Protein AF-A0A2G8LLG8-F1 (afdb_monomer_lite)

Sequence (460 aa):
MCYFQVEIRGGATLGLTGNATLRTKAVSGDHTGQLNILSGQQFDIISEHTLMPFSIFSRSDSSVTLPMSLDCKNVEMSLFGELNSLDHLKLSSHCIVGLQHSGDLAININHLDVKTFGSLLINDWVPGSTSLTGTTLNVRSGGMIRAGDLQLHYTNISLEPSSFLSVQYDPEAQLQVGSDVGYGVSSTSGSSGAGHGGNGGQGSSQNTVGTSYGYFAMPTDPGSSGGHAVFPHMGGEGAGKLFLETTDTLTIDGTLEAKGGDSRSPHSGGGSGGSIWIQTEIFDGDGTLNVGGGSGDDGGGGGAGGFAAIYYAYNHYSGDLITAGGESFYEPGGSGMVYLHHLQPINGTKLLDATSPEARIHHQSNVTSPLTNRTLYLNNLGRLPRVALRNMTTYYEAVRNIGAVTWLEPSEVAPIVRERNTPSHIYTKINIIIDELHVYGGAEIGFVRPSHRGMSSISD

pLDDT: mean 84.14, std 18.32, range [25.17, 98.75]

Organism: Stichopus japonicus (NCBI:txid307972)

Secondary structure (DSSP, 8-state):
-EES-EEE-TT-EEE--SS-EEEES-EEE-S--EEEE-TT-EEEE--SEEEE-SEEEE-TT-EEE--SEEEESS-EEEEES-B--EEEEEE-TT-EEEEE-SSEEEEEEEEEEE-TT-EEEESSSS--EEEEE-SEEEE-TT-EEEESEEEEEESEEEE-TT-EEE-B--GGG-SS-S--SSPPPP-TT-PPPP-BSBPPPPBTTB---PPP-S-TTS--PPP-PPP--STT--PPPPB-EEEEEESSEEEESSEEE-PPPPP-STTPPPPPP-EEEEE-SEEE-SSEEE-PPPPP-TTPPPPPP-EEEEEESEE---SEEE-PPPP-SS-PPPP-EEEEEE-EEETTTEEE-TTSGGG----SS--SS----EEEEEE-TT---S-GGGG-SSS-S-GGG--SEEE----------SS----S----TT----SEEEEETT-EEE---GGGSSS-----

Structure (mmCIF, N/CA/C/O backbone):
data_AF-A0A2G8LLG8-F1
#
_entry.id   AF-A0A2G8LLG8-F1
#
loop_
_atom_site.group_PDB
_atom_site.id
_atom_site.type_symbol
_atom_site.label_atom_id
_atom_site.label_alt_id
_atom_site.label_comp_id
_atom_site.label_asym_id
_atom_site.label_entity_id
_atom_site.label_seq_id
_atom_site.pdbx_PDB_ins_code
_atom_site.Cartn_x
_atom_site.Cartn_y
_atom_site.Cartn_z
_atom_site.occupancy
_atom_site.B_iso_or_equiv
_atom_site.auth_seq_id
_atom_site.auth_comp_id
_atom_site.auth_asym_id
_atom_site.auth_atom_id
_atom_site.pdbx_PDB_model_num
ATOM 1 N N . MET A 1 1 ? -15.594 17.783 32.262 1.00 60.66 1 MET A N 1
ATOM 2 C CA . MET A 1 1 ? -16.750 17.332 33.087 1.00 60.66 1 MET A CA 1
ATOM 3 C C . MET A 1 1 ? -17.070 15.887 32.723 1.00 60.66 1 MET A C 1
ATOM 5 O O . MET A 1 1 ? -16.809 15.515 31.585 1.00 60.66 1 MET A O 1
ATOM 9 N N . CYS A 1 2 ? -17.573 15.075 33.661 1.00 71.69 2 CYS A N 1
ATOM 10 C CA . CYS A 1 2 ? -17.991 13.696 33.383 1.00 71.69 2 CYS A CA 1
ATOM 11 C C . CYS A 1 2 ? -19.518 13.645 33.275 1.00 71.69 2 CYS A C 1
ATOM 13 O O . CYS A 1 2 ? -20.210 13.899 34.260 1.00 71.69 2 CYS A O 1
ATOM 15 N N . TYR A 1 3 ? -20.026 13.373 32.079 1.00 78.62 3 TYR A N 1
ATOM 16 C CA . TYR A 1 3 ? -21.447 13.213 31.799 1.00 78.62 3 TYR A CA 1
ATOM 17 C C . TYR A 1 3 ? -21.830 11.739 31.896 1.00 78.62 3 TYR A C 1
ATOM 19 O O . TYR A 1 3 ? -21.016 10.842 31.676 1.00 78.62 3 TYR A O 1
ATOM 27 N N . PHE A 1 4 ? -23.088 11.476 32.236 1.00 85.06 4 PHE A N 1
ATOM 28 C CA . PHE A 1 4 ? -23.591 10.107 32.208 1.00 85.06 4 PHE A CA 1
ATOM 29 C C . PHE A 1 4 ? -23.725 9.609 30.764 1.00 85.06 4 PHE A C 1
ATOM 31 O O . PHE A 1 4 ? -23.287 8.505 30.452 1.00 85.06 4 PHE A O 1
ATOM 38 N N . GLN A 1 5 ? -24.276 10.450 29.887 1.00 91.31 5 GLN A N 1
ATOM 39 C CA . GLN A 1 5 ? -24.530 10.129 28.490 1.00 91.31 5 GLN A CA 1
ATOM 40 C C . GLN A 1 5 ? -24.395 11.380 27.616 1.00 91.31 5 GLN A C 1
ATOM 42 O O . GLN A 1 5 ? -24.782 12.473 28.033 1.00 91.31 5 GLN A O 1
ATOM 47 N N . VAL A 1 6 ? -23.887 11.202 26.397 1.00 92.81 6 VAL A N 1
ATOM 48 C CA . VAL A 1 6 ? -23.894 12.208 25.325 1.00 92.81 6 VAL A CA 1
ATOM 49 C C . VAL A 1 6 ? -24.758 11.676 24.185 1.00 92.81 6 VAL A C 1
ATOM 51 O O . VAL A 1 6 ? -24.570 10.544 23.744 1.00 92.81 6 VAL A O 1
ATOM 54 N N . GLU A 1 7 ? -25.717 12.474 23.720 1.00 94.88 7 GLU A N 1
ATOM 55 C CA . GLU A 1 7 ? -26.612 12.116 22.617 1.00 94.88 7 GLU A CA 1
ATOM 56 C C . GLU A 1 7 ? -26.494 13.139 21.484 1.00 94.88 7 GLU A C 1
ATOM 58 O O . GLU A 1 7 ? -26.694 14.331 21.712 1.00 94.88 7 GLU A O 1
ATOM 63 N N . ILE A 1 8 ? -26.164 12.677 20.273 1.00 95.00 8 ILE A N 1
ATOM 64 C CA . ILE A 1 8 ? -26.040 13.520 19.074 1.00 95.00 8 ILE A CA 1
ATOM 65 C C . ILE A 1 8 ? -26.847 12.875 17.944 1.00 95.00 8 ILE A C 1
ATOM 67 O O . ILE A 1 8 ? -26.558 11.751 17.536 1.00 95.00 8 ILE A O 1
ATOM 71 N N . ARG A 1 9 ? -27.892 13.559 17.468 1.00 95.31 9 ARG A N 1
ATOM 72 C CA . ARG A 1 9 ? -28.877 13.038 16.500 1.00 95.31 9 ARG A CA 1
ATOM 73 C C . ARG A 1 9 ? -29.328 14.118 15.519 1.00 95.31 9 ARG A C 1
ATOM 75 O O . ARG A 1 9 ? -29.123 15.302 15.779 1.00 95.31 9 ARG A O 1
ATOM 82 N N . GLY A 1 10 ? -29.976 13.718 14.427 1.00 94.31 10 GLY A N 1
ATOM 83 C CA . GLY A 1 10 ? -30.644 14.613 13.480 1.00 94.31 10 GLY A CA 1
ATOM 84 C C . GLY A 1 10 ? -29.715 15.595 12.762 1.00 94.31 10 GLY A C 1
ATOM 85 O O . GLY A 1 10 ? -30.109 16.733 12.525 1.00 94.31 10 GLY A O 1
ATOM 86 N N . GLY A 1 11 ? -28.479 15.189 12.465 1.00 93.44 11 GLY A N 1
ATOM 87 C CA . GLY A 1 11 ? -27.474 16.035 11.817 1.00 93.44 11 GLY A CA 1
ATOM 88 C C . GLY A 1 11 ? -26.817 17.061 12.742 1.00 93.44 11 GLY A C 1
ATOM 89 O O . GLY A 1 11 ? -26.149 17.972 12.261 1.00 93.44 11 GLY A O 1
ATOM 90 N N . ALA A 1 12 ? -27.022 16.965 14.060 1.00 96.38 12 ALA A N 1
ATOM 91 C CA . ALA A 1 12 ? -26.419 17.893 15.009 1.00 96.38 12 ALA A CA 1
ATOM 92 C C . ALA A 1 12 ? -24.889 17.753 15.055 1.00 96.38 12 ALA A C 1
ATOM 94 O O . ALA A 1 12 ? -24.353 16.644 15.061 1.00 96.38 12 ALA A O 1
ATOM 95 N N . THR A 1 13 ? -24.197 18.885 15.184 1.00 95.56 13 THR A N 1
ATOM 96 C CA . THR A 1 13 ? -22.744 18.939 15.379 1.00 95.56 13 THR A CA 1
ATOM 97 C C . THR A 1 13 ? -22.430 19.473 16.772 1.00 95.56 13 THR A C 1
ATOM 99 O O . THR A 1 13 ? -22.846 20.576 17.131 1.00 95.56 13 THR A O 1
ATOM 102 N N . LEU A 1 14 ? -21.668 18.712 17.554 1.00 93.88 14 LEU A N 1
ATOM 103 C CA . LEU A 1 14 ? -21.126 19.135 18.840 1.00 93.88 14 LEU A CA 1
ATOM 104 C C . LEU A 1 14 ? -19.658 19.534 18.667 1.00 93.88 14 LEU A C 1
ATOM 106 O O . LEU A 1 14 ? -18.858 18.765 18.143 1.00 93.88 14 LEU A O 1
ATOM 110 N N . GLY A 1 15 ? -19.300 20.729 19.127 1.00 90.38 15 GLY A N 1
ATOM 111 C CA . GLY A 1 15 ? -17.917 21.190 19.218 1.00 90.38 15 GLY A CA 1
ATOM 112 C C . GLY A 1 15 ? -17.612 21.685 20.626 1.00 90.38 15 GLY A C 1
ATOM 113 O O . GLY A 1 15 ? -18.500 22.178 21.325 1.00 90.38 15 GLY A O 1
ATOM 114 N N . LEU A 1 16 ? -16.357 21.555 21.044 1.00 85.50 16 LEU A N 1
ATOM 115 C CA . LEU A 1 16 ? -15.869 22.094 22.312 1.00 85.50 16 LEU A CA 1
ATOM 116 C C . LEU A 1 16 ? -15.093 23.396 22.049 1.00 85.50 16 LEU A C 1
ATOM 118 O O . LEU A 1 16 ? -14.519 23.587 20.976 1.00 85.50 16 LEU A O 1
ATOM 122 N N . THR A 1 17 ? -15.040 24.299 23.028 1.00 85.25 17 THR A N 1
ATOM 123 C CA . THR A 1 17 ? -14.265 25.552 22.942 1.00 85.25 17 THR A CA 1
ATOM 124 C C . THR A 1 17 ? -13.202 25.615 24.032 1.00 85.25 17 THR A C 1
ATOM 126 O O . THR A 1 17 ? -13.474 25.241 25.172 1.00 85.25 17 THR A O 1
ATOM 129 N N . GLY A 1 18 ? -12.023 26.154 23.705 1.00 86.31 18 GLY A N 1
ATOM 130 C CA . GLY A 1 18 ? -10.870 26.196 24.613 1.00 86.31 18 GLY A CA 1
ATOM 131 C C . GLY A 1 18 ? -10.255 24.812 24.855 1.00 86.31 18 GLY A C 1
ATOM 132 O O . GLY A 1 18 ? -10.628 23.843 24.193 1.00 86.31 18 GLY A O 1
ATOM 133 N N . ASN A 1 19 ? -9.336 24.720 25.819 1.00 88.00 19 ASN A N 1
ATOM 134 C CA . ASN A 1 19 ? -8.747 23.450 26.254 1.00 88.00 19 ASN A CA 1
ATOM 135 C C . ASN A 1 19 ? -9.737 22.744 27.185 1.00 88.00 19 ASN A C 1
ATOM 137 O O . ASN A 1 19 ? -9.787 23.019 28.386 1.00 88.00 19 ASN A O 1
ATOM 141 N N . ALA A 1 20 ? -10.580 21.892 26.609 1.00 89.06 20 ALA A N 1
ATOM 142 C CA . ALA A 1 20 ? -11.684 21.252 27.306 1.00 89.06 20 ALA A CA 1
ATOM 143 C C . ALA A 1 20 ? -11.610 19.727 27.198 1.00 89.06 20 ALA A C 1
ATOM 145 O O . ALA A 1 20 ? -11.267 19.173 26.155 1.00 89.06 20 ALA A O 1
ATOM 146 N N . THR A 1 21 ? -12.013 19.060 28.280 1.00 91.88 21 THR A N 1
ATOM 147 C CA . THR A 1 21 ? -12.143 17.602 28.344 1.00 91.88 21 THR A CA 1
ATOM 148 C C . THR A 1 21 ? -13.605 17.216 28.560 1.00 91.88 21 THR A C 1
ATOM 150 O O . THR A 1 21 ? -14.217 17.564 29.587 1.00 91.88 21 THR A O 1
ATOM 153 N N . LEU A 1 22 ? -14.152 16.457 27.612 1.00 92.25 22 LEU A N 1
ATOM 154 C CA . LEU A 1 22 ? -15.474 15.847 27.680 1.00 92.25 22 LEU A CA 1
ATOM 155 C C . LEU A 1 22 ? -15.322 14.354 27.992 1.00 92.25 22 LEU A C 1
ATOM 157 O O . LEU A 1 22 ? -14.782 13.607 27.188 1.00 92.25 22 LEU A O 1
ATOM 161 N N . ARG A 1 23 ? -15.816 13.907 29.149 1.00 94.50 23 ARG A N 1
ATOM 162 C CA . ARG A 1 23 ? -15.847 12.480 29.506 1.00 94.50 23 ARG A CA 1
ATOM 163 C C . ARG A 1 23 ? -17.284 12.008 29.586 1.00 94.50 23 ARG A C 1
ATOM 165 O O . ARG A 1 23 ? -18.111 12.726 30.147 1.00 94.50 23 ARG A O 1
ATOM 172 N N . THR A 1 24 ? -17.582 10.822 29.076 1.00 93.81 24 THR A N 1
ATOM 173 C CA . THR A 1 24 ? -18.926 10.241 29.144 1.00 93.81 24 THR A CA 1
ATOM 174 C C . THR A 1 24 ? -18.875 8.740 29.389 1.00 93.81 24 THR A C 1
ATOM 176 O O . THR A 1 24 ? -17.927 8.082 28.974 1.00 93.81 24 THR A O 1
ATOM 179 N N . LYS A 1 25 ? -19.884 8.187 30.069 1.00 92.56 25 LYS A N 1
ATOM 180 C CA . LYS A 1 25 ? -20.015 6.730 30.265 1.00 92.56 25 LYS A CA 1
ATOM 181 C C . LYS A 1 25 ? -20.818 6.044 29.163 1.00 92.56 25 LYS A C 1
ATOM 183 O O . LYS A 1 25 ? -20.751 4.831 29.022 1.00 92.56 25 LYS A O 1
ATOM 188 N N . ALA A 1 26 ? -21.591 6.814 28.404 1.00 92.75 26 ALA A N 1
ATOM 189 C CA . ALA A 1 26 ? -22.431 6.307 27.333 1.00 92.75 26 ALA A CA 1
ATOM 190 C C . ALA A 1 26 ? -22.538 7.327 26.194 1.00 92.75 26 ALA A C 1
ATOM 192 O O . ALA A 1 26 ? -22.515 8.544 26.411 1.00 92.75 26 ALA A O 1
ATOM 193 N N . VAL A 1 27 ? -22.692 6.821 24.976 1.00 95.00 27 VAL A N 1
ATOM 194 C CA . VAL A 1 27 ? -22.980 7.615 23.780 1.00 95.00 27 VAL A CA 1
ATOM 195 C C . VAL A 1 27 ? -24.233 7.078 23.100 1.00 95.00 27 VAL A C 1
ATOM 197 O O . VAL A 1 27 ? -24.506 5.880 23.127 1.00 95.00 27 VAL A O 1
ATOM 200 N N . SER A 1 28 ? -25.028 7.966 22.512 1.00 95.44 28 SER A N 1
ATOM 201 C CA . SER A 1 28 ? -26.199 7.596 21.721 1.00 95.44 28 SER A CA 1
ATOM 202 C C . SER A 1 28 ? -26.390 8.550 20.547 1.00 95.44 28 SER A C 1
ATOM 204 O O . SER A 1 28 ? -25.895 9.673 20.551 1.00 95.44 28 SER A O 1
ATOM 206 N N . GLY A 1 29 ? -27.108 8.099 19.527 1.00 94.94 29 GLY A N 1
ATOM 207 C CA . GLY A 1 29 ? -27.187 8.796 18.254 1.00 94.94 29 GLY A CA 1
ATOM 208 C C . GLY A 1 29 ? -27.988 8.006 17.228 1.00 94.94 29 GLY A C 1
ATOM 209 O O . GLY A 1 29 ? -28.497 6.927 17.533 1.00 94.94 29 GLY A O 1
ATOM 210 N N . ASP A 1 30 ? -28.124 8.563 16.033 1.00 95.12 30 ASP A N 1
ATOM 211 C CA . ASP A 1 30 ? -28.834 7.978 14.891 1.00 95.12 30 ASP A CA 1
ATOM 212 C C . ASP A 1 30 ? -27.922 7.815 13.659 1.00 95.12 30 ASP A C 1
ATOM 214 O O . ASP A 1 30 ? -28.413 7.589 12.554 1.00 95.12 30 ASP A O 1
ATOM 218 N N . HIS A 1 31 ? -26.600 7.879 13.864 1.00 95.56 31 HIS A N 1
ATOM 219 C CA . HIS A 1 31 ? -25.522 7.871 12.864 1.00 95.56 31 HIS A CA 1
ATOM 220 C C . HIS A 1 31 ? -25.397 9.154 12.029 1.00 95.56 31 HIS A C 1
ATOM 222 O O . HIS A 1 31 ? -24.497 9.248 11.204 1.00 95.56 31 HIS A O 1
ATOM 228 N N . THR A 1 32 ? -26.246 10.164 12.249 1.00 95.75 32 THR A N 1
ATOM 229 C CA . THR A 1 32 ? -26.185 11.432 11.494 1.00 95.75 32 THR A CA 1
ATOM 230 C C . THR A 1 32 ? -25.461 12.552 12.241 1.00 95.75 32 THR A C 1
ATOM 232 O O . THR A 1 32 ? -25.129 13.576 11.650 1.00 95.75 32 THR A O 1
ATOM 235 N N . GLY A 1 33 ? -25.242 12.379 13.546 1.00 96.31 33 GLY A N 1
ATOM 236 C CA . GLY A 1 33 ? -24.552 13.350 14.384 1.00 96.31 33 GLY A CA 1
ATOM 237 C C . GLY A 1 33 ? -23.052 13.442 14.102 1.00 96.31 33 GLY A C 1
ATOM 238 O O . GLY A 1 33 ? -22.444 12.514 13.565 1.00 96.31 33 GLY A O 1
ATOM 239 N N . GLN A 1 34 ? -22.443 14.540 14.542 1.00 96.44 34 GLN A N 1
ATOM 240 C CA . GLN A 1 34 ? -21.007 14.783 14.432 1.00 96.44 34 GLN A CA 1
ATOM 241 C C . GLN A 1 34 ? -20.432 15.350 15.734 1.00 96.44 34 GLN A C 1
ATOM 243 O O . GLN A 1 34 ? -21.012 16.254 16.336 1.00 96.44 34 GLN A O 1
ATOM 248 N N . LEU A 1 35 ? -19.254 14.875 16.132 1.00 95.75 35 LEU A N 1
ATOM 249 C CA . LEU A 1 35 ? -18.440 15.439 17.205 1.00 95.75 35 LEU A CA 1
ATOM 250 C C . LEU A 1 35 ? -17.108 15.949 16.643 1.00 95.75 35 LEU A C 1
ATOM 252 O O . LEU A 1 35 ? -16.337 15.177 16.080 1.00 95.75 35 LEU A O 1
ATOM 256 N N . ASN A 1 36 ? -16.825 17.236 16.842 1.00 94.69 36 ASN A N 1
ATOM 257 C CA . ASN A 1 36 ? -15.577 17.875 16.433 1.00 94.69 36 ASN A CA 1
ATOM 258 C C . ASN A 1 36 ? -14.685 18.147 17.646 1.00 94.69 36 ASN A C 1
ATOM 260 O O . ASN A 1 36 ? -15.104 18.812 18.597 1.00 94.69 36 ASN A O 1
ATOM 264 N N . ILE A 1 37 ? -13.444 17.670 17.577 1.00 92.94 37 ILE A N 1
ATOM 265 C CA . ILE A 1 37 ? -12.442 17.776 18.637 1.00 92.94 37 ILE A CA 1
ATOM 266 C C . ILE A 1 37 ? -11.243 18.540 18.074 1.00 92.94 37 ILE A C 1
ATOM 268 O O . ILE A 1 37 ? -10.575 18.101 17.141 1.00 92.94 37 ILE A O 1
ATOM 272 N N . LEU A 1 38 ? -10.999 19.731 18.607 1.00 92.19 38 LEU A N 1
ATOM 273 C CA . LEU A 1 38 ? -9.913 20.610 18.180 1.00 92.19 38 LEU A CA 1
ATOM 274 C C . LEU A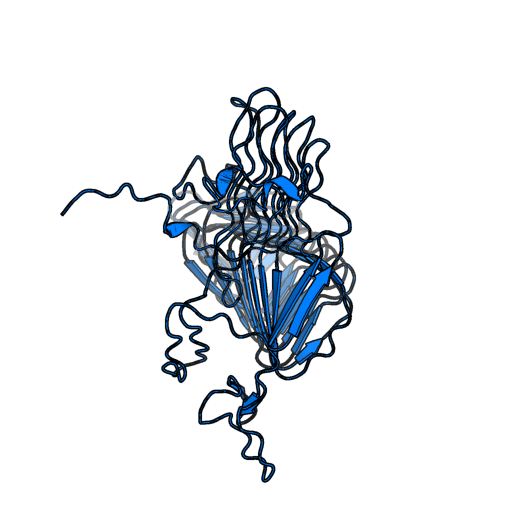 1 38 ? -8.617 20.308 18.950 1.00 92.19 38 LEU A C 1
ATOM 276 O O . LEU A 1 38 ? -8.617 19.577 19.940 1.00 92.19 38 LEU A O 1
ATOM 280 N N . SER A 1 39 ? -7.511 20.895 18.495 1.00 90.19 39 SER A N 1
ATOM 281 C CA . SER A 1 39 ? -6.202 20.796 19.156 1.00 90.19 39 SER A CA 1
ATOM 282 C C . SER A 1 39 ? -6.295 21.185 20.641 1.00 90.19 39 SER A C 1
ATOM 284 O O . SER A 1 39 ? -6.973 22.155 20.995 1.00 90.19 39 SER A O 1
ATOM 286 N N . GLY A 1 40 ? -5.665 20.397 21.519 1.00 88.62 40 GLY A N 1
ATOM 287 C CA . GLY A 1 40 ? -5.692 20.585 22.973 1.00 88.62 40 GLY A CA 1
ATOM 288 C C . GLY A 1 40 ? -6.984 20.137 23.670 1.00 88.62 40 GLY A C 1
ATOM 289 O O . GLY A 1 40 ? -7.129 20.347 24.878 1.00 88.62 40 GLY A O 1
ATOM 290 N N . GLN A 1 41 ? -7.933 19.540 22.940 1.00 91.88 41 GLN A N 1
ATOM 291 C CA . GLN A 1 41 ? -9.176 19.001 23.496 1.00 91.88 41 GLN A CA 1
ATOM 292 C C . GLN A 1 41 ? -9.115 17.485 23.644 1.00 91.88 41 GLN A C 1
ATOM 294 O O . GLN A 1 41 ? -8.417 16.791 22.903 1.00 91.88 41 GLN A O 1
ATOM 299 N N . GLN A 1 42 ? -9.887 16.979 24.603 1.00 92.12 42 GLN A N 1
ATOM 300 C CA . GLN A 1 42 ? -9.950 15.555 24.902 1.00 92.12 42 GLN A CA 1
ATOM 301 C C . GLN A 1 42 ? -11.394 15.059 24.967 1.00 92.12 42 GLN A C 1
ATOM 303 O O . GLN A 1 42 ? -12.253 15.695 25.591 1.00 92.12 42 GLN A O 1
ATOM 308 N N . PHE A 1 43 ? -11.643 13.896 24.372 1.00 92.69 43 PHE A N 1
ATOM 309 C CA . PHE A 1 43 ? -12.905 13.177 24.476 1.00 92.69 43 PHE A CA 1
ATOM 310 C C . PHE A 1 43 ? -12.669 11.742 24.942 1.00 92.69 43 PHE A C 1
ATOM 312 O O . PHE A 1 43 ? -11.963 10.991 24.278 1.00 92.69 43 PHE A O 1
ATOM 319 N N . ASP A 1 44 ? -13.289 11.358 26.059 1.00 93.62 44 ASP A N 1
ATOM 320 C CA . ASP A 1 44 ? -13.146 10.015 26.623 1.00 93.62 44 ASP A CA 1
ATOM 321 C C . ASP A 1 44 ? -14.502 9.306 26.725 1.00 93.62 44 ASP A C 1
ATOM 323 O O . ASP A 1 44 ? -15.406 9.772 27.435 1.00 93.62 44 ASP A O 1
ATOM 327 N N . ILE A 1 45 ? -14.623 8.148 26.070 1.00 93.81 45 ILE A N 1
ATOM 328 C CA . ILE A 1 45 ? -15.746 7.221 26.241 1.00 93.81 45 ILE A CA 1
ATOM 329 C C . ILE A 1 45 ? -15.331 6.138 27.240 1.00 93.81 45 ILE A C 1
ATOM 331 O O . ILE A 1 45 ? -14.547 5.245 26.937 1.00 93.81 45 ILE A O 1
ATOM 335 N N . ILE A 1 46 ? -15.887 6.200 28.446 1.00 90.81 46 ILE A N 1
ATOM 336 C CA . ILE A 1 46 ? -15.601 5.263 29.536 1.00 90.81 46 ILE A CA 1
ATOM 337 C C . ILE A 1 46 ? -16.656 4.149 29.511 1.00 90.81 46 ILE A C 1
ATOM 339 O O . ILE A 1 46 ? -17.565 4.126 30.344 1.00 90.81 46 ILE A O 1
ATOM 343 N N . SER A 1 47 ? -16.552 3.260 28.522 1.00 89.00 47 SER A N 1
ATOM 344 C CA . SER A 1 47 ? -17.400 2.071 28.356 1.00 89.00 47 SER A CA 1
ATOM 345 C C . SER A 1 47 ? -16.554 0.863 27.943 1.00 89.00 47 SER A C 1
ATOM 347 O O . SER A 1 47 ? -15.500 1.025 27.331 1.00 89.00 47 SER A O 1
ATOM 349 N N . GLU A 1 48 ? -17.012 -0.348 28.261 1.00 89.19 48 GLU A N 1
ATOM 350 C CA . GLU A 1 48 ? -16.362 -1.587 27.805 1.00 89.19 48 GLU A CA 1
ATOM 351 C C . GLU A 1 48 ? -16.669 -1.874 26.331 1.00 89.19 48 GLU A C 1
ATOM 353 O O . GLU A 1 48 ? -15.768 -2.209 25.566 1.00 89.19 48 GLU A O 1
ATOM 358 N N . HIS A 1 49 ? -17.930 -1.690 25.927 1.00 94.19 49 HIS A N 1
ATOM 359 C CA . HIS A 1 49 ? -18.408 -1.888 24.556 1.00 94.19 49 HIS A CA 1
ATOM 360 C C . HIS A 1 49 ? -19.206 -0.676 24.077 1.00 94.19 49 HIS A C 1
ATOM 362 O O . HIS A 1 49 ? -19.886 -0.011 24.868 1.00 94.19 49 HIS A O 1
ATOM 368 N N . THR A 1 50 ? -19.122 -0.352 22.788 1.00 94.50 50 THR A N 1
ATOM 369 C CA . THR A 1 50 ? -19.975 0.660 22.150 1.00 94.50 50 THR A CA 1
ATOM 370 C C . THR A 1 50 ? -20.150 0.372 20.663 1.00 94.50 50 THR A C 1
ATOM 372 O O . THR A 1 50 ? -19.185 0.090 19.960 1.00 94.50 50 THR A O 1
ATOM 375 N N . LEU A 1 51 ? -21.379 0.537 20.167 1.00 95.62 51 LEU A N 1
ATOM 376 C CA . LEU A 1 51 ? -21.638 0.785 18.749 1.00 95.62 51 LEU A CA 1
ATOM 377 C C . LEU A 1 51 ? -21.604 2.297 18.517 1.00 95.62 51 LEU A C 1
ATOM 379 O O . LEU A 1 51 ? -22.439 3.011 19.076 1.00 95.62 51 LEU A O 1
ATOM 383 N N . MET A 1 52 ? -20.646 2.783 17.728 1.00 96.56 52 MET A N 1
ATOM 384 C CA . MET A 1 52 ? -20.445 4.213 17.514 1.00 96.56 52 MET A CA 1
ATOM 385 C C . MET A 1 52 ? -21.674 4.839 16.839 1.00 96.56 52 MET A C 1
ATOM 387 O O . MET A 1 52 ? -21.993 4.463 15.708 1.00 96.56 52 MET A O 1
ATOM 391 N N . PRO A 1 53 ? -22.368 5.790 17.492 1.00 96.44 53 PRO A N 1
ATOM 392 C CA . PRO A 1 53 ? -23.664 6.248 17.011 1.00 96.44 53 PRO A CA 1
ATOM 393 C C . PRO A 1 53 ? -23.617 7.604 16.284 1.00 96.44 53 PRO A C 1
ATOM 395 O O . PRO A 1 53 ? -24.669 8.131 15.923 1.00 96.44 53 PRO A O 1
ATOM 398 N N . PHE A 1 54 ? -22.433 8.192 16.101 1.00 96.75 54 PHE A N 1
ATOM 399 C CA . PHE A 1 54 ? -22.188 9.447 15.382 1.00 96.75 54 PHE A CA 1
ATOM 400 C C . PHE A 1 54 ? -20.732 9.512 14.897 1.00 96.75 54 PHE A C 1
ATOM 402 O O . PHE A 1 54 ? -19.881 8.773 15.389 1.00 96.75 54 PHE A O 1
ATOM 409 N N . SER A 1 55 ? -20.440 10.407 13.957 1.00 97.38 55 SER A N 1
ATOM 410 C CA . SER A 1 55 ? -19.090 10.598 13.418 1.00 97.38 55 SER A CA 1
ATOM 411 C C . SER A 1 55 ? -18.202 11.427 14.354 1.00 97.38 55 SER A C 1
ATOM 413 O O . SER A 1 55 ? -18.688 12.326 15.044 1.00 97.38 55 SER A O 1
ATOM 415 N N . ILE A 1 56 ? -16.894 11.161 14.359 1.00 95.81 56 ILE A N 1
ATOM 416 C CA . ILE A 1 56 ? -15.898 11.880 15.168 1.00 95.81 56 ILE A CA 1
ATOM 417 C C . ILE A 1 56 ? -14.813 12.437 14.250 1.00 95.81 56 ILE A C 1
ATOM 419 O O . ILE A 1 56 ? -14.197 11.700 13.489 1.00 95.81 56 ILE A O 1
ATOM 423 N N . PHE A 1 57 ? -14.534 13.731 14.361 1.00 94.94 57 PHE A N 1
ATOM 424 C CA . PHE A 1 57 ? -13.440 14.374 13.640 1.00 94.94 57 PHE A CA 1
ATOM 425 C C . PHE A 1 57 ? -12.537 15.071 14.640 1.00 94.94 57 PHE A C 1
ATOM 427 O O . PHE A 1 57 ? -12.955 16.017 15.313 1.00 94.94 57 PHE A O 1
ATOM 434 N N . SER A 1 58 ? -11.304 14.595 14.747 1.00 93.38 58 SER A N 1
ATOM 435 C CA . SER A 1 58 ? -10.303 15.171 15.634 1.00 93.38 58 SER A CA 1
ATOM 436 C C . SER A 1 58 ? -9.227 15.918 14.834 1.00 93.38 58 SER A C 1
ATOM 438 O O . SER A 1 58 ? -9.138 15.791 13.614 1.00 93.38 58 SER A O 1
ATOM 440 N N . ARG A 1 59 ? -8.459 16.793 15.487 1.00 90.50 59 ARG A N 1
ATOM 441 C CA . ARG A 1 59 ? -7.345 17.553 14.884 1.00 90.50 59 ARG A CA 1
ATOM 442 C C . ARG A 1 59 ? -6.019 17.135 15.514 1.00 90.50 59 ARG A C 1
ATOM 444 O O . ARG A 1 59 ? -6.014 16.432 16.521 1.00 90.50 59 ARG A O 1
ATOM 451 N N . SER A 1 60 ? -4.898 17.571 14.941 1.00 86.88 60 SER A N 1
ATOM 452 C CA . SER A 1 60 ? -3.580 17.353 15.550 1.00 86.88 60 SER A CA 1
ATOM 453 C C . SER A 1 60 ? -3.561 17.850 17.003 1.00 86.88 60 SER A C 1
ATOM 455 O O . SER A 1 60 ? -4.214 18.842 17.337 1.00 86.88 60 SER A O 1
ATOM 457 N N . ASP A 1 61 ? -2.838 17.139 17.868 1.00 85.50 61 ASP A N 1
ATOM 458 C CA . ASP A 1 61 ? -2.735 17.403 19.313 1.00 85.50 61 ASP A CA 1
ATOM 459 C C . ASP A 1 61 ? -4.062 17.304 20.092 1.00 85.50 61 ASP A C 1
ATOM 461 O O . ASP A 1 61 ? -4.205 17.875 21.177 1.00 85.50 61 ASP A O 1
ATOM 465 N N . SER A 1 62 ? -5.060 16.607 19.545 1.00 88.81 62 SER A N 1
ATOM 466 C CA . SER A 1 62 ? -6.252 16.190 20.291 1.00 88.81 62 SER A CA 1
ATOM 467 C C . SER A 1 62 ? -6.098 14.762 20.818 1.00 88.81 62 SER A C 1
ATOM 469 O O . SER A 1 62 ? -5.274 13.995 20.326 1.00 88.81 62 SER A O 1
ATOM 471 N N . SER A 1 63 ? -6.887 14.401 21.831 1.00 88.88 63 SER A N 1
ATOM 472 C CA . SER A 1 63 ? -6.890 13.050 22.401 1.00 88.88 63 SER A CA 1
ATOM 473 C C . SER A 1 63 ? -8.300 12.465 22.388 1.00 88.88 63 SER A C 1
ATOM 475 O O . SER A 1 63 ? -9.244 13.073 22.900 1.00 88.88 63 SER A O 1
ATOM 477 N N . VAL A 1 64 ? -8.447 11.283 21.790 1.00 92.06 64 VAL A N 1
ATOM 478 C CA . VAL A 1 64 ? -9.711 10.543 21.738 1.00 92.06 64 VAL A CA 1
ATOM 479 C C . VAL A 1 64 ? -9.500 9.173 22.359 1.00 92.06 64 VAL A C 1
ATOM 481 O O . VAL A 1 64 ? -8.777 8.349 21.808 1.00 92.06 64 VAL A O 1
ATOM 484 N N . THR A 1 65 ? -10.160 8.918 23.487 1.00 93.38 65 THR A N 1
ATOM 485 C CA . THR A 1 65 ? -10.177 7.593 24.112 1.00 93.38 65 THR A CA 1
ATOM 486 C C . THR A 1 65 ? -11.447 6.859 23.697 1.00 93.38 65 THR A C 1
ATOM 488 O O . THR A 1 65 ? -12.555 7.223 24.109 1.00 93.38 65 THR A O 1
ATOM 491 N N . LEU A 1 66 ? -11.277 5.823 22.880 1.00 94.00 66 LEU A N 1
ATOM 492 C CA . LEU A 1 66 ? -12.326 4.910 22.443 1.00 94.00 66 LEU A CA 1
ATOM 493 C C . LEU A 1 66 ? -12.504 3.752 23.448 1.00 94.00 66 LEU A C 1
ATOM 495 O O . LEU A 1 66 ? -11.562 3.390 24.157 1.00 94.00 66 LEU A O 1
ATOM 499 N N . PRO A 1 67 ? -13.705 3.154 23.525 1.00 94.06 67 PRO A N 1
ATOM 500 C CA . PRO A 1 67 ? -13.966 1.997 24.381 1.00 94.06 67 PRO A CA 1
ATOM 501 C C . PRO A 1 67 ? -13.184 0.768 23.907 1.00 94.06 67 PRO A C 1
ATOM 503 O O . PRO A 1 67 ? -12.917 0.643 22.717 1.00 94.06 67 PRO A O 1
ATOM 506 N N . MET A 1 68 ? -12.856 -0.160 24.817 1.00 93.81 68 MET A N 1
ATOM 507 C CA . MET A 1 68 ? -12.010 -1.330 24.503 1.00 93.81 68 MET A CA 1
ATOM 508 C C . MET A 1 68 ? -12.578 -2.210 23.382 1.00 93.81 68 MET A C 1
ATOM 510 O O . MET A 1 68 ? -11.815 -2.784 22.610 1.00 93.81 68 MET A O 1
ATOM 514 N N . SER A 1 69 ? -13.903 -2.324 23.296 1.00 96.75 69 SER A N 1
ATOM 515 C CA . SER A 1 69 ? -14.597 -2.996 22.203 1.00 96.75 69 SER A CA 1
ATOM 516 C C . SER A 1 69 ? -15.465 -1.991 21.450 1.00 96.75 69 SER A C 1
ATOM 518 O O . SER A 1 69 ? -16.412 -1.422 22.005 1.00 96.75 69 SER A O 1
ATOM 520 N N . LEU A 1 70 ? -15.132 -1.753 20.184 1.00 96.50 70 LEU A N 1
ATOM 521 C CA . LEU A 1 70 ? -15.798 -0.768 19.348 1.00 96.50 70 LEU A CA 1
ATOM 522 C C . LEU A 1 70 ? -16.328 -1.389 18.059 1.00 96.50 70 LEU A C 1
ATOM 524 O O . LEU A 1 70 ? -15.569 -1.886 17.228 1.00 96.50 70 LEU A O 1
ATOM 528 N N . ASP A 1 71 ? -17.633 -1.243 17.855 1.00 97.00 71 ASP A N 1
ATOM 529 C CA . ASP A 1 71 ? -18.290 -1.494 16.579 1.00 97.00 71 ASP A CA 1
ATOM 530 C C . ASP A 1 71 ? -18.656 -0.156 15.931 1.00 97.00 71 ASP A C 1
ATOM 532 O O . ASP A 1 71 ? -19.086 0.777 16.609 1.00 97.00 71 ASP A O 1
ATOM 536 N N . CYS A 1 72 ? -18.565 -0.045 14.610 1.00 96.69 72 CYS A N 1
ATOM 537 C CA . CYS A 1 72 ? -19.060 1.131 13.895 1.00 96.69 72 CYS A CA 1
ATOM 538 C C . CYS A 1 72 ? -19.771 0.752 12.596 1.00 96.69 72 CYS A C 1
ATOM 540 O O . CYS A 1 72 ? -19.467 -0.266 11.968 1.00 96.69 72 CYS A O 1
ATOM 542 N N . LYS A 1 73 ? -20.752 1.569 12.201 1.00 97.00 73 LYS A N 1
ATOM 543 C CA . LYS A 1 73 ? -21.568 1.392 10.994 1.00 97.00 73 LYS A CA 1
ATOM 544 C C . LYS A 1 73 ? -22.127 2.741 10.550 1.00 97.00 73 LYS A C 1
ATOM 546 O O . LYS A 1 73 ? -22.654 3.458 11.391 1.00 97.00 73 LYS A O 1
ATOM 551 N N . ASN A 1 74 ? -22.083 3.044 9.250 1.00 97.06 74 ASN A N 1
ATOM 552 C CA . ASN A 1 74 ? -22.600 4.299 8.678 1.00 97.06 74 ASN A CA 1
ATOM 553 C C . ASN A 1 74 ? -22.077 5.576 9.376 1.00 97.06 74 ASN A C 1
ATOM 555 O O . ASN A 1 74 ? -22.810 6.555 9.485 1.00 97.06 74 ASN A O 1
ATOM 559 N N . VAL A 1 75 ? -20.848 5.551 9.893 1.00 97.25 75 VAL A N 1
ATOM 560 C CA . VAL A 1 75 ? -20.213 6.683 10.584 1.00 97.25 75 VAL A CA 1
ATOM 561 C C . VAL A 1 75 ? -18.763 6.806 10.142 1.00 97.25 75 VAL A C 1
ATOM 563 O O . VAL A 1 75 ? -18.151 5.831 9.707 1.00 97.25 75 VAL A O 1
ATOM 566 N N . GLU A 1 76 ? -18.210 8.000 10.293 1.00 96.88 76 GLU A N 1
ATOM 567 C CA . GLU A 1 76 ? -16.819 8.298 9.976 1.00 96.88 76 GLU A CA 1
ATOM 568 C C . GLU A 1 76 ? -16.079 8.742 11.236 1.00 96.88 76 GLU A C 1
ATOM 570 O O . GLU A 1 76 ? -16.558 9.588 11.992 1.00 96.88 76 GLU A O 1
ATOM 575 N N . MET A 1 77 ? -14.907 8.166 11.477 1.00 95.75 77 MET A N 1
ATOM 576 C CA . MET A 1 77 ? -14.005 8.591 12.539 1.00 95.75 77 MET A CA 1
ATOM 577 C C . MET A 1 77 ? -12.673 8.977 11.913 1.00 95.75 77 MET A C 1
ATOM 579 O O . MET A 1 77 ? -11.882 8.101 11.590 1.00 95.75 77 MET A O 1
ATOM 583 N N . SER A 1 78 ? -12.424 10.273 11.736 1.00 94.06 78 SER A N 1
ATOM 584 C CA . SER A 1 78 ? -11.125 10.788 11.297 1.00 94.06 78 SER A CA 1
ATOM 585 C C . SER A 1 78 ? -10.356 11.267 12.518 1.00 94.06 78 SER A C 1
ATOM 587 O O . SER A 1 78 ? -10.617 12.349 13.051 1.00 94.06 78 SER A O 1
ATOM 589 N N . LEU A 1 79 ? -9.420 10.444 12.969 1.00 92.69 79 LEU A N 1
ATOM 590 C CA . LEU A 1 79 ? -8.670 10.632 14.198 1.00 92.69 79 LEU A CA 1
ATOM 591 C C . LEU A 1 79 ? -7.248 11.071 13.863 1.00 92.69 79 LEU A C 1
ATOM 593 O O . LEU A 1 79 ? -6.470 10.336 13.261 1.00 92.69 79 LEU A O 1
ATOM 597 N N . PHE A 1 80 ? -6.931 12.295 14.260 1.00 87.69 80 PHE A N 1
ATOM 598 C CA . PHE A 1 80 ? -5.588 12.842 14.244 1.00 87.69 80 PHE A CA 1
ATOM 599 C C . PHE A 1 80 ? -4.974 12.692 15.636 1.00 87.69 80 PHE A C 1
ATOM 601 O O . PHE A 1 80 ? -5.532 13.212 16.607 1.00 87.69 80 PHE A O 1
ATOM 608 N N . GLY A 1 81 ? -3.827 12.019 15.719 1.00 71.38 81 GLY A N 1
ATOM 609 C CA . GLY A 1 81 ? -3.107 11.780 16.972 1.00 71.38 81 GLY A CA 1
ATOM 610 C C . GLY A 1 81 ? -3.128 10.321 17.431 1.00 71.38 81 GLY A C 1
ATOM 611 O O . GLY A 1 81 ? -3.323 9.402 16.639 1.00 71.38 81 GLY A O 1
ATOM 612 N N . GLU A 1 82 ? -2.875 10.112 18.721 1.00 71.25 82 GLU A N 1
ATOM 613 C CA . GLU A 1 82 ? -2.761 8.777 19.309 1.00 71.25 82 GLU A CA 1
ATOM 614 C C . GLU A 1 82 ? -4.137 8.153 19.574 1.00 71.25 82 GLU A C 1
ATOM 616 O O . GLU A 1 82 ? -5.057 8.809 20.068 1.00 71.25 82 GLU A O 1
ATOM 621 N N . LEU A 1 83 ? -4.249 6.855 19.286 1.00 81.81 83 LEU A N 1
ATOM 622 C CA . LEU A 1 83 ? -5.392 6.026 19.647 1.00 81.81 83 LEU A CA 1
ATOM 623 C C . LEU A 1 83 ? -4.992 5.074 20.778 1.00 81.81 83 LEU A C 1
ATOM 625 O O . LEU A 1 83 ? -3.899 4.506 20.765 1.00 81.81 83 LEU A O 1
ATOM 629 N N . ASN A 1 84 ? -5.882 4.862 21.747 1.00 90.94 84 ASN A N 1
ATOM 630 C CA . ASN A 1 84 ? -5.660 3.859 22.785 1.00 90.94 84 ASN A CA 1
ATOM 631 C C . ASN A 1 84 ? -5.710 2.429 22.227 1.00 90.94 84 ASN A C 1
ATOM 633 O O . ASN A 1 84 ? -6.330 2.164 21.199 1.00 90.94 84 ASN A O 1
ATOM 637 N N . SER A 1 85 ? -5.106 1.484 22.952 1.00 93.19 85 SER A N 1
ATOM 638 C CA . SER A 1 85 ? -5.239 0.061 22.634 1.00 93.19 85 SER A CA 1
ATOM 639 C C . SER A 1 85 ? -6.692 -0.402 22.746 1.00 93.19 85 SER A C 1
ATOM 641 O O . SER A 1 85 ? -7.435 0.045 23.629 1.00 93.19 85 SER A O 1
ATOM 643 N N . LEU A 1 86 ? -7.072 -1.312 21.855 1.00 95.50 86 LEU A N 1
ATOM 644 C CA . LEU A 1 86 ? -8.410 -1.870 21.731 1.00 95.50 86 LEU A CA 1
ATOM 645 C C . LEU A 1 86 ? -8.327 -3.392 21.809 1.00 95.50 86 LEU A C 1
ATOM 647 O O . LEU A 1 86 ? -7.413 -4.016 21.279 1.00 95.50 86 LEU A O 1
ATOM 651 N N . ASP A 1 87 ? -9.315 -4.004 22.440 1.00 97.25 87 ASP A N 1
ATOM 652 C CA . ASP A 1 87 ? -9.469 -5.451 22.392 1.00 97.25 87 ASP A CA 1
ATOM 653 C C . ASP A 1 87 ? -10.173 -5.871 21.092 1.00 97.25 87 ASP A C 1
ATOM 655 O O . ASP A 1 87 ? -9.725 -6.776 20.397 1.00 97.25 87 ASP A O 1
ATOM 659 N N . HIS A 1 88 ? -11.233 -5.160 20.703 1.00 97.69 88 HIS A N 1
ATOM 660 C CA . HIS A 1 88 ? -11.964 -5.424 19.464 1.00 97.69 88 HIS A CA 1
ATOM 661 C C . HIS A 1 88 ? -12.258 -4.121 18.720 1.00 97.69 88 HIS A C 1
ATOM 663 O O . HIS A 1 88 ? -12.842 -3.199 19.288 1.00 97.69 88 HIS A O 1
ATOM 669 N N . LEU A 1 89 ? -11.924 -4.069 17.431 1.00 97.75 89 LEU A N 1
ATOM 670 C CA . LEU A 1 89 ? -12.345 -3.008 16.518 1.00 97.75 89 LEU A CA 1
ATOM 671 C C . LEU A 1 89 ? -13.023 -3.627 15.299 1.00 97.75 89 LEU A C 1
ATOM 673 O O . LEU A 1 89 ? -12.384 -4.323 14.509 1.00 97.75 89 LEU A O 1
ATOM 677 N N . LYS A 1 90 ? -14.315 -3.349 15.122 1.00 98.25 90 LYS A N 1
ATOM 678 C CA . LYS A 1 90 ? -15.109 -3.874 14.012 1.00 98.25 90 LYS A CA 1
ATOM 679 C C . LYS A 1 90 ? -15.678 -2.760 13.147 1.00 98.25 90 LYS A C 1
ATOM 681 O O . LYS A 1 90 ? -16.618 -2.054 13.523 1.00 98.25 90 LYS A O 1
ATOM 686 N N . LEU A 1 91 ? -15.171 -2.688 11.924 1.00 98.12 91 LEU A N 1
ATOM 687 C CA . LEU A 1 91 ? -15.624 -1.757 10.901 1.00 98.12 91 LEU A CA 1
ATOM 688 C C . LEU A 1 91 ? -16.706 -2.438 10.065 1.00 98.12 91 LEU A C 1
ATOM 690 O O . LEU A 1 91 ? -16.413 -3.295 9.235 1.00 98.12 91 LEU A O 1
ATOM 694 N N . SER A 1 92 ? -17.974 -2.116 10.321 1.00 96.75 92 SER A N 1
ATOM 695 C CA . SER A 1 92 ? -19.098 -2.638 9.532 1.00 96.75 92 SER A CA 1
ATOM 696 C C . SER A 1 92 ? -19.415 -1.728 8.340 1.00 96.75 92 SER A C 1
ATOM 698 O O . SER A 1 92 ? -18.706 -0.764 8.068 1.00 96.75 92 SER A O 1
ATOM 700 N N . SER A 1 93 ? -20.486 -2.035 7.606 1.00 96.19 93 SER A N 1
ATOM 701 C CA . SER A 1 93 ? -20.818 -1.366 6.346 1.00 96.19 93 SER A CA 1
ATOM 702 C C . SER A 1 93 ? -20.874 0.161 6.450 1.00 96.19 93 SER A C 1
ATOM 704 O O . SER A 1 93 ? -21.543 0.703 7.336 1.00 96.19 93 SER A O 1
ATOM 706 N N . HIS A 1 94 ? -20.193 0.824 5.513 1.00 95.94 94 HIS A N 1
ATOM 707 C CA . HIS A 1 94 ? -20.025 2.277 5.420 1.00 95.94 94 HIS A CA 1
ATOM 708 C C . HI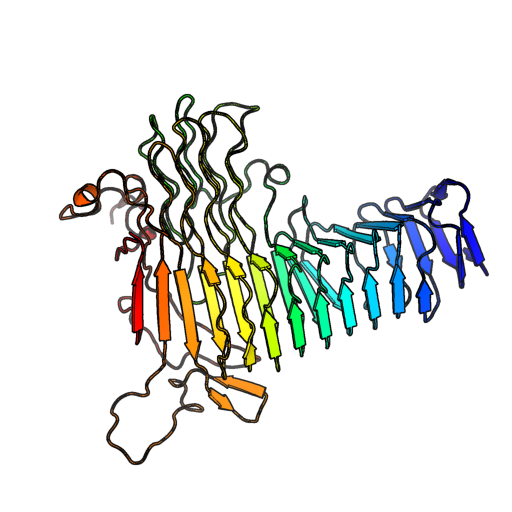S A 1 94 ? -19.455 2.914 6.695 1.00 95.94 94 HIS A C 1
ATOM 710 O O . HIS A 1 94 ? -19.723 4.081 6.971 1.00 95.94 94 HIS A O 1
ATOM 716 N N . CYS A 1 95 ? -18.719 2.150 7.508 1.00 97.75 95 CYS A N 1
ATOM 717 C CA . CYS A 1 95 ? -17.863 2.735 8.526 1.00 97.75 95 CYS A CA 1
ATOM 718 C C . CYS A 1 95 ? -16.497 3.056 7.924 1.00 97.75 95 CYS A C 1
ATOM 720 O O . CYS A 1 95 ? -15.864 2.177 7.336 1.00 97.75 95 CYS A O 1
ATOM 722 N N . ILE A 1 96 ? -16.043 4.291 8.113 1.00 97.25 96 ILE A N 1
ATOM 723 C CA . ILE A 1 96 ? -14.704 4.730 7.724 1.00 97.25 96 ILE A CA 1
ATOM 724 C C . ILE A 1 96 ? -13.961 5.138 8.988 1.00 97.25 96 ILE A C 1
ATOM 726 O O . ILE A 1 96 ? -14.439 5.980 9.747 1.00 97.25 96 ILE A O 1
ATOM 730 N N . VAL A 1 97 ? -12.792 4.552 9.215 1.00 96.19 97 VAL A N 1
ATOM 731 C CA . VAL A 1 97 ? -11.878 4.971 10.279 1.00 96.19 97 VAL A CA 1
ATOM 732 C C . VAL A 1 97 ? -10.593 5.444 9.634 1.00 96.19 97 VAL A C 1
ATOM 734 O O . VAL A 1 97 ? -9.893 4.658 9.009 1.00 96.19 97 VAL A O 1
ATOM 737 N N . GLY A 1 98 ? -10.321 6.736 9.757 1.00 94.19 98 GLY A N 1
ATOM 738 C CA . GLY A 1 98 ? -9.082 7.378 9.353 1.00 94.19 98 GLY A CA 1
ATOM 739 C C . GLY A 1 98 ? -8.171 7.571 10.559 1.00 94.19 98 GLY A C 1
ATOM 740 O O . GLY A 1 98 ? -8.580 8.208 11.527 1.00 94.19 98 GLY A O 1
ATOM 741 N N . LEU A 1 99 ? -6.945 7.060 10.498 1.00 92.31 99 LEU A N 1
ATOM 742 C CA . LEU A 1 99 ? -5.879 7.331 11.460 1.00 92.31 99 LEU A CA 1
ATOM 743 C C . LEU A 1 99 ? -4.824 8.195 10.769 1.00 92.31 99 LEU A C 1
ATOM 745 O O . LEU A 1 99 ? -4.251 7.772 9.770 1.00 92.31 99 LEU A O 1
ATOM 749 N N . GLN A 1 100 ? -4.598 9.407 11.270 1.00 89.25 100 GLN A N 1
ATOM 750 C CA . GLN A 1 100 ? -3.689 10.382 10.662 1.00 89.25 100 GLN A CA 1
ATOM 751 C C . GLN A 1 100 ? -2.670 10.870 11.689 1.00 89.25 100 GLN A C 1
ATOM 753 O O . GLN A 1 100 ? -3.026 11.461 12.713 1.00 89.25 100 GLN A O 1
ATOM 758 N N . HIS A 1 101 ? -1.390 10.658 11.417 1.00 87.31 101 HIS A N 1
ATOM 759 C CA . HIS A 1 101 ? -0.305 11.088 12.292 1.00 87.31 101 HIS A CA 1
ATOM 760 C C . HIS A 1 101 ? 0.990 11.287 11.498 1.00 87.31 101 HIS A C 1
ATOM 762 O O . HIS A 1 101 ? 1.199 10.672 10.458 1.00 87.31 101 HIS A O 1
ATOM 768 N N . SER A 1 102 ? 1.846 12.190 11.974 1.00 79.69 102 SER A N 1
ATOM 769 C CA . SER A 1 102 ? 3.073 12.602 11.278 1.00 79.69 102 SER A CA 1
ATOM 770 C C . SER A 1 102 ? 4.340 11.890 11.777 1.00 79.69 102 SER A C 1
ATOM 772 O O . SER A 1 102 ? 5.446 12.375 11.540 1.00 79.69 102 SER A O 1
ATOM 774 N N . GLY A 1 103 ? 4.192 10.825 12.569 1.00 82.75 103 GLY A N 1
ATOM 775 C CA . GLY A 1 103 ? 5.285 10.157 13.280 1.00 82.75 103 GLY A CA 1
ATOM 776 C C . GLY A 1 103 ? 5.161 8.639 13.234 1.00 82.75 103 GLY A C 1
ATOM 777 O O . GLY A 1 103 ? 4.517 8.094 12.344 1.00 82.75 103 GLY A O 1
ATOM 778 N N . ASP A 1 104 ? 5.790 7.963 14.190 1.00 86.38 104 ASP A N 1
ATOM 779 C CA . ASP A 1 104 ? 5.599 6.528 14.382 1.00 86.38 104 ASP A CA 1
ATOM 780 C C . ASP A 1 104 ? 4.447 6.313 15.368 1.00 86.38 104 ASP A C 1
ATOM 782 O O . ASP A 1 104 ? 4.456 6.863 16.472 1.00 86.38 104 ASP A O 1
ATOM 786 N N . LEU A 1 105 ? 3.466 5.500 14.986 1.00 90.31 105 LEU A N 1
ATOM 787 C CA . LEU A 1 105 ? 2.323 5.152 15.825 1.00 90.31 105 LEU A CA 1
ATOM 788 C C . LEU A 1 105 ? 2.255 3.641 15.990 1.00 90.31 105 LEU A C 1
ATOM 790 O O . LEU A 1 105 ? 2.104 2.910 15.016 1.00 90.31 105 LEU A O 1
ATOM 794 N N . ALA A 1 106 ? 2.322 3.174 17.232 1.00 92.75 106 ALA A N 1
ATOM 795 C CA . ALA A 1 106 ? 2.133 1.770 17.568 1.00 92.75 106 ALA A CA 1
ATOM 796 C C . ALA A 1 106 ? 0.833 1.599 18.357 1.00 92.75 106 ALA A C 1
ATOM 798 O O . ALA A 1 106 ? 0.672 2.187 19.427 1.00 92.75 106 ALA A O 1
ATOM 799 N N . ILE A 1 107 ? -0.091 0.788 17.840 1.00 93.81 107 ILE A N 1
ATOM 800 C CA . ILE A 1 107 ? -1.377 0.510 18.486 1.00 93.81 107 ILE A CA 1
ATOM 801 C C . ILE A 1 107 ? -1.562 -1.000 18.599 1.00 93.81 107 ILE A C 1
ATOM 803 O O . ILE A 1 107 ? -1.309 -1.765 17.670 1.00 93.81 107 ILE A O 1
ATOM 807 N N . ASN A 1 108 ? -2.041 -1.434 19.759 1.00 97.06 108 ASN A N 1
ATOM 808 C CA . ASN A 1 108 ? -2.500 -2.799 19.954 1.00 97.06 108 ASN A CA 1
ATOM 809 C C . ASN A 1 108 ? -4.014 -2.881 19.709 1.00 97.06 108 ASN A C 1
ATOM 811 O O . ASN A 1 108 ? -4.782 -2.167 20.354 1.00 97.06 108 ASN A O 1
ATOM 815 N N . ILE A 1 109 ? -4.415 -3.722 18.757 1.00 97.44 109 ILE A N 1
ATOM 816 C CA . ILE A 1 109 ? -5.802 -4.071 18.446 1.00 97.44 109 ILE A CA 1
ATOM 817 C C . ILE A 1 109 ? -5.875 -5.598 18.385 1.00 97.44 109 ILE A C 1
ATOM 819 O O . ILE A 1 109 ? -5.567 -6.180 17.341 1.00 97.44 109 ILE A O 1
ATOM 823 N N . ASN A 1 110 ? -6.263 -6.250 19.490 1.00 98.19 110 ASN A N 1
ATOM 824 C CA . ASN A 1 110 ? -6.234 -7.719 19.590 1.00 98.19 110 ASN A CA 1
ATOM 825 C C . ASN A 1 110 ? -7.050 -8.390 18.474 1.00 98.19 110 ASN A C 1
ATOM 827 O O . ASN A 1 110 ? -6.572 -9.338 17.846 1.00 98.19 110 ASN A O 1
ATOM 831 N N . HIS A 1 111 ? -8.243 -7.870 18.190 1.00 98.44 111 HIS A N 1
ATOM 832 C CA . HIS A 1 111 ? -9.124 -8.360 17.137 1.00 98.44 111 HIS A CA 1
ATOM 833 C C . HIS A 1 111 ? -9.579 -7.210 16.229 1.00 98.44 111 HIS A C 1
ATOM 835 O O . HIS A 1 111 ? -10.450 -6.418 16.596 1.00 98.44 111 HIS A O 1
ATOM 841 N N . LEU A 1 112 ? -9.001 -7.125 15.027 1.00 98.56 112 LEU A N 1
ATOM 842 C CA . LEU A 1 112 ? -9.384 -6.157 13.998 1.00 98.56 112 LEU A CA 1
ATOM 843 C C . LEU A 1 112 ? -10.214 -6.846 12.911 1.00 98.56 112 LEU A C 1
ATOM 845 O O . LEU A 1 112 ? -9.748 -7.747 12.220 1.00 98.56 112 LEU A O 1
ATOM 849 N N . ASP A 1 113 ? -11.458 -6.405 12.761 1.00 98.56 113 ASP A N 1
ATOM 850 C CA . ASP A 1 113 ? -12.432 -6.957 11.829 1.00 98.56 113 ASP A CA 1
ATOM 851 C C . ASP A 1 113 ? -12.922 -5.869 10.863 1.00 98.56 113 ASP A C 1
ATOM 853 O O . ASP A 1 113 ? -13.802 -5.070 11.193 1.00 98.56 113 ASP A O 1
ATOM 857 N N . VAL A 1 114 ? -12.419 -5.871 9.633 1.00 98.56 114 VAL A N 1
ATOM 858 C CA . VAL A 1 114 ? -12.904 -4.986 8.567 1.00 98.56 114 VAL A CA 1
ATOM 859 C C . VAL A 1 114 ? -13.927 -5.752 7.738 1.00 98.56 114 VAL A C 1
ATOM 861 O O . VAL A 1 114 ? -13.585 -6.631 6.951 1.00 98.56 114 VAL A O 1
ATOM 864 N N . LYS A 1 115 ? -15.217 -5.495 7.966 1.00 98.12 115 LYS A N 1
ATOM 865 C CA . LYS A 1 115 ? -16.313 -6.187 7.272 1.00 98.12 115 LYS A CA 1
ATOM 866 C C . LYS A 1 115 ? -16.595 -5.543 5.909 1.00 98.12 115 LYS A C 1
ATOM 868 O O . LYS A 1 115 ? -16.042 -4.507 5.559 1.00 98.12 115 LYS A O 1
ATOM 873 N N . THR A 1 116 ? -17.515 -6.140 5.156 1.00 97.12 116 THR A N 1
ATOM 874 C CA . THR A 1 116 ? -17.975 -5.643 3.853 1.00 97.12 116 THR A CA 1
ATOM 875 C C . THR A 1 116 ? -18.383 -4.168 3.899 1.00 97.12 116 THR A C 1
ATOM 877 O O . THR A 1 116 ? -19.260 -3.786 4.687 1.00 97.12 116 THR A O 1
ATOM 880 N N . PHE A 1 117 ? -17.770 -3.366 3.021 1.00 96.50 117 PHE A N 1
ATOM 881 C CA . PHE A 1 117 ? -17.896 -1.907 2.919 1.00 96.50 117 PHE A CA 1
ATOM 882 C C . PHE A 1 117 ? -17.393 -1.120 4.140 1.00 96.50 117 PHE A C 1
ATOM 884 O O . PHE A 1 117 ? -17.741 0.050 4.288 1.00 96.50 117 PHE A O 1
ATOM 891 N N . GLY A 1 118 ? -16.636 -1.754 5.035 1.00 98.06 118 GLY A N 1
ATOM 892 C CA . GLY A 1 118 ? -15.862 -1.075 6.069 1.00 98.06 118 GLY A CA 1
ATOM 893 C C . GLY A 1 118 ? -14.480 -0.699 5.538 1.00 98.06 118 GLY A C 1
ATOM 894 O O . GLY A 1 118 ? -13.881 -1.470 4.784 1.00 98.06 118 GLY A O 1
ATOM 895 N N . SER A 1 119 ? -13.977 0.462 5.951 1.00 97.62 119 SER A N 1
ATOM 896 C CA . SER A 1 119 ? -12.698 0.998 5.479 1.00 97.62 119 SER A CA 1
ATOM 897 C C . SER A 1 119 ? -11.835 1.486 6.636 1.00 97.62 119 SER A C 1
ATOM 899 O O . SER A 1 119 ? -12.278 2.312 7.436 1.00 97.62 119 SER A O 1
ATOM 901 N N . LEU A 1 120 ? -10.589 1.020 6.683 1.00 96.94 120 LEU A N 1
ATOM 902 C CA . LEU A 1 120 ? -9.531 1.570 7.525 1.00 96.94 120 LEU A CA 1
ATOM 903 C C . LEU A 1 120 ? -8.539 2.323 6.637 1.00 96.94 120 LEU A C 1
ATOM 905 O O . LEU A 1 120 ? -7.928 1.733 5.748 1.00 96.94 120 LEU A O 1
ATOM 909 N N . LEU A 1 121 ? -8.392 3.621 6.866 1.00 94.69 121 LEU A N 1
ATOM 910 C CA . LEU A 1 121 ? -7.467 4.494 6.151 1.00 94.69 121 LEU A CA 1
ATOM 911 C C . LEU A 1 121 ? -6.395 4.948 7.139 1.00 94.69 121 LEU A C 1
ATOM 913 O O . LEU A 1 121 ? -6.724 5.460 8.206 1.00 94.69 121 LEU A O 1
ATOM 917 N N . ILE A 1 122 ? -5.124 4.743 6.821 1.00 92.50 122 ILE A N 1
ATOM 918 C CA . ILE A 1 122 ? -4.011 5.062 7.718 1.00 92.50 122 ILE A CA 1
ATOM 919 C C . ILE A 1 122 ? -3.015 5.920 6.957 1.00 92.50 122 ILE A C 1
ATOM 921 O O . ILE A 1 122 ? -2.426 5.439 5.995 1.00 92.50 122 ILE A O 1
ATOM 925 N N . ASN A 1 123 ? -2.787 7.156 7.398 1.00 86.06 123 ASN A N 1
ATOM 926 C CA . ASN A 1 123 ? -1.768 8.031 6.813 1.00 86.06 123 ASN A CA 1
ATOM 927 C C . ASN A 1 123 ? -1.849 8.103 5.279 1.00 86.06 123 ASN A C 1
ATOM 929 O O . ASN A 1 123 ? -0.839 8.055 4.582 1.00 86.06 123 ASN A O 1
ATOM 933 N N . ASP A 1 124 ? -3.062 8.180 4.733 1.00 70.62 124 ASP A N 1
ATOM 934 C CA . ASP A 1 124 ? -3.262 8.212 3.282 1.00 70.62 124 ASP A CA 1
ATOM 935 C C . ASP A 1 124 ? -2.904 9.570 2.654 1.00 70.62 124 ASP A C 1
ATOM 937 O O . ASP A 1 124 ? -2.782 9.637 1.437 1.00 70.62 124 ASP A O 1
ATOM 941 N N . TRP A 1 125 ? -2.670 10.618 3.461 1.00 69.00 125 TRP A N 1
ATOM 942 C CA . TRP A 1 125 ? -2.209 11.939 2.990 1.00 69.00 125 TRP A CA 1
ATOM 943 C C . TRP A 1 125 ? -1.173 12.608 3.912 1.00 69.00 125 TRP A C 1
ATOM 945 O O . TRP A 1 125 ? -0.905 13.803 3.782 1.00 69.00 125 TRP A O 1
ATOM 955 N N . VAL A 1 126 ? -0.626 11.891 4.896 1.00 74.06 126 VAL A N 1
ATOM 956 C CA . VAL A 1 126 ? 0.381 12.414 5.836 1.00 74.06 126 VAL A CA 1
ATOM 957 C C . VAL A 1 126 ? 1.478 11.365 5.989 1.00 74.06 126 VAL A C 1
ATOM 959 O O . VAL A 1 126 ? 1.154 10.195 6.158 1.00 74.06 126 VAL A O 1
ATOM 962 N N . PRO A 1 127 ? 2.769 11.730 5.947 1.00 76.19 127 PRO A N 1
ATOM 963 C CA . PRO A 1 127 ? 3.829 10.755 6.161 1.00 76.19 127 PRO A CA 1
ATOM 964 C C . PRO A 1 127 ? 3.860 10.288 7.620 1.00 76.19 127 PRO A C 1
ATOM 966 O O . PRO A 1 127 ? 3.916 11.111 8.529 1.00 76.19 127 PRO A O 1
ATOM 969 N N . GLY A 1 128 ? 3.911 8.977 7.838 1.00 82.31 128 GLY A N 1
ATOM 970 C CA . GLY A 1 128 ? 4.119 8.380 9.157 1.00 82.31 128 GLY A CA 1
ATOM 971 C C . GLY A 1 128 ? 4.030 6.859 9.095 1.00 82.31 128 GLY A C 1
ATOM 972 O O . GLY A 1 128 ? 3.316 6.323 8.245 1.00 82.31 128 GLY A O 1
ATOM 973 N N . SER A 1 129 ? 4.734 6.175 9.994 1.00 88.31 129 SER A N 1
ATOM 974 C CA . SER A 1 129 ? 4.783 4.710 10.061 1.00 88.31 129 SER A CA 1
ATOM 975 C C . SER A 1 129 ? 3.808 4.192 11.108 1.00 88.31 129 SER A C 1
ATOM 977 O O . SER A 1 129 ? 3.808 4.653 12.249 1.00 88.31 129 SER A O 1
ATOM 979 N N . THR A 1 130 ? 2.965 3.228 10.744 1.00 92.38 130 THR A N 1
ATOM 980 C CA . THR A 1 130 ? 1.993 2.650 11.683 1.00 92.38 130 THR A CA 1
ATOM 981 C C . THR A 1 130 ? 2.289 1.186 11.941 1.00 92.38 130 THR A C 1
ATOM 983 O O . THR A 1 130 ? 2.340 0.401 11.003 1.00 92.38 130 THR A O 1
ATOM 986 N N . SER A 1 131 ? 2.413 0.800 13.209 1.00 95.25 131 SER A N 1
ATOM 987 C CA . SER A 1 131 ? 2.508 -0.593 13.639 1.00 95.25 131 SER A CA 1
ATOM 988 C C . SER A 1 131 ? 1.232 -1.010 14.366 1.00 95.25 131 SER A C 1
ATOM 990 O O . SER A 1 131 ? 0.873 -0.443 15.401 1.00 95.25 131 SER A O 1
ATOM 992 N N . LEU A 1 132 ? 0.532 -2.000 13.815 1.00 96.81 132 LEU A N 1
ATOM 993 C CA . LEU A 1 132 ? -0.625 -2.629 14.442 1.00 96.81 132 LEU A CA 1
ATOM 994 C C . LEU A 1 132 ? -0.231 -4.007 14.958 1.00 96.81 132 LEU A C 1
ATOM 996 O O . LEU A 1 132 ? 0.325 -4.823 14.223 1.00 96.81 132 LEU A O 1
ATOM 1000 N N . THR A 1 133 ? -0.548 -4.268 16.223 1.00 97.81 133 THR A N 1
ATOM 1001 C CA . THR A 1 133 ? -0.264 -5.552 16.872 1.00 97.81 133 THR A CA 1
ATOM 1002 C C . THR A 1 133 ? -1.537 -6.187 17.411 1.00 97.81 133 THR A C 1
ATOM 1004 O O . THR A 1 133 ? -2.405 -5.482 17.924 1.00 97.81 133 THR A O 1
ATOM 1007 N N . GLY A 1 134 ? -1.660 -7.510 17.336 1.00 97.50 134 GLY A N 1
ATOM 1008 C CA . GLY A 1 134 ? -2.827 -8.202 17.876 1.00 97.50 134 GLY A CA 1
ATOM 1009 C C . GLY A 1 134 ? -2.804 -9.711 17.682 1.00 97.50 134 GLY A C 1
ATOM 1010 O O . GLY A 1 134 ? -1.778 -10.313 17.381 1.00 97.50 134 GLY A O 1
ATOM 1011 N N . THR A 1 135 ? -3.959 -10.344 17.865 1.00 98.44 135 THR A N 1
ATOM 1012 C CA . THR A 1 135 ? -4.138 -11.788 17.682 1.00 98.44 135 THR A CA 1
ATOM 1013 C C . THR A 1 135 ? -4.729 -12.096 16.311 1.00 98.44 135 THR A C 1
ATOM 1015 O O . THR A 1 135 ? -4.179 -12.925 15.591 1.00 98.44 135 THR A O 1
ATOM 1018 N N . THR A 1 136 ? -5.806 -11.416 15.905 1.00 98.62 136 THR A N 1
ATOM 1019 C CA . THR A 1 136 ? -6.450 -11.662 14.604 1.00 98.62 136 THR A CA 1
ATOM 1020 C C . THR A 1 136 ? -6.737 -10.380 13.834 1.00 98.62 136 THR A C 1
ATOM 1022 O O . THR A 1 136 ? -7.363 -9.465 14.375 1.00 98.62 136 THR A O 1
ATOM 1025 N N . LEU A 1 137 ? -6.388 -10.371 12.551 1.00 98.75 137 LEU A N 1
ATOM 1026 C CA . LEU A 1 137 ? -6.824 -9.374 11.577 1.00 98.75 137 LEU A CA 1
ATOM 1027 C C . LEU A 1 137 ? -7.613 -10.069 10.466 1.00 98.75 137 LEU A C 1
ATOM 1029 O O . LEU A 1 137 ? -7.053 -10.867 9.719 1.00 98.75 137 LEU A O 1
ATOM 1033 N N . ASN A 1 138 ? -8.895 -9.738 10.329 1.00 98.69 138 ASN A N 1
ATOM 1034 C CA . ASN A 1 138 ? -9.728 -10.246 9.242 1.00 98.69 138 ASN A CA 1
ATOM 1035 C C . ASN A 1 138 ? -10.239 -9.088 8.389 1.00 98.69 138 ASN A C 1
ATOM 1037 O O . ASN A 1 138 ? -10.971 -8.220 8.876 1.00 98.69 138 ASN A O 1
ATOM 1041 N N . VAL A 1 139 ? -9.920 -9.117 7.099 1.00 98.69 139 VAL A N 1
ATOM 1042 C CA . VAL A 1 139 ? -10.530 -8.242 6.098 1.00 98.69 139 VAL A CA 1
ATOM 1043 C C . VAL A 1 139 ? -11.480 -9.096 5.276 1.00 98.69 139 VAL A C 1
ATOM 1045 O O . VAL A 1 139 ? -11.067 -9.969 4.517 1.00 98.69 139 VAL A O 1
ATOM 1048 N N . ARG A 1 140 ? -12.779 -8.880 5.475 1.00 98.25 140 ARG A N 1
ATOM 1049 C CA . ARG A 1 140 ? -13.820 -9.639 4.783 1.00 98.25 140 ARG A CA 1
ATOM 1050 C C . ARG A 1 140 ? -14.012 -9.172 3.354 1.00 98.25 140 ARG A C 1
ATOM 1052 O O . ARG A 1 140 ? -13.560 -8.089 2.989 1.00 98.25 140 ARG A O 1
ATOM 1059 N N . SER A 1 141 ? -14.767 -9.939 2.572 1.00 97.94 141 SER A N 1
ATOM 1060 C CA . SER A 1 141 ? -15.150 -9.547 1.214 1.00 97.94 141 SER A CA 1
ATOM 1061 C C . SER A 1 141 ? -15.704 -8.121 1.161 1.00 97.94 141 SER A C 1
ATOM 1063 O O . SER A 1 141 ? -16.663 -7.796 1.868 1.00 97.94 141 SER A O 1
ATOM 1065 N N . GLY A 1 142 ? -15.099 -7.265 0.332 1.00 96.69 142 GLY A N 1
ATOM 1066 C CA . GLY A 1 142 ? -15.443 -5.848 0.183 1.00 96.69 142 GLY A CA 1
ATOM 1067 C C . GLY A 1 142 ? -14.999 -4.938 1.335 1.00 96.69 142 GLY A C 1
ATOM 1068 O O . GLY A 1 142 ? -15.395 -3.774 1.359 1.00 96.69 142 GLY A O 1
ATOM 1069 N N . GLY A 1 143 ? -14.260 -5.455 2.317 1.00 98.25 143 GLY A N 1
ATOM 1070 C CA . GLY A 1 143 ? -13.553 -4.663 3.320 1.00 98.25 143 GLY A CA 1
ATOM 1071 C C . GLY A 1 143 ? -12.240 -4.123 2.757 1.00 98.25 143 GLY A C 1
ATOM 1072 O O . GLY A 1 143 ? -11.614 -4.763 1.908 1.00 98.25 143 GLY A O 1
ATOM 1073 N N . MET A 1 144 ? -11.833 -2.945 3.227 1.00 97.75 144 MET A N 1
ATOM 1074 C CA . MET A 1 144 ? -10.669 -2.239 2.699 1.00 97.75 144 MET A CA 1
ATOM 1075 C C . MET A 1 144 ? -9.748 -1.724 3.805 1.00 97.75 144 MET A C 1
ATOM 1077 O O . MET A 1 144 ? -10.200 -1.097 4.763 1.00 97.75 144 MET A O 1
ATOM 1081 N N . ILE A 1 145 ? -8.446 -1.932 3.628 1.00 97.69 145 ILE A N 1
ATOM 1082 C CA . ILE A 1 145 ? -7.389 -1.264 4.386 1.00 97.69 145 ILE A CA 1
ATOM 1083 C C . ILE A 1 145 ? -6.482 -0.546 3.389 1.00 97.69 145 ILE A C 1
ATOM 1085 O O . ILE A 1 145 ? -5.985 -1.164 2.447 1.00 97.69 145 ILE A O 1
ATOM 1089 N N . ARG A 1 146 ? -6.258 0.752 3.594 1.00 95.44 146 ARG A N 1
ATOM 1090 C CA . ARG A 1 146 ? -5.332 1.548 2.783 1.00 95.44 146 ARG A CA 1
ATOM 1091 C C . ARG A 1 146 ? -4.337 2.280 3.669 1.00 95.44 146 ARG A C 1
ATOM 1093 O O . ARG A 1 146 ? -4.755 2.915 4.638 1.00 95.44 146 ARG A O 1
ATOM 1100 N N . ALA A 1 147 ? -3.052 2.205 3.332 1.00 93.00 147 ALA A N 1
ATOM 1101 C CA . ALA A 1 147 ? -1.996 2.874 4.088 1.00 93.00 147 ALA A CA 1
ATOM 1102 C C . ALA A 1 147 ? -0.798 3.304 3.227 1.00 93.00 147 ALA A C 1
ATOM 1104 O O . ALA A 1 147 ? -0.630 2.808 2.125 1.00 93.00 147 ALA A O 1
ATOM 1105 N N . GLY A 1 148 ? 0.060 4.195 3.726 1.00 88.69 148 GLY A N 1
ATOM 1106 C CA . GLY A 1 148 ? 1.355 4.496 3.090 1.00 88.69 148 GLY A CA 1
ATOM 1107 C C . GLY A 1 148 ? 2.518 3.650 3.634 1.00 88.69 148 GLY A C 1
ATOM 1108 O O . GLY A 1 148 ? 3.293 3.075 2.876 1.00 88.69 148 GLY A O 1
ATOM 1109 N N . ASP A 1 149 ? 2.636 3.555 4.958 1.00 91.06 149 ASP A N 1
ATOM 1110 C CA . ASP A 1 149 ? 3.667 2.778 5.661 1.00 91.06 149 ASP A CA 1
ATOM 1111 C C . ASP A 1 149 ? 3.009 2.019 6.816 1.00 91.06 149 ASP A C 1
ATOM 1113 O O . ASP A 1 149 ? 2.516 2.620 7.779 1.00 91.06 149 ASP A O 1
ATOM 1117 N N . LEU A 1 150 ? 2.929 0.696 6.672 1.00 94.75 150 LEU A N 1
ATOM 1118 C CA . LEU A 1 150 ? 2.173 -0.165 7.572 1.00 94.75 150 LEU A CA 1
ATOM 1119 C C . LEU A 1 150 ? 2.994 -1.383 7.993 1.00 94.75 150 LEU A C 1
ATOM 1121 O O . LEU A 1 150 ? 3.582 -2.083 7.172 1.00 94.75 150 LEU A O 1
ATOM 1125 N N . GLN A 1 151 ? 2.978 -1.666 9.288 1.00 96.44 151 GLN A N 1
ATOM 1126 C CA . GLN A 1 151 ? 3.536 -2.863 9.895 1.00 96.44 151 GLN A CA 1
ATOM 1127 C C . GLN A 1 151 ? 2.412 -3.599 10.622 1.00 96.44 151 GLN A C 1
ATOM 1129 O O . GLN A 1 151 ? 1.693 -3.012 11.430 1.00 96.44 151 GLN A O 1
ATOM 1134 N N . LEU A 1 152 ? 2.233 -4.879 10.320 1.00 97.94 152 LEU A N 1
ATOM 1135 C CA . LEU A 1 152 ? 1.198 -5.727 10.899 1.00 97.94 152 LEU A CA 1
ATOM 1136 C C . LEU A 1 152 ? 1.866 -6.890 11.623 1.00 97.94 152 LEU A C 1
ATOM 1138 O O . LEU A 1 152 ? 2.493 -7.717 10.973 1.00 97.94 152 LEU A O 1
ATOM 1142 N N . HIS A 1 153 ? 1.694 -6.983 12.941 1.00 97.38 153 HIS A N 1
ATOM 1143 C CA . HIS A 1 153 ? 2.176 -8.110 13.741 1.00 97.38 153 HIS A CA 1
ATOM 1144 C C . HIS A 1 153 ? 0.987 -8.819 14.390 1.00 97.38 153 HIS A C 1
ATOM 1146 O O . HIS A 1 153 ? 0.454 -8.373 15.409 1.00 97.38 153 HIS A O 1
ATOM 1152 N N . TYR A 1 154 ? 0.550 -9.921 13.792 1.00 97.81 154 TYR A N 1
ATOM 1153 C CA . TYR A 1 154 ? -0.632 -10.659 14.236 1.00 97.81 154 TYR A CA 1
ATOM 1154 C C . TYR A 1 154 ? -0.326 -12.142 14.422 1.00 97.81 154 TYR A C 1
ATOM 1156 O O . TYR A 1 154 ? 0.645 -12.661 13.888 1.00 97.81 154 TYR A O 1
ATOM 1164 N N . THR A 1 155 ? -1.152 -12.872 15.168 1.00 97.19 155 THR A N 1
ATOM 1165 C CA . THR A 1 155 ? -1.063 -14.339 15.134 1.00 97.19 155 THR A CA 1
ATOM 1166 C C . THR A 1 155 ? -1.568 -14.849 13.791 1.00 97.19 155 THR A C 1
ATOM 1168 O O . THR A 1 155 ? -0.853 -15.588 13.120 1.00 97.19 155 THR A O 1
ATOM 1171 N N . ASN A 1 156 ? -2.756 -14.387 13.385 1.00 98.38 156 ASN A N 1
ATOM 1172 C CA . ASN A 1 156 ? -3.407 -14.768 12.138 1.00 98.38 156 ASN A CA 1
ATOM 1173 C C . ASN A 1 156 ? -3.902 -13.544 11.360 1.00 98.38 156 ASN A C 1
ATOM 1175 O O . ASN A 1 156 ? -4.518 -12.640 11.938 1.00 98.38 156 ASN A O 1
ATOM 1179 N N . ILE A 1 157 ? -3.676 -13.547 10.046 1.00 98.75 157 ILE A N 1
ATOM 1180 C CA . ILE A 1 157 ? -4.212 -12.551 9.113 1.00 98.75 157 ILE A CA 1
ATOM 1181 C C . ILE A 1 157 ? -4.977 -13.276 8.008 1.00 98.75 157 ILE A C 1
ATOM 1183 O O . ILE A 1 157 ? -4.437 -14.179 7.375 1.00 98.75 157 ILE A O 1
ATOM 1187 N N . SER A 1 158 ? -6.216 -12.853 7.758 1.00 98.69 158 SER A N 1
ATOM 1188 C CA . SER A 1 158 ? -7.074 -13.393 6.702 1.00 98.69 158 SER A CA 1
ATOM 1189 C C . SER A 1 158 ? -7.610 -12.263 5.827 1.00 98.69 158 SER A C 1
ATOM 1191 O O . SER A 1 158 ? -8.330 -11.383 6.306 1.00 98.69 158 SER A O 1
ATOM 1193 N N . LEU A 1 159 ? -7.289 -12.314 4.536 1.00 98.69 159 LEU A N 1
ATOM 1194 C CA . LEU A 1 159 ? -7.868 -11.463 3.498 1.00 98.69 159 LEU A CA 1
ATOM 1195 C C . LEU A 1 159 ? -8.834 -12.313 2.663 1.00 98.69 159 LEU A C 1
ATOM 1197 O O . LEU A 1 159 ? -8.393 -13.085 1.821 1.00 98.69 159 LEU A O 1
ATOM 1201 N N . GLU A 1 160 ? -10.143 -12.200 2.909 1.00 98.62 160 GLU A N 1
ATOM 1202 C CA . GLU A 1 160 ? -11.182 -12.966 2.194 1.00 98.62 160 GLU A CA 1
ATOM 1203 C C . GLU A 1 160 ? -11.293 -12.529 0.711 1.00 98.62 160 GLU A C 1
ATOM 1205 O O . GLU A 1 160 ? -10.857 -11.426 0.358 1.00 98.62 160 GLU A O 1
ATOM 1210 N N . PRO A 1 161 ? -11.941 -13.312 -0.176 1.00 98.44 161 PRO A N 1
ATOM 1211 C CA . PRO A 1 161 ? -12.110 -12.938 -1.581 1.00 98.44 161 PRO A CA 1
ATOM 1212 C C . PRO A 1 161 ? -12.737 -11.550 -1.754 1.00 98.44 161 PRO A C 1
ATOM 1214 O O . PRO A 1 161 ? -13.710 -11.214 -1.079 1.00 98.44 161 PRO A O 1
ATOM 1217 N N . SER A 1 162 ? -12.227 -10.746 -2.690 1.00 97.38 162 SER A N 1
ATOM 1218 C CA . SER A 1 162 ? -12.633 -9.337 -2.901 1.00 97.38 162 SER A CA 1
ATOM 1219 C C . SER A 1 162 ? -12.372 -8.384 -1.720 1.00 97.38 162 SER A C 1
ATOM 1221 O O . SER A 1 162 ? -12.911 -7.276 -1.705 1.00 97.38 162 SER A O 1
ATOM 1223 N N . SER A 1 163 ? -11.605 -8.790 -0.706 1.00 98.38 163 SER A N 1
ATOM 1224 C CA . SER A 1 163 ? -11.000 -7.844 0.239 1.00 98.38 163 SER A CA 1
ATOM 1225 C C . SER A 1 163 ? -9.812 -7.127 -0.405 1.00 98.38 163 SER A C 1
ATOM 1227 O O . SER A 1 163 ? -9.217 -7.630 -1.363 1.00 98.38 163 SER A O 1
ATOM 1229 N N . PHE A 1 164 ? -9.481 -5.944 0.108 1.00 97.81 164 PHE A N 1
ATOM 1230 C CA . PHE A 1 164 ? -8.435 -5.105 -0.466 1.00 97.81 164 PHE A CA 1
ATOM 1231 C C . PHE A 1 164 ? -7.540 -4.518 0.626 1.00 97.81 164 PHE A C 1
ATOM 1233 O O . PHE A 1 164 ? -7.997 -3.720 1.445 1.00 97.81 164 PHE A O 1
ATOM 1240 N N . LEU A 1 165 ? -6.265 -4.906 0.634 1.00 98.25 165 LEU A N 1
ATOM 1241 C CA . LEU A 1 165 ? -5.218 -4.282 1.438 1.00 98.25 165 LEU A CA 1
ATOM 1242 C C . LEU A 1 165 ? -4.207 -3.659 0.478 1.00 98.25 165 LEU A C 1
ATOM 1244 O O . LEU A 1 165 ? -3.480 -4.376 -0.205 1.00 98.25 165 LEU A O 1
ATOM 1248 N N . SER A 1 166 ? -4.169 -2.330 0.424 1.00 96.00 166 SER A N 1
ATOM 1249 C CA . SER A 1 166 ? -3.280 -1.603 -0.481 1.00 96.00 166 SER A CA 1
ATOM 1250 C C . SER A 1 166 ? -2.387 -0.642 0.282 1.00 96.00 166 SER A C 1
ATOM 1252 O O . SER A 1 166 ? -2.863 0.179 1.071 1.00 96.00 166 SER A O 1
ATOM 1254 N N . VAL A 1 167 ? -1.085 -0.743 0.026 1.00 93.56 167 VAL A N 1
ATOM 1255 C CA . VAL A 1 167 ? -0.114 0.267 0.423 1.00 93.56 167 VAL A CA 1
ATOM 1256 C C . VAL A 1 167 ? 0.238 1.165 -0.756 1.00 93.56 167 VAL A C 1
ATOM 1258 O O . VAL A 1 167 ? 1.347 1.131 -1.278 1.00 93.56 167 VAL A O 1
ATOM 1261 N N . GLN A 1 168 ? -0.727 1.947 -1.232 1.00 84.44 168 GLN A N 1
ATOM 1262 C CA . GLN A 1 168 ? -0.478 3.018 -2.195 1.00 84.44 168 GLN A CA 1
ATOM 1263 C C . GLN A 1 168 ? -0.180 4.314 -1.440 1.00 84.44 168 GLN A C 1
ATOM 1265 O O . GLN A 1 168 ? -0.866 4.649 -0.476 1.00 84.44 168 GLN A O 1
ATOM 1270 N N . TYR A 1 169 ? 0.843 5.039 -1.875 1.00 69.50 169 TYR A N 1
ATOM 1271 C CA . TYR A 1 169 ? 1.289 6.265 -1.231 1.00 69.50 169 TYR A CA 1
ATOM 1272 C C . TYR A 1 169 ? 0.926 7.463 -2.114 1.00 69.50 169 TYR A C 1
ATOM 1274 O O . TYR A 1 169 ? 1.321 7.470 -3.275 1.00 69.50 169 TYR A O 1
ATOM 1282 N N . ASP A 1 170 ? 0.178 8.448 -1.592 1.00 65.31 170 ASP A N 1
ATOM 1283 C CA . ASP A 1 170 ? -0.161 9.676 -2.332 1.00 65.31 170 ASP A CA 1
ATOM 1284 C C . ASP A 1 170 ? 0.886 10.787 -2.069 1.00 65.31 170 ASP A C 1
ATOM 1286 O O . ASP A 1 170 ? 0.953 11.331 -0.961 1.00 65.31 170 ASP A O 1
ATOM 1290 N N . PRO A 1 171 ? 1.744 11.147 -3.045 1.00 50.59 171 PRO A N 1
ATOM 1291 C CA . PRO A 1 171 ? 2.791 12.141 -2.906 1.00 50.59 171 PRO A CA 1
ATOM 1292 C C . PRO A 1 171 ? 2.300 13.591 -2.978 1.00 50.59 171 PRO A C 1
ATOM 1294 O O . PRO A 1 171 ? 3.142 14.471 -2.802 1.00 50.59 171 PRO A O 1
ATOM 1297 N N . GLU A 1 172 ? 1.009 13.910 -3.187 1.00 52.50 172 GLU A N 1
ATOM 1298 C CA . GLU A 1 172 ? 0.540 15.298 -2.970 1.00 52.50 172 GLU A CA 1
ATOM 1299 C C . GLU A 1 172 ? 0.822 15.754 -1.518 1.00 52.50 172 GLU A C 1
ATOM 1301 O O . GLU A 1 172 ? 1.023 16.943 -1.258 1.00 52.50 172 GLU A O 1
ATOM 1306 N N . ALA A 1 173 ? 0.964 14.798 -0.587 1.00 45.16 173 ALA A N 1
ATOM 1307 C CA . ALA A 1 173 ? 1.426 14.988 0.788 1.00 45.16 173 ALA A CA 1
ATOM 1308 C C . ALA A 1 173 ? 2.921 15.349 0.937 1.00 45.16 173 ALA A C 1
ATOM 1310 O O . ALA A 1 173 ? 3.351 15.780 2.010 1.00 45.16 173 ALA A O 1
ATOM 1311 N N . GLN A 1 174 ? 3.737 15.189 -0.109 1.00 45.91 174 GLN A N 1
ATOM 1312 C CA . GLN A 1 174 ? 5.162 15.509 -0.096 1.00 45.91 174 GLN A CA 1
ATOM 1313 C C . GLN A 1 174 ? 5.578 16.254 -1.364 1.00 45.91 174 GLN A C 1
ATOM 1315 O O . GLN A 1 174 ? 6.112 15.698 -2.323 1.00 45.91 174 GLN A O 1
ATOM 1320 N N . LEU A 1 175 ? 5.452 17.579 -1.301 1.00 40.06 175 LEU A N 1
ATOM 1321 C CA . LEU A 1 175 ? 6.340 18.474 -2.035 1.00 40.06 175 LEU A CA 1
ATOM 1322 C C . LEU A 1 175 ? 7.799 18.093 -1.724 1.00 40.06 175 LEU A C 1
ATOM 1324 O O . LEU A 1 175 ? 8.324 18.465 -0.681 1.00 40.06 175 LEU A O 1
ATOM 1328 N N . GLN A 1 176 ? 8.422 17.337 -2.632 1.00 43.66 176 GLN A N 1
ATOM 1329 C CA . GLN A 1 176 ? 9.868 17.119 -2.761 1.00 43.66 176 GLN A CA 1
ATOM 1330 C C . GLN A 1 176 ? 10.639 16.981 -1.437 1.00 43.66 176 GLN A C 1
ATOM 1332 O O . GLN A 1 176 ? 11.466 17.832 -1.102 1.00 43.66 176 GLN A O 1
ATOM 1337 N N . VAL A 1 177 ? 10.438 15.885 -0.701 1.00 31.56 177 VAL A N 1
ATOM 1338 C CA . VAL A 1 177 ? 11.308 15.571 0.442 1.00 31.56 177 VAL A CA 1
ATOM 1339 C C . VAL A 1 177 ? 12.138 14.322 0.156 1.00 31.56 177 VAL A C 1
ATOM 1341 O O . VAL A 1 177 ? 11.770 13.206 0.485 1.00 31.56 177 VAL A O 1
ATOM 1344 N N . GLY A 1 178 ? 13.309 14.560 -0.441 1.00 36.91 178 GLY A N 1
ATOM 1345 C CA . GLY A 1 178 ? 14.551 13.920 -0.007 1.00 36.91 178 GLY A CA 1
ATOM 1346 C C . GLY A 1 178 ? 14.736 12.429 -0.282 1.00 36.91 178 GLY A C 1
ATOM 1347 O O . GLY A 1 178 ? 14.830 11.650 0.657 1.00 36.91 178 GLY A O 1
ATOM 1348 N N . SER A 1 179 ? 14.925 12.081 -1.556 1.00 44.19 179 SER A N 1
ATOM 1349 C CA . SER A 1 179 ? 15.933 11.128 -2.061 1.00 44.19 179 SER A CA 1
ATOM 1350 C C . SER A 1 179 ? 15.739 11.038 -3.579 1.00 44.19 179 SER A C 1
ATOM 1352 O O . SER A 1 179 ? 14.783 10.417 -4.003 1.00 44.19 179 SER A O 1
ATOM 1354 N N . ASP A 1 180 ? 16.591 11.628 -4.429 1.00 57.78 180 ASP A N 1
ATOM 1355 C CA . ASP A 1 180 ? 16.481 11.589 -5.917 1.00 57.78 180 ASP A CA 1
ATOM 1356 C C . ASP A 1 180 ? 16.555 10.168 -6.544 1.00 57.78 180 ASP A C 1
ATOM 1358 O O . ASP A 1 180 ? 16.773 9.989 -7.752 1.00 57.78 180 ASP A O 1
ATOM 1362 N N . VAL A 1 181 ? 16.452 9.130 -5.722 1.00 75.81 181 VAL A N 1
ATOM 1363 C CA . VAL A 1 181 ? 16.603 7.736 -6.099 1.00 75.81 181 VAL A CA 1
ATOM 1364 C C . VAL A 1 181 ? 15.308 7.266 -6.747 1.00 75.81 181 VAL A C 1
ATOM 1366 O O . VAL A 1 181 ? 14.235 7.380 -6.177 1.00 75.81 181 VAL A O 1
ATOM 1369 N N . GLY A 1 182 ? 15.414 6.774 -7.979 1.00 85.50 182 GLY A N 1
ATOM 1370 C CA . GLY A 1 182 ? 14.303 6.144 -8.689 1.00 85.50 182 GLY A CA 1
ATOM 1371 C C . GLY A 1 182 ? 13.162 7.044 -9.166 1.00 85.50 182 GLY A C 1
ATOM 1372 O O . GLY A 1 182 ? 12.303 6.545 -9.882 1.00 85.50 182 GLY A O 1
ATOM 1373 N N . TYR A 1 183 ? 13.153 8.349 -8.896 1.00 90.69 183 TYR A N 1
ATOM 1374 C CA . TYR A 1 183 ? 12.163 9.254 -9.495 1.00 90.69 183 TYR A CA 1
ATOM 1375 C C . TYR A 1 183 ? 12.218 9.249 -11.027 1.00 90.69 183 TYR A C 1
ATOM 1377 O O . TYR A 1 183 ? 13.297 9.237 -11.632 1.00 90.69 183 TYR A O 1
ATOM 1385 N N . GLY A 1 184 ? 11.041 9.289 -11.653 1.00 91.44 184 GLY A N 1
ATOM 1386 C CA . GLY A 1 184 ? 10.936 9.512 -13.089 1.00 91.44 184 GLY A CA 1
ATOM 1387 C C . GLY A 1 184 ? 11.380 10.929 -13.459 1.00 91.44 184 GLY A C 1
ATOM 1388 O O . GLY A 1 184 ? 11.278 11.869 -12.672 1.00 91.44 184 GLY A O 1
ATOM 1389 N N . VAL A 1 185 ? 11.895 11.098 -14.673 1.00 92.25 185 VAL A N 1
ATOM 1390 C CA . VAL A 1 185 ? 12.467 12.365 -15.134 1.00 92.25 185 VAL A CA 1
ATOM 1391 C C . VAL A 1 185 ? 11.443 13.123 -15.971 1.00 92.25 185 VAL A C 1
ATOM 1393 O O . VAL A 1 185 ? 10.884 12.609 -16.942 1.00 92.25 185 VAL A O 1
ATOM 1396 N N . SER A 1 186 ? 11.219 14.376 -15.591 1.00 92.19 186 SER A N 1
ATOM 1397 C CA . SER A 1 186 ? 10.280 15.293 -16.229 1.00 92.19 186 SER A CA 1
ATOM 1398 C C . SER A 1 186 ? 10.634 15.626 -17.680 1.00 92.19 186 SER A C 1
ATOM 1400 O O . SER A 1 186 ? 11.795 15.848 -18.034 1.00 92.19 186 SER A O 1
ATOM 1402 N N . SER A 1 187 ? 9.605 15.723 -18.520 1.00 91.69 187 SER A N 1
ATOM 1403 C CA . SER A 1 187 ? 9.663 16.284 -19.871 1.00 91.69 187 SER A CA 1
ATOM 1404 C C . SER A 1 187 ? 8.278 16.764 -20.301 1.00 91.69 187 SER A C 1
ATOM 1406 O O . SER A 1 187 ? 7.261 16.169 -19.954 1.00 91.69 187 SER A O 1
ATOM 1408 N N . THR A 1 188 ? 8.221 17.835 -21.090 1.00 88.31 188 THR A N 1
ATOM 1409 C CA . THR A 1 188 ? 6.957 18.428 -21.561 1.00 88.31 188 THR A CA 1
ATOM 1410 C C . THR A 1 188 ? 6.248 17.608 -22.640 1.00 88.31 188 THR A C 1
ATOM 1412 O O . THR A 1 188 ? 5.115 17.922 -22.982 1.00 88.31 188 THR A O 1
ATOM 1415 N N . SER A 1 189 ? 6.912 16.597 -23.205 1.00 89.81 189 SER A N 1
ATOM 1416 C CA . SER A 1 189 ? 6.432 15.826 -24.366 1.00 89.81 189 SER A CA 1
ATOM 1417 C C . SER A 1 189 ? 6.723 14.324 -24.249 1.00 89.81 189 SER A C 1
ATOM 1419 O O . SER A 1 189 ? 6.877 13.637 -25.256 1.00 89.81 189 SER A O 1
ATOM 1421 N N . GLY A 1 190 ? 6.854 13.830 -23.017 1.00 93.75 190 GLY A N 1
ATOM 1422 C CA . GLY A 1 190 ? 7.052 12.415 -22.702 1.00 93.75 190 GLY A CA 1
ATOM 1423 C C . GLY A 1 190 ? 8.062 12.253 -21.580 1.00 93.75 190 GLY A C 1
ATOM 1424 O O . GLY A 1 190 ? 9.266 12.182 -21.838 1.00 93.75 190 GLY A O 1
ATOM 1425 N N . SER A 1 191 ? 7.571 12.249 -20.344 1.00 95.56 191 SER A N 1
ATOM 1426 C CA . SER A 1 191 ? 8.358 12.011 -19.131 1.00 95.56 191 SER A CA 1
ATOM 1427 C C . SER A 1 191 ? 8.646 10.522 -18.947 1.00 95.56 191 SER A C 1
ATOM 1429 O O . SER A 1 191 ? 7.914 9.677 -19.454 1.00 95.56 191 SER A O 1
ATOM 1431 N N . SER A 1 192 ? 9.700 10.171 -18.218 1.00 95.69 192 SER A N 1
ATOM 1432 C CA . SER A 1 192 ? 9.989 8.766 -17.915 1.00 95.69 192 SER A CA 1
ATOM 1433 C C . SER A 1 192 ? 9.266 8.274 -16.662 1.00 95.69 192 SER A C 1
ATOM 1435 O O . SER A 1 192 ? 8.876 9.057 -15.790 1.00 95.69 192 SER A O 1
ATOM 1437 N N . GLY A 1 193 ? 9.093 6.956 -16.582 1.00 96.25 193 GLY A N 1
ATOM 1438 C CA . GLY A 1 193 ? 8.556 6.288 -15.403 1.00 96.25 193 GLY A CA 1
ATOM 1439 C C . GLY A 1 193 ? 9.568 6.214 -14.261 1.00 96.25 193 GLY A C 1
ATOM 1440 O O . GLY A 1 193 ? 10.784 6.338 -14.462 1.00 96.25 193 GLY A O 1
ATOM 1441 N N . ALA A 1 194 ? 9.053 6.002 -13.055 1.00 94.88 194 ALA A N 1
ATOM 1442 C CA . ALA A 1 194 ? 9.870 5.773 -11.871 1.00 94.88 194 ALA A CA 1
ATOM 1443 C C . ALA A 1 194 ? 10.470 4.359 -11.837 1.00 94.88 194 ALA A C 1
ATOM 1445 O O . ALA A 1 194 ? 9.939 3.433 -12.445 1.00 94.88 194 ALA A O 1
ATOM 1446 N N . GLY A 1 195 ? 11.564 4.189 -11.102 1.00 93.06 195 GLY A N 1
ATOM 1447 C CA . GLY A 1 195 ? 12.196 2.909 -10.793 1.00 93.06 195 GLY A CA 1
ATOM 1448 C C . GLY A 1 195 ? 11.985 2.521 -9.331 1.00 93.06 195 GLY A C 1
ATOM 1449 O O . GLY A 1 195 ? 11.658 3.373 -8.515 1.00 93.06 195 GLY A O 1
ATOM 1450 N N . HIS A 1 196 ? 12.105 1.232 -9.035 1.00 91.81 196 HIS A N 1
ATOM 1451 C CA . HIS A 1 196 ? 12.206 0.575 -7.720 1.00 91.81 196 HIS A CA 1
ATOM 1452 C C . HIS A 1 196 ? 12.247 -0.918 -8.049 1.00 91.81 196 HIS A C 1
ATOM 1454 O O . HIS A 1 196 ? 11.365 -1.349 -8.770 1.00 91.81 196 HIS A O 1
ATOM 1460 N N . GLY A 1 197 ? 13.269 -1.687 -7.661 1.00 88.44 197 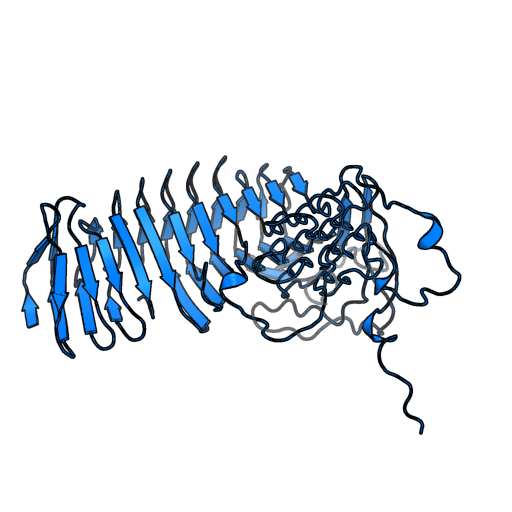GLY A N 1
ATOM 1461 C CA . GLY A 1 197 ? 13.488 -3.063 -8.154 1.00 88.44 197 GLY A CA 1
ATOM 1462 C C . GLY A 1 197 ? 13.832 -3.189 -9.648 1.00 88.44 197 GLY A C 1
ATOM 1463 O O . GLY A 1 197 ? 14.904 -3.699 -9.999 1.00 88.44 197 GLY A O 1
ATOM 1464 N N . GLY A 1 198 ? 13.003 -2.644 -10.534 1.00 91.12 198 GLY A N 1
ATOM 1465 C CA . GLY A 1 198 ? 13.328 -2.367 -11.931 1.00 91.12 198 GLY A CA 1
ATOM 1466 C C . GLY A 1 198 ? 13.605 -0.893 -12.223 1.00 91.12 198 GLY A C 1
ATOM 1467 O O . GLY A 1 198 ? 13.338 -0.003 -11.415 1.00 91.12 198 GLY A O 1
ATOM 1468 N N . ASN A 1 199 ? 14.151 -0.633 -13.407 1.00 93.12 199 ASN A N 1
ATOM 1469 C CA . ASN A 1 199 ? 14.185 0.700 -13.996 1.00 93.12 199 ASN A CA 1
ATOM 1470 C C . ASN A 1 199 ? 12.820 1.049 -14.602 1.00 93.12 199 ASN A C 1
ATOM 1472 O O . ASN A 1 199 ? 12.158 0.192 -15.192 1.00 93.12 199 ASN A O 1
ATOM 1476 N N . GLY A 1 200 ? 12.427 2.317 -14.512 1.00 95.25 200 GLY A N 1
ATOM 1477 C CA . GLY A 1 200 ? 11.272 2.832 -15.240 1.00 95.25 200 GLY A CA 1
ATOM 1478 C C . GLY A 1 200 ? 11.469 2.774 -16.757 1.00 95.25 200 GLY A C 1
ATOM 1479 O O . GLY A 1 200 ? 12.577 2.578 -17.260 1.00 95.25 200 GLY A O 1
ATOM 1480 N N . GLY A 1 201 ? 10.385 2.945 -17.499 1.00 95.69 201 GLY A N 1
ATOM 1481 C CA . GLY A 1 201 ? 10.396 3.083 -18.948 1.00 95.69 201 GLY A CA 1
ATOM 1482 C C . GLY A 1 201 ? 10.763 4.500 -19.383 1.00 95.69 201 GLY A C 1
ATOM 1483 O O . GLY A 1 201 ? 10.506 5.476 -18.669 1.00 95.69 201 GLY A O 1
ATOM 1484 N N . GLN A 1 202 ? 11.371 4.635 -20.561 1.00 95.12 202 GLN A N 1
ATOM 1485 C CA . GLN A 1 202 ? 11.640 5.940 -21.165 1.00 95.12 202 GLN A CA 1
ATOM 1486 C C . GLN A 1 202 ? 10.352 6.633 -21.597 1.00 95.12 202 GLN A C 1
ATOM 1488 O O . GLN A 1 202 ? 9.363 5.994 -21.949 1.00 95.12 202 GLN A O 1
ATOM 1493 N N . GLY A 1 203 ? 10.398 7.962 -21.608 1.00 94.69 203 GLY A N 1
ATOM 1494 C CA . GLY A 1 203 ? 9.408 8.764 -22.312 1.00 94.69 203 GLY A CA 1
ATOM 1495 C C . GLY A 1 203 ? 9.874 9.077 -23.734 1.00 94.69 203 GLY A C 1
ATOM 1496 O O . GLY A 1 203 ? 11.072 9.054 -24.029 1.00 94.69 203 GLY A O 1
ATOM 1497 N N . SER A 1 204 ? 8.949 9.447 -24.618 1.00 94.56 204 SER A N 1
ATOM 1498 C CA . SER A 1 204 ? 9.227 9.822 -26.013 1.00 94.56 204 SER A CA 1
ATOM 1499 C C . SER A 1 204 ? 10.270 10.925 -26.169 1.00 94.56 204 SER A C 1
ATOM 1501 O O . SER A 1 204 ? 11.002 10.944 -27.159 1.00 94.56 204 SER A O 1
ATOM 1503 N N . SER A 1 205 ? 10.375 11.794 -25.165 1.00 92.69 205 SER A N 1
ATOM 1504 C CA . SER A 1 205 ? 11.310 12.918 -25.116 1.00 92.69 205 SER A CA 1
ATOM 1505 C C . SER A 1 205 ? 12.247 12.852 -23.908 1.00 92.69 205 SER A C 1
ATOM 1507 O O . SER A 1 205 ? 12.854 13.862 -23.548 1.00 92.69 205 SER A O 1
ATOM 1509 N N . GLN A 1 206 ? 12.353 11.692 -23.253 1.00 91.69 206 GLN A N 1
ATOM 1510 C CA . GLN A 1 206 ? 13.181 11.514 -22.067 1.00 91.69 206 GLN A CA 1
ATOM 1511 C C . GLN A 1 206 ? 13.802 10.115 -22.012 1.00 91.69 206 GLN A C 1
ATOM 1513 O O . GLN A 1 206 ? 13.153 9.131 -21.666 1.00 91.69 206 GLN A O 1
ATOM 1518 N N . ASN A 1 207 ? 15.103 10.055 -22.302 1.00 89.62 207 ASN A N 1
ATOM 1519 C CA . ASN A 1 207 ? 15.873 8.809 -22.305 1.00 89.62 207 ASN A CA 1
ATOM 1520 C C . ASN A 1 207 ? 16.384 8.405 -20.913 1.00 89.62 207 ASN A C 1
ATOM 1522 O O . ASN A 1 207 ? 16.805 7.264 -20.739 1.00 89.62 207 ASN A O 1
ATOM 1526 N N . THR A 1 208 ? 16.389 9.331 -19.950 1.00 91.19 208 THR A N 1
ATOM 1527 C CA . THR A 1 208 ? 16.802 9.069 -18.567 1.00 91.19 208 THR A CA 1
ATOM 1528 C C . THR A 1 208 ? 15.598 8.594 -17.768 1.00 91.19 208 THR A C 1
ATOM 1530 O O . THR A 1 208 ? 14.572 9.267 -17.764 1.00 91.19 208 THR A O 1
ATOM 1533 N N . VAL A 1 209 ? 15.712 7.476 -17.065 1.00 91.81 209 VAL A N 1
ATOM 1534 C CA . VAL A 1 209 ? 14.614 6.864 -16.304 1.00 91.81 209 VAL A CA 1
ATOM 1535 C C . VAL A 1 209 ? 14.885 6.867 -14.806 1.00 91.81 209 VAL A C 1
ATOM 1537 O O . VAL A 1 209 ? 16.030 7.029 -14.362 1.00 91.81 209 VAL A O 1
ATOM 1540 N N . GLY A 1 210 ? 13.828 6.647 -14.025 1.00 91.19 210 GLY A N 1
ATOM 1541 C CA . GLY A 1 210 ? 13.978 6.267 -12.630 1.00 91.19 210 GLY A CA 1
ATOM 1542 C C . GLY A 1 210 ? 14.725 4.939 -12.529 1.00 91.19 210 GLY A C 1
ATOM 1543 O O . GLY A 1 210 ? 14.345 3.955 -13.162 1.00 91.19 210 GLY A O 1
ATOM 1544 N N . THR A 1 211 ? 15.827 4.910 -11.783 1.00 88.31 211 THR A N 1
ATOM 1545 C CA . THR A 1 211 ? 16.628 3.694 -11.608 1.00 88.31 211 THR A CA 1
ATOM 1546 C C . THR A 1 211 ? 16.048 2.768 -10.559 1.00 88.31 211 THR A C 1
ATOM 1548 O O . THR A 1 211 ? 15.425 3.228 -9.608 1.00 88.31 211 THR A O 1
ATOM 1551 N N . SER A 1 212 ? 16.347 1.482 -10.688 1.00 87.75 212 SER A N 1
ATOM 1552 C CA . SER A 1 212 ? 16.198 0.520 -9.606 1.00 87.75 212 SER A CA 1
ATOM 1553 C C . SER A 1 212 ? 17.004 0.941 -8.372 1.00 87.75 212 SER A C 1
ATOM 1555 O O . SER A 1 212 ? 18.042 1.602 -8.475 1.00 87.75 212 SER A O 1
ATOM 1557 N N . TYR A 1 213 ? 16.470 0.570 -7.219 1.00 86.50 213 TYR A N 1
ATOM 1558 C CA . TYR A 1 213 ? 17.041 0.676 -5.884 1.00 86.50 213 TYR A CA 1
ATOM 1559 C C . TYR A 1 213 ? 16.289 -0.296 -4.973 1.00 86.50 213 TYR A C 1
ATOM 1561 O O . TYR A 1 213 ? 15.254 -0.834 -5.379 1.00 86.50 213 TYR A O 1
ATOM 1569 N N . GLY A 1 214 ? 16.783 -0.458 -3.745 1.00 80.38 214 GLY A N 1
ATOM 1570 C CA . GLY A 1 214 ? 16.181 -1.285 -2.703 1.00 80.38 214 GLY A CA 1
ATOM 1571 C C . GLY A 1 214 ? 16.739 -2.709 -2.670 1.00 80.38 214 GLY A C 1
ATOM 1572 O O . GLY A 1 214 ? 17.490 -3.137 -3.550 1.00 80.38 214 GLY A O 1
ATOM 1573 N N . TYR A 1 215 ? 16.382 -3.453 -1.624 1.00 81.62 215 TYR A N 1
ATOM 1574 C CA . TYR A 1 215 ? 16.903 -4.796 -1.374 1.00 81.62 215 TYR A CA 1
ATOM 1575 C C . TYR A 1 215 ? 15.816 -5.856 -1.547 1.00 81.62 215 TYR A C 1
ATOM 1577 O O . TYR A 1 215 ? 14.884 -5.929 -0.752 1.00 81.62 215 TYR A O 1
ATOM 1585 N N . PHE A 1 216 ? 15.983 -6.754 -2.522 1.00 84.62 216 PHE A N 1
ATOM 1586 C CA . PHE A 1 216 ? 14.988 -7.795 -2.822 1.00 84.62 216 PHE A CA 1
ATOM 1587 C C . PHE A 1 216 ? 14.720 -8.761 -1.654 1.00 84.62 216 PHE A C 1
ATOM 1589 O O . PHE A 1 216 ? 13.628 -9.307 -1.553 1.00 84.62 216 PHE A O 1
ATOM 1596 N N . ALA A 1 217 ? 15.706 -8.992 -0.779 1.00 83.44 217 ALA A N 1
ATOM 1597 C CA . ALA A 1 217 ? 15.569 -9.896 0.364 1.00 83.44 217 ALA A CA 1
ATOM 1598 C C . ALA A 1 217 ? 14.983 -9.208 1.611 1.00 83.44 217 ALA A C 1
ATOM 1600 O O . ALA A 1 217 ? 14.456 -9.885 2.489 1.00 83.44 217 ALA A O 1
ATOM 1601 N N . MET A 1 218 ? 15.074 -7.882 1.711 1.00 83.38 218 MET A N 1
ATOM 1602 C CA . MET A 1 218 ? 14.558 -7.107 2.842 1.00 83.38 218 MET A CA 1
ATOM 1603 C C . MET A 1 218 ? 14.029 -5.762 2.328 1.00 83.38 218 MET A C 1
ATOM 1605 O O . MET A 1 218 ? 14.688 -4.733 2.491 1.00 83.38 218 MET A O 1
ATOM 1609 N N . PRO A 1 219 ? 12.884 -5.769 1.632 1.00 87.69 219 PRO A N 1
ATOM 1610 C CA . PRO A 1 219 ? 12.385 -4.580 0.967 1.00 87.69 219 PRO A CA 1
ATOM 1611 C C . PRO A 1 219 ? 11.733 -3.651 1.997 1.00 87.69 219 PRO A C 1
ATOM 1613 O O . PRO A 1 219 ? 10.692 -3.963 2.573 1.00 87.69 219 PRO A O 1
ATOM 1616 N N . THR A 1 220 ? 12.384 -2.520 2.269 1.00 86.44 220 THR A N 1
ATOM 1617 C CA . THR A 1 220 ? 11.953 -1.524 3.272 1.00 86.44 220 THR A CA 1
ATOM 1618 C C . THR A 1 220 ? 11.781 -0.123 2.700 1.00 86.44 220 THR A C 1
ATOM 1620 O O . THR A 1 220 ? 11.421 0.803 3.433 1.00 86.44 220 THR A O 1
ATOM 1623 N N . ASP A 1 221 ? 12.062 0.046 1.412 1.00 87.06 221 ASP A N 1
ATOM 1624 C CA . ASP A 1 221 ? 11.988 1.330 0.732 1.00 87.06 221 ASP A CA 1
ATOM 1625 C C . ASP A 1 221 ? 10.624 1.474 0.038 1.00 87.06 221 ASP A C 1
ATOM 1627 O O . ASP A 1 221 ? 10.127 0.507 -0.546 1.00 87.06 221 ASP A O 1
ATOM 1631 N N . PRO A 1 222 ? 9.973 2.646 0.106 1.00 91.25 222 PRO A N 1
ATOM 1632 C CA . PRO A 1 222 ? 8.783 2.905 -0.696 1.00 91.25 222 PRO A CA 1
ATOM 1633 C C . PRO A 1 222 ? 9.156 3.035 -2.180 1.00 91.25 222 PRO A C 1
ATOM 1635 O O . PRO A 1 222 ? 10.317 3.267 -2.525 1.00 91.25 222 PRO A O 1
ATOM 1638 N N . GLY A 1 223 ? 8.163 2.926 -3.057 1.00 91.81 223 GLY A N 1
ATOM 1639 C CA . GLY A 1 223 ? 8.255 3.290 -4.467 1.00 91.81 223 GLY A CA 1
ATOM 1640 C C . GLY A 1 223 ? 8.407 4.802 -4.673 1.00 91.81 223 GLY A C 1
ATOM 1641 O O . GLY A 1 223 ? 8.274 5.606 -3.752 1.00 91.81 223 GLY A O 1
ATOM 1642 N N . SER A 1 224 ? 8.671 5.192 -5.915 1.00 90.69 224 SER A N 1
ATOM 1643 C CA . SER A 1 224 ? 8.950 6.566 -6.336 1.00 90.69 224 SER A CA 1
ATOM 1644 C C . SER A 1 224 ? 7.943 7.061 -7.369 1.00 90.69 224 SER A C 1
ATOM 1646 O O . SER A 1 224 ? 7.362 6.283 -8.130 1.00 90.69 224 SER A O 1
ATOM 1648 N N . SER A 1 225 ? 7.761 8.378 -7.434 1.00 92.25 225 SER A N 1
ATOM 1649 C CA . SER A 1 225 ? 6.823 9.005 -8.369 1.00 92.25 225 SER A CA 1
ATOM 1650 C C . SER A 1 225 ? 7.401 9.143 -9.778 1.00 92.25 225 SER A C 1
ATOM 1652 O O . SER A 1 225 ? 8.594 9.404 -9.967 1.00 92.25 225 SER A O 1
ATOM 1654 N N . GLY A 1 226 ? 6.539 8.994 -10.782 1.00 93.06 226 GLY A N 1
ATOM 1655 C CA . GLY A 1 226 ? 6.867 9.188 -12.190 1.00 93.06 226 GLY A CA 1
ATOM 1656 C C . GLY A 1 226 ? 7.143 10.653 -12.542 1.00 93.06 226 GLY A C 1
ATOM 1657 O O . GLY A 1 226 ? 6.708 11.586 -11.860 1.00 93.06 226 GLY A O 1
ATOM 1658 N N . GLY A 1 227 ? 7.868 10.866 -13.641 1.00 92.56 227 GLY A N 1
ATOM 1659 C CA . GLY A 1 227 ? 8.154 12.206 -14.141 1.00 92.56 227 GLY A CA 1
ATOM 1660 C C . GLY A 1 227 ? 6.894 12.866 -14.698 1.00 92.56 227 GLY A C 1
ATOM 1661 O O . GLY A 1 227 ? 6.000 12.197 -15.212 1.00 92.56 227 GLY A O 1
ATOM 1662 N N . HIS A 1 228 ? 6.829 14.188 -14.634 1.00 90.12 228 HIS A N 1
ATOM 1663 C CA . HIS A 1 228 ? 5.717 14.969 -15.176 1.00 90.12 228 HIS A CA 1
ATOM 1664 C C . HIS A 1 228 ? 6.208 16.289 -15.760 1.00 90.12 228 HIS A C 1
ATOM 1666 O O . HIS A 1 228 ? 7.340 16.703 -15.515 1.00 90.12 228 HIS A O 1
ATOM 1672 N N . ALA A 1 229 ? 5.368 16.951 -16.554 1.00 86.38 229 ALA A N 1
ATOM 1673 C CA . ALA A 1 229 ? 5.668 18.274 -17.090 1.00 86.38 229 ALA A CA 1
ATOM 1674 C C . ALA A 1 229 ? 5.653 19.354 -15.982 1.00 86.38 229 ALA A C 1
ATOM 1676 O O . ALA A 1 229 ? 5.828 19.079 -14.800 1.00 86.38 229 ALA A O 1
ATOM 1677 N N . VAL A 1 230 ? 5.476 20.620 -16.352 1.00 80.12 230 VAL A N 1
ATOM 1678 C CA . VAL A 1 230 ? 5.375 21.710 -15.371 1.00 80.12 230 VAL A CA 1
ATOM 1679 C C . VAL A 1 230 ? 4.004 21.670 -14.689 1.00 80.12 230 VAL A C 1
ATOM 1681 O O . VAL A 1 230 ? 3.017 21.267 -15.302 1.00 80.12 230 VAL A O 1
ATOM 1684 N N . PHE A 1 231 ? 3.945 22.106 -13.427 1.00 73.62 231 PHE A N 1
ATOM 1685 C CA . PHE A 1 231 ? 2.708 22.296 -12.664 1.00 73.62 231 PHE A CA 1
ATOM 1686 C C . PHE A 1 231 ? 1.574 22.897 -13.529 1.00 73.62 231 PHE A C 1
ATOM 1688 O O . PHE A 1 231 ? 1.824 23.868 -14.254 1.00 73.62 231 PHE A O 1
ATOM 1695 N N . PRO A 1 232 ? 0.335 22.366 -13.457 1.00 77.00 232 PRO A N 1
ATOM 1696 C CA . PRO A 1 232 ? -0.186 21.436 -12.446 1.00 77.00 232 PRO A CA 1
ATOM 1697 C C . PRO A 1 232 ? -0.105 19.944 -12.823 1.00 77.00 232 PRO A C 1
ATOM 1699 O O . PRO A 1 232 ? -0.818 19.141 -12.232 1.00 77.00 232 PRO A O 1
ATOM 1702 N N . HIS A 1 233 ? 0.711 19.559 -13.812 1.00 84.38 233 HIS A N 1
ATOM 1703 C CA . HIS A 1 233 ? 0.838 18.149 -14.198 1.00 84.38 233 HIS A CA 1
ATOM 1704 C C . HIS A 1 233 ? 1.430 17.305 -13.064 1.00 84.38 233 HIS A C 1
ATOM 1706 O O . HIS A 1 233 ? 2.321 17.768 -12.355 1.00 84.38 233 HIS A O 1
ATOM 1712 N N . MET A 1 234 ? 0.980 16.057 -12.946 1.00 87.69 234 MET A N 1
ATOM 1713 C CA . MET A 1 234 ? 1.462 15.099 -11.953 1.00 87.69 234 MET A CA 1
ATOM 1714 C C . MET A 1 234 ? 1.752 13.734 -12.574 1.00 87.69 234 MET A C 1
ATOM 1716 O O . MET A 1 234 ? 1.010 13.240 -13.428 1.00 87.69 234 MET A O 1
ATOM 1720 N N . GLY A 1 235 ? 2.841 13.122 -12.117 1.00 90.62 235 GLY A N 1
ATOM 1721 C CA . GLY A 1 235 ? 3.207 11.759 -12.479 1.00 90.62 235 GLY A CA 1
ATOM 1722 C C . GLY A 1 235 ? 2.350 10.740 -11.744 1.00 90.62 235 GLY A C 1
ATOM 1723 O O . GLY A 1 235 ? 1.553 11.083 -10.871 1.00 90.62 235 GLY A O 1
ATOM 1724 N N . GLY A 1 236 ? 2.525 9.476 -12.106 1.00 93.00 236 GLY A N 1
ATOM 1725 C CA . GLY A 1 236 ? 2.019 8.379 -11.300 1.00 93.00 236 GLY A CA 1
ATOM 1726 C C . GLY A 1 236 ? 2.766 8.290 -9.972 1.00 93.00 236 GLY A C 1
ATOM 1727 O O . GLY A 1 236 ? 3.918 8.711 -9.856 1.00 93.00 236 GLY A O 1
ATOM 1728 N N . GLU A 1 237 ? 2.112 7.754 -8.960 1.00 90.69 237 GLU A N 1
ATOM 1729 C CA . GLU A 1 237 ? 2.617 7.761 -7.590 1.00 90.69 237 GLU A CA 1
ATOM 1730 C C . GLU A 1 237 ? 3.431 6.523 -7.261 1.00 90.69 237 GLU A C 1
ATOM 1732 O O . GLU A 1 237 ? 3.086 5.421 -7.689 1.00 90.69 237 GLU A O 1
ATOM 1737 N N . GLY A 1 238 ? 4.487 6.682 -6.468 1.00 92.12 238 GLY A N 1
ATOM 1738 C CA . GLY A 1 238 ? 5.149 5.528 -5.869 1.00 92.12 238 GLY A CA 1
ATOM 1739 C C . GLY A 1 238 ? 4.201 4.801 -4.918 1.00 92.12 238 GLY A C 1
ATOM 1740 O O . GLY A 1 238 ? 3.430 5.443 -4.215 1.00 92.12 238 GLY A O 1
ATOM 1741 N N . ALA A 1 239 ? 4.241 3.473 -4.874 1.00 93.62 239 ALA A N 1
ATOM 1742 C CA . ALA A 1 239 ? 3.545 2.747 -3.816 1.00 93.62 239 ALA A CA 1
ATOM 1743 C C . ALA A 1 239 ? 4.308 2.836 -2.483 1.00 93.62 239 ALA A C 1
ATOM 1745 O O . ALA A 1 239 ? 5.508 3.086 -2.440 1.00 93.62 239 ALA A O 1
ATOM 1746 N N . GLY A 1 240 ? 3.602 2.621 -1.386 1.00 92.56 240 GLY A N 1
ATOM 1747 C CA . GLY A 1 240 ? 4.134 2.584 -0.036 1.00 92.56 240 GLY A CA 1
ATOM 1748 C C . GLY A 1 240 ? 4.863 1.286 0.308 1.00 92.56 240 GLY A C 1
ATOM 1749 O O . GLY A 1 240 ? 5.379 0.572 -0.557 1.00 92.56 240 GLY A O 1
ATOM 1750 N N . LYS A 1 241 ? 4.912 0.966 1.600 1.00 92.12 241 LYS A N 1
ATOM 1751 C CA . LYS A 1 241 ? 5.535 -0.266 2.088 1.00 92.12 241 LYS A CA 1
ATOM 1752 C C . LYS A 1 241 ? 4.703 -0.958 3.157 1.00 92.12 241 LYS A C 1
ATOM 1754 O O . LYS A 1 241 ? 4.049 -0.314 3.975 1.00 92.12 241 LYS A O 1
ATOM 1759 N N . LEU A 1 242 ? 4.758 -2.284 3.134 1.00 96.38 242 LEU A N 1
ATOM 1760 C CA . LEU A 1 242 ? 4.084 -3.157 4.077 1.00 96.38 242 LEU A CA 1
ATOM 1761 C C . LEU A 1 242 ? 5.078 -4.153 4.665 1.00 96.38 242 LEU A C 1
ATOM 1763 O O . LEU A 1 242 ? 5.670 -4.944 3.931 1.00 96.38 242 LEU A O 1
ATOM 1767 N N . PHE A 1 243 ? 5.186 -4.170 5.989 1.00 96.69 243 PHE A N 1
ATOM 1768 C CA . PHE A 1 243 ? 5.744 -5.302 6.717 1.00 96.69 243 PHE A CA 1
ATOM 1769 C C . PHE A 1 243 ? 4.609 -6.106 7.347 1.00 96.69 243 PHE A C 1
ATOM 1771 O O . PHE A 1 243 ? 3.764 -5.560 8.052 1.00 96.69 243 PHE A O 1
ATOM 1778 N N . LEU A 1 244 ? 4.577 -7.406 7.092 1.00 96.19 244 LEU A N 1
ATOM 1779 C CA . LEU A 1 244 ? 3.592 -8.318 7.640 1.00 96.19 244 LEU A CA 1
ATOM 1780 C C . LEU A 1 244 ? 4.319 -9.454 8.340 1.00 96.19 244 LEU A C 1
ATOM 1782 O O . LEU A 1 244 ? 5.020 -10.250 7.721 1.00 96.19 244 LEU A O 1
ATOM 1786 N N . GLU A 1 245 ? 4.093 -9.558 9.636 1.00 94.25 245 GLU A N 1
ATOM 1787 C CA . GLU A 1 245 ? 4.565 -10.649 10.455 1.00 94.25 245 GLU A CA 1
ATOM 1788 C C . GLU A 1 245 ? 3.375 -11.404 11.045 1.00 94.25 245 GLU A C 1
ATOM 1790 O O . GLU A 1 245 ? 2.565 -10.855 11.795 1.00 94.25 245 GLU A O 1
ATOM 1795 N N . THR A 1 246 ? 3.291 -12.693 10.721 1.00 94.38 246 THR A N 1
ATOM 1796 C CA . THR A 1 246 ? 2.387 -13.632 11.381 1.00 94.38 246 THR A CA 1
ATOM 1797 C C . THR A 1 246 ? 3.164 -14.691 12.139 1.00 94.38 246 THR A C 1
ATOM 1799 O O . THR A 1 246 ? 4.224 -15.155 11.707 1.00 94.38 246 THR A O 1
ATOM 1802 N N . THR A 1 247 ? 2.678 -15.053 13.324 1.00 91.44 247 THR A N 1
ATOM 1803 C CA . THR A 1 247 ? 3.272 -16.165 14.079 1.00 91.44 247 THR A CA 1
ATOM 1804 C C . THR A 1 247 ? 2.709 -17.518 13.676 1.00 91.44 247 THR A C 1
ATOM 1806 O O . THR A 1 247 ? 3.368 -18.503 13.968 1.00 91.44 247 THR A O 1
ATOM 1809 N N . ASP A 1 248 ? 1.529 -17.554 13.053 1.00 93.69 248 ASP A N 1
ATOM 1810 C CA . ASP A 1 248 ? 0.833 -18.774 12.636 1.00 93.69 248 ASP A CA 1
ATOM 1811 C C . ASP A 1 248 ? 0.497 -18.690 11.135 1.00 93.69 248 ASP A C 1
ATOM 1813 O O . ASP A 1 248 ? 1.356 -18.984 10.302 1.00 93.69 248 ASP A O 1
ATOM 1817 N N . THR A 1 249 ? -0.692 -18.204 10.761 1.00 96.88 249 THR A N 1
ATOM 1818 C CA . THR A 1 249 ? -1.166 -18.267 9.371 1.00 96.88 249 THR A CA 1
ATOM 1819 C C . THR A 1 249 ? -1.403 -16.885 8.749 1.00 96.88 249 THR A C 1
ATOM 1821 O O . THR A 1 249 ? -2.046 -16.008 9.335 1.00 96.88 249 THR A O 1
ATOM 1824 N N . LEU A 1 250 ? -0.923 -16.712 7.515 1.00 98.62 250 LEU A N 1
ATOM 1825 C CA . LEU A 1 250 ? -1.316 -15.646 6.594 1.00 98.62 250 LEU A CA 1
ATOM 1826 C C . LEU A 1 250 ? -2.094 -16.253 5.419 1.00 98.62 250 LEU A C 1
ATOM 1828 O O . LEU A 1 250 ? -1.510 -16.966 4.605 1.00 98.62 250 LEU A O 1
ATOM 1832 N N . THR A 1 251 ? -3.376 -15.906 5.296 1.00 98.75 251 THR A N 1
ATOM 1833 C CA . THR A 1 251 ? -4.230 -16.299 4.164 1.00 98.75 251 THR A CA 1
ATOM 1834 C C . THR A 1 251 ? -4.562 -15.091 3.291 1.00 98.75 251 THR A C 1
ATOM 1836 O O . THR A 1 251 ? -5.136 -14.109 3.777 1.00 98.75 251 THR A O 1
ATOM 1839 N N . ILE A 1 252 ? -4.227 -15.165 2.000 1.00 98.69 252 ILE A N 1
ATOM 1840 C CA . ILE A 1 252 ? -4.526 -14.132 0.998 1.00 98.69 252 ILE A CA 1
ATOM 1841 C C . ILE A 1 252 ? -5.411 -14.724 -0.104 1.00 98.69 252 ILE A C 1
ATOM 1843 O O . ILE A 1 252 ? -4.893 -15.254 -1.081 1.00 98.69 252 ILE A O 1
ATOM 1847 N N . ASP A 1 253 ? -6.730 -14.567 0.019 1.00 98.75 253 ASP A N 1
ATOM 1848 C CA . ASP A 1 253 ? -7.716 -14.885 -1.035 1.00 98.75 253 ASP A CA 1
ATOM 1849 C C . ASP A 1 253 ? -8.217 -13.611 -1.750 1.00 98.75 253 ASP A C 1
ATOM 1851 O O . ASP A 1 253 ? -8.788 -13.644 -2.841 1.00 98.75 253 ASP A O 1
ATOM 1855 N N . GLY A 1 254 ? -8.034 -12.452 -1.112 1.00 98.50 254 GLY A N 1
ATOM 1856 C CA . GLY A 1 254 ? -8.294 -11.128 -1.675 1.00 98.50 254 GLY A CA 1
ATOM 1857 C C . GLY A 1 254 ? -7.098 -10.547 -2.431 1.00 98.50 254 GLY A C 1
ATOM 1858 O O . GLY A 1 254 ? -6.272 -11.261 -2.996 1.00 98.50 254 GLY A O 1
ATOM 1859 N N . THR A 1 255 ? -6.994 -9.220 -2.434 1.00 98.62 255 THR A N 1
ATOM 1860 C CA . THR A 1 255 ? -5.863 -8.507 -3.034 1.00 98.62 255 THR A CA 1
ATOM 1861 C C . THR A 1 255 ? -5.010 -7.860 -1.954 1.00 98.62 255 THR A C 1
ATOM 1863 O O . THR A 1 255 ? -5.496 -7.051 -1.162 1.00 98.62 255 THR A O 1
ATOM 1866 N N . LEU A 1 256 ? -3.724 -8.197 -1.974 1.00 98.62 256 LEU A N 1
ATOM 1867 C CA . LEU A 1 256 ? -2.670 -7.527 -1.238 1.00 98.62 256 LEU A CA 1
ATOM 1868 C C . LEU A 1 256 ? -1.761 -6.798 -2.234 1.00 98.62 256 LEU A C 1
ATOM 1870 O O . LEU A 1 256 ? -1.136 -7.441 -3.077 1.00 98.62 256 LEU A O 1
ATOM 1874 N N . GLU A 1 257 ? -1.648 -5.474 -2.156 1.00 97.19 257 GLU A N 1
ATOM 1875 C CA . GLU A 1 257 ? -0.860 -4.741 -3.147 1.00 97.19 257 GLU A CA 1
ATOM 1876 C C . GLU A 1 257 ? -0.034 -3.569 -2.615 1.00 97.19 257 GLU A C 1
ATOM 1878 O O . GLU A 1 257 ? -0.416 -2.853 -1.698 1.00 97.19 257 GLU A O 1
ATOM 1883 N N . ALA A 1 258 ? 1.103 -3.363 -3.271 1.00 96.69 258 ALA A N 1
ATOM 1884 C CA . ALA A 1 258 ? 1.943 -2.177 -3.230 1.00 96.69 258 ALA A CA 1
ATOM 1885 C C . ALA A 1 258 ? 2.177 -1.736 -4.685 1.00 96.69 258 ALA A C 1
ATOM 1887 O O . ALA A 1 258 ? 3.310 -1.694 -5.168 1.00 96.69 258 ALA A O 1
ATOM 1888 N N . LYS A 1 259 ? 1.090 -1.508 -5.432 1.00 96.94 259 LYS A N 1
ATOM 1889 C CA . LYS A 1 259 ? 1.142 -1.159 -6.855 1.00 96.94 259 LYS A CA 1
ATOM 1890 C C . LYS A 1 259 ? 1.373 0.345 -7.036 1.00 96.94 259 LYS A C 1
ATOM 1892 O O . LYS A 1 259 ? 0.693 1.158 -6.413 1.00 96.94 259 LYS A O 1
ATOM 1897 N N . GLY A 1 260 ? 2.295 0.711 -7.924 1.00 95.69 260 GLY A N 1
ATOM 1898 C CA . GLY A 1 260 ? 2.498 2.103 -8.325 1.00 95.69 260 GLY A CA 1
ATOM 1899 C C . GLY A 1 260 ? 1.257 2.688 -9.009 1.00 95.69 260 GLY A C 1
ATOM 1900 O O . GLY A 1 260 ? 0.548 1.997 -9.747 1.00 95.69 260 GLY A O 1
ATOM 1901 N N . GLY A 1 261 ? 0.991 3.970 -8.770 1.00 95.12 261 GLY A N 1
ATOM 1902 C CA . GLY A 1 261 ? -0.105 4.704 -9.391 1.00 95.12 261 GLY A CA 1
ATOM 1903 C C . GLY A 1 261 ? 0.147 4.975 -10.873 1.00 95.12 261 GLY A C 1
ATOM 1904 O O . GLY A 1 261 ? 1.263 5.316 -11.276 1.00 95.12 261 GLY A O 1
ATOM 1905 N N . ASP A 1 262 ? -0.901 4.845 -11.686 1.00 95.81 262 ASP A N 1
ATOM 1906 C CA . ASP A 1 262 ? -0.877 5.248 -13.093 1.00 95.81 262 ASP A CA 1
ATOM 1907 C C . ASP A 1 262 ? -0.680 6.772 -13.217 1.00 95.81 262 ASP A C 1
ATOM 1909 O O . ASP A 1 262 ? -0.984 7.541 -12.300 1.00 95.81 262 ASP A O 1
ATOM 1913 N N . SER A 1 263 ? -0.157 7.221 -14.355 1.00 93.31 263 SER A N 1
ATOM 1914 C CA . SER A 1 263 ? 0.045 8.638 -14.656 1.00 93.31 263 SER A CA 1
ATOM 1915 C C . SER A 1 263 ? -1.247 9.440 -14.512 1.00 93.31 263 SER A C 1
ATOM 1917 O O . SER A 1 263 ? -2.287 9.073 -15.061 1.00 93.31 263 SER A O 1
ATOM 1919 N N . ARG A 1 264 ? -1.163 10.587 -13.835 1.00 91.19 264 ARG A N 1
ATOM 1920 C CA . ARG A 1 264 ? -2.310 11.459 -13.542 1.00 91.19 264 ARG A CA 1
ATOM 1921 C C . ARG A 1 264 ? -2.427 12.647 -14.501 1.00 91.19 264 ARG A C 1
ATOM 1923 O O . ARG A 1 264 ? -3.268 13.524 -14.317 1.00 91.19 264 ARG A O 1
ATOM 1930 N N . SER A 1 265 ? -1.556 12.742 -15.502 1.00 91.25 265 SER A N 1
ATOM 1931 C CA . SER A 1 265 ? -1.496 13.877 -16.423 1.00 91.25 265 SER A CA 1
ATOM 1932 C C . SER A 1 265 ? -0.912 13.496 -17.786 1.00 91.25 265 SER A C 1
ATOM 1934 O O . SER A 1 265 ? -0.092 12.578 -17.847 1.00 91.25 265 SER A O 1
ATOM 1936 N N . PRO A 1 266 ? -1.242 14.250 -18.857 1.00 91.56 266 PRO A N 1
ATOM 1937 C CA . PRO A 1 266 ? -0.700 14.015 -20.190 1.00 91.56 266 PRO A CA 1
ATOM 1938 C C . PRO A 1 266 ? 0.820 13.923 -20.220 1.00 91.56 266 PRO A C 1
ATOM 1940 O O . PRO A 1 266 ? 1.490 14.715 -19.545 1.00 91.56 266 PRO A O 1
ATOM 1943 N N . HIS A 1 267 ? 1.352 13.004 -21.027 1.00 93.38 267 HIS A N 1
ATOM 1944 C CA . HIS A 1 267 ? 2.792 12.806 -21.243 1.00 93.38 267 HIS A CA 1
ATOM 1945 C C . HIS A 1 267 ? 3.592 12.483 -19.968 1.00 93.38 267 HIS A C 1
ATOM 1947 O O . HIS A 1 267 ? 4.815 12.675 -19.931 1.00 93.38 267 HIS A O 1
ATOM 1953 N N . SER A 1 268 ? 2.923 12.067 -18.891 1.00 94.31 268 SER A N 1
ATOM 1954 C CA . SER A 1 268 ? 3.559 11.820 -17.595 1.00 94.31 268 SER A CA 1
ATOM 1955 C C . SER A 1 268 ? 3.891 10.339 -17.431 1.00 94.31 268 SER A C 1
ATOM 1957 O O . SER A 1 268 ? 3.220 9.468 -17.982 1.00 94.31 268 SER A O 1
ATOM 1959 N N . GLY A 1 269 ? 4.961 10.052 -16.697 1.00 95.94 269 GLY A N 1
ATOM 1960 C CA . GLY A 1 269 ? 5.384 8.690 -16.409 1.00 95.94 269 GLY A CA 1
ATOM 1961 C C . GLY A 1 269 ? 4.583 8.071 -15.269 1.00 95.94 269 GLY A C 1
ATOM 1962 O O . GLY A 1 269 ? 4.064 8.782 -14.404 1.00 95.94 269 GLY A O 1
ATOM 1963 N N . GLY A 1 270 ? 4.510 6.744 -15.252 1.00 96.25 270 GLY A N 1
ATOM 1964 C CA . GLY A 1 270 ? 3.911 5.994 -14.151 1.00 96.25 270 GLY A CA 1
ATOM 1965 C C . GLY A 1 270 ? 4.816 5.921 -12.917 1.00 96.25 270 GLY A C 1
ATOM 1966 O O . GLY A 1 270 ? 6.046 6.011 -13.025 1.00 96.25 270 GLY A O 1
ATOM 1967 N N . GLY A 1 271 ? 4.209 5.766 -11.741 1.00 95.44 271 GLY A N 1
ATOM 1968 C CA . GLY A 1 271 ? 4.928 5.574 -10.481 1.00 95.44 271 GLY A CA 1
ATOM 1969 C C . GLY A 1 271 ? 5.353 4.121 -10.280 1.00 95.44 271 GLY A C 1
ATOM 1970 O O . GLY A 1 271 ? 4.782 3.211 -10.888 1.00 95.44 271 GLY A O 1
ATOM 1971 N N . SER A 1 272 ? 6.388 3.883 -9.478 1.00 95.50 272 SER A N 1
ATOM 1972 C CA . SER A 1 272 ? 6.911 2.532 -9.266 1.00 95.50 272 SER A CA 1
ATOM 1973 C C . SER A 1 272 ? 6.174 1.793 -8.151 1.00 95.50 272 SER A C 1
ATOM 1975 O O . SER A 1 272 ? 5.620 2.399 -7.231 1.00 95.50 272 SER A O 1
ATOM 1977 N N . GLY A 1 273 ? 6.148 0.463 -8.250 1.00 96.38 273 GLY A N 1
ATOM 1978 C CA . GLY A 1 273 ? 5.653 -0.407 -7.188 1.00 96.38 273 GLY A CA 1
ATOM 1979 C C . GLY A 1 273 ? 6.453 -0.232 -5.898 1.00 96.38 273 GLY A C 1
ATOM 1980 O O . GLY A 1 273 ? 7.590 0.233 -5.921 1.00 96.38 273 GLY A O 1
ATOM 1981 N N . GLY A 1 274 ? 5.860 -0.600 -4.772 1.00 94.94 274 GLY A N 1
ATOM 1982 C CA . GLY A 1 274 ? 6.431 -0.454 -3.438 1.00 94.94 274 GLY A CA 1
ATOM 1983 C C . GLY A 1 274 ? 7.088 -1.728 -2.915 1.00 94.94 274 GLY A C 1
ATOM 1984 O O . GLY A 1 274 ? 7.562 -2.568 -3.685 1.00 94.94 274 GLY A O 1
ATOM 1985 N N . SER A 1 275 ? 7.119 -1.856 -1.591 1.00 94.62 275 SER A N 1
ATOM 1986 C CA . SER A 1 275 ? 7.751 -2.975 -0.886 1.00 94.62 275 SER A CA 1
ATOM 1987 C C . SER A 1 275 ? 6.741 -3.762 -0.059 1.00 94.62 275 SER A C 1
ATOM 1989 O O . SER A 1 275 ? 6.037 -3.190 0.768 1.00 94.62 275 SER A O 1
ATOM 1991 N N . ILE A 1 276 ? 6.709 -5.081 -0.226 1.00 97.94 276 ILE A N 1
ATOM 1992 C CA . ILE A 1 276 ? 5.975 -6.003 0.646 1.00 97.94 276 ILE A CA 1
ATOM 1993 C C . ILE A 1 276 ? 6.978 -6.969 1.267 1.00 97.94 276 ILE A C 1
ATOM 1995 O O . ILE A 1 276 ? 7.681 -7.687 0.561 1.00 97.94 276 ILE A O 1
ATOM 1999 N N . TRP A 1 277 ? 7.035 -7.027 2.590 1.00 96.56 277 TRP A N 1
ATOM 2000 C CA . TRP A 1 277 ? 7.865 -7.983 3.310 1.00 96.56 277 TRP A CA 1
ATOM 2001 C C . TRP A 1 277 ? 7.007 -8.809 4.262 1.00 96.56 277 TRP A C 1
ATOM 2003 O O . TRP A 1 277 ? 6.437 -8.285 5.210 1.00 96.56 277 TRP A O 1
ATOM 2013 N N . ILE A 1 278 ? 6.917 -10.108 3.988 1.00 97.06 278 ILE A N 1
ATOM 2014 C CA . ILE A 1 278 ? 6.107 -11.082 4.711 1.00 97.06 278 ILE A CA 1
ATOM 2015 C C . ILE A 1 278 ? 7.012 -12.055 5.468 1.00 97.06 278 ILE A C 1
ATOM 2017 O O . ILE A 1 278 ? 7.948 -12.626 4.903 1.00 97.06 278 ILE A O 1
ATOM 2021 N N . GLN A 1 279 ? 6.678 -12.295 6.732 1.00 94.25 279 GLN A N 1
ATOM 2022 C CA . GLN A 1 279 ? 7.186 -13.389 7.551 1.00 94.25 279 GLN A CA 1
ATOM 2023 C C . GLN A 1 279 ? 6.001 -14.149 8.145 1.00 94.25 279 GLN A C 1
ATOM 2025 O O . GLN A 1 279 ? 5.165 -13.559 8.826 1.00 94.25 279 GLN A O 1
ATOM 2030 N N . THR A 1 280 ? 5.906 -15.448 7.886 1.00 93.62 280 THR A N 1
ATOM 2031 C CA . THR A 1 280 ? 4.779 -16.276 8.335 1.00 93.62 280 THR A CA 1
ATOM 2032 C C . THR A 1 280 ? 5.209 -17.718 8.572 1.00 93.62 280 THR A C 1
ATOM 2034 O O . THR A 1 280 ? 6.213 -18.160 8.018 1.00 93.62 280 THR A O 1
ATOM 2037 N N . GLU A 1 281 ? 4.489 -18.471 9.402 1.00 91.75 281 GLU A N 1
ATOM 2038 C CA . GLU A 1 281 ? 4.696 -19.919 9.462 1.00 91.75 281 GLU A CA 1
ATOM 2039 C C . GLU A 1 281 ? 3.987 -20.595 8.282 1.00 91.75 281 GLU A C 1
ATOM 2041 O O . GLU A 1 281 ? 4.639 -21.317 7.523 1.00 91.75 281 GLU A O 1
ATOM 2046 N N . ILE A 1 282 ? 2.702 -20.296 8.071 1.00 95.62 282 ILE A N 1
ATOM 2047 C CA . ILE A 1 282 ? 1.877 -20.840 6.986 1.00 95.62 282 ILE A CA 1
ATOM 2048 C C . ILE A 1 282 ? 1.459 -19.714 6.034 1.00 95.62 282 ILE A C 1
ATOM 2050 O O . ILE A 1 282 ? 0.663 -18.848 6.392 1.00 95.62 282 ILE A O 1
ATOM 2054 N N . PHE A 1 283 ? 1.965 -19.761 4.801 1.00 97.69 283 PHE A N 1
ATOM 2055 C CA . PHE A 1 283 ? 1.547 -18.882 3.710 1.00 97.69 283 PHE A CA 1
ATOM 2056 C C . PHE A 1 283 ? 0.509 -19.594 2.835 1.00 97.69 283 PHE A C 1
ATOM 2058 O O . PHE A 1 283 ? 0.844 -20.589 2.192 1.00 97.69 283 PHE A O 1
ATOM 2065 N N . ASP A 1 284 ? -0.734 -19.112 2.821 1.00 98.50 284 ASP A N 1
ATOM 2066 C CA . ASP A 1 284 ? -1.880 -19.774 2.180 1.00 98.50 284 ASP A CA 1
ATOM 2067 C C . ASP A 1 284 ? -2.745 -18.798 1.359 1.00 98.50 284 ASP A C 1
ATOM 2069 O O . ASP A 1 284 ? -2.637 -17.574 1.490 1.00 98.50 284 ASP A O 1
ATOM 2073 N N . GLY A 1 285 ? -3.623 -19.350 0.524 1.00 98.25 285 GLY A N 1
ATOM 2074 C CA . GLY A 1 285 ? -4.618 -18.630 -0.271 1.00 98.25 285 GLY A CA 1
ATOM 2075 C C . GLY A 1 285 ? -4.396 -18.695 -1.783 1.00 98.25 285 GLY A C 1
ATOM 2076 O O . GLY A 1 285 ? -3.397 -19.224 -2.283 1.00 98.25 285 GLY A O 1
ATOM 2077 N N . ASP A 1 286 ? -5.360 -18.163 -2.526 1.00 98.31 286 ASP A N 1
ATOM 2078 C CA . ASP A 1 286 ? -5.398 -18.152 -3.996 1.00 98.31 286 ASP A CA 1
ATOM 2079 C C . ASP A 1 286 ? -5.627 -16.751 -4.599 1.00 98.31 286 ASP A C 1
ATOM 2081 O O . ASP A 1 286 ? -5.860 -16.603 -5.799 1.00 98.31 286 ASP A O 1
ATOM 2085 N N . GLY A 1 287 ? -5.519 -15.713 -3.770 1.00 98.44 287 GLY A N 1
ATOM 2086 C CA . GLY A 1 287 ? -5.702 -14.314 -4.137 1.00 98.44 287 GLY A CA 1
ATOM 2087 C C . GLY A 1 287 ? -4.506 -13.704 -4.866 1.00 98.44 287 GLY A C 1
ATOM 2088 O O . GLY A 1 287 ? -3.626 -14.391 -5.376 1.00 98.44 287 GLY A O 1
ATOM 2089 N N . THR A 1 288 ? -4.429 -12.377 -4.902 1.00 98.56 288 THR A N 1
ATOM 2090 C CA . THR A 1 288 ? -3.395 -11.648 -5.655 1.00 98.56 288 THR A CA 1
ATOM 2091 C C . THR A 1 288 ? -2.429 -10.921 -4.727 1.00 98.56 288 THR A C 1
ATOM 2093 O O . THR A 1 288 ? -2.860 -10.139 -3.880 1.00 98.56 288 THR A O 1
ATOM 2096 N N . LEU A 1 289 ? -1.127 -11.094 -4.962 1.00 98.50 289 LEU A N 1
ATOM 2097 C CA . LEU A 1 289 ? -0.066 -10.243 -4.429 1.00 98.50 289 LEU A CA 1
ATOM 2098 C C . LEU A 1 289 ? 0.537 -9.415 -5.570 1.00 98.50 289 LEU A C 1
ATOM 2100 O O . LEU A 1 289 ? 1.140 -9.956 -6.498 1.00 98.50 289 LEU A O 1
ATOM 2104 N N . ASN A 1 290 ? 0.388 -8.091 -5.504 1.00 98.12 290 ASN A N 1
ATOM 2105 C CA . ASN A 1 290 ? 0.767 -7.195 -6.597 1.00 98.12 290 ASN A CA 1
ATOM 2106 C C . ASN A 1 290 ? 1.734 -6.091 -6.153 1.00 98.12 290 ASN A C 1
ATOM 2108 O O . ASN A 1 290 ? 1.385 -5.217 -5.367 1.00 98.12 290 ASN A O 1
ATOM 2112 N N . VAL A 1 291 ? 2.936 -6.090 -6.722 1.00 97.56 291 VAL A N 1
ATOM 2113 C CA . VAL A 1 291 ? 3.945 -5.028 -6.562 1.00 97.56 291 VAL A CA 1
ATOM 2114 C C . VAL A 1 291 ? 4.267 -4.368 -7.904 1.00 97.56 291 VAL A C 1
ATOM 2116 O O . VAL A 1 291 ? 5.370 -3.884 -8.121 1.00 97.56 291 VAL A O 1
ATOM 2119 N N . GLY A 1 292 ? 3.337 -4.392 -8.857 1.00 97.75 292 GLY A N 1
ATOM 2120 C CA . GLY A 1 292 ? 3.537 -3.849 -10.198 1.00 97.75 292 GLY A CA 1
ATOM 2121 C C . GLY A 1 292 ? 3.699 -2.327 -10.243 1.00 97.75 292 GLY A C 1
ATOM 2122 O O . GLY A 1 292 ? 3.369 -1.605 -9.302 1.00 97.75 292 GLY A O 1
ATOM 2123 N N . GLY A 1 293 ? 4.202 -1.835 -11.371 1.00 97.44 293 GLY A N 1
ATOM 2124 C CA . GLY A 1 293 ? 4.311 -0.401 -11.636 1.00 97.44 293 GLY A CA 1
ATOM 2125 C C . GLY A 1 293 ? 3.039 0.196 -12.238 1.00 97.44 293 GLY A C 1
ATOM 2126 O O . GLY A 1 293 ? 2.211 -0.512 -12.821 1.00 97.44 293 GLY A O 1
ATOM 2127 N N . GLY A 1 294 ? 2.904 1.513 -12.122 1.00 97.44 294 GLY A N 1
ATOM 2128 C CA . GLY A 1 294 ? 1.852 2.290 -12.766 1.00 97.44 294 GLY A CA 1
ATOM 2129 C C . GLY A 1 294 ? 2.168 2.607 -14.225 1.00 97.44 294 GLY A C 1
ATOM 2130 O O . GLY A 1 294 ? 3.327 2.695 -14.631 1.00 97.44 294 GLY A O 1
ATOM 2131 N N . SER A 1 295 ? 1.132 2.774 -15.032 1.00 97.69 295 SER A N 1
ATOM 2132 C CA . SER A 1 295 ? 1.218 3.038 -16.470 1.00 97.69 295 SER A CA 1
ATOM 2133 C C . SER A 1 295 ? 1.584 4.498 -16.750 1.00 97.69 295 SER A C 1
ATOM 2135 O O . SER A 1 295 ? 1.193 5.385 -15.994 1.00 97.69 295 SER A O 1
ATOM 2137 N N . GLY A 1 296 ? 2.334 4.754 -17.823 1.00 96.38 296 GLY A N 1
ATOM 2138 C CA . GLY A 1 296 ? 2.556 6.105 -18.352 1.00 96.38 296 GLY A CA 1
ATOM 2139 C C . GLY A 1 296 ? 1.482 6.511 -19.368 1.00 96.38 296 GLY A C 1
ATOM 2140 O O . GLY A 1 296 ? 0.830 5.646 -19.955 1.00 96.38 296 GLY A O 1
ATOM 2141 N N . ASP A 1 297 ? 1.336 7.812 -19.622 1.00 94.75 297 ASP A N 1
ATOM 2142 C CA . ASP A 1 297 ? 0.339 8.365 -20.555 1.00 94.75 297 ASP A CA 1
ATOM 2143 C C . ASP A 1 297 ? 0.982 9.141 -21.713 1.00 94.75 297 ASP A C 1
ATOM 2145 O O . ASP A 1 297 ? 2.017 9.774 -21.524 1.00 94.75 297 ASP A O 1
ATOM 2149 N N . ASP A 1 298 ? 0.366 9.092 -22.901 1.00 86.94 298 ASP A N 1
ATOM 2150 C CA . ASP A 1 298 ? 0.692 9.870 -24.115 1.00 86.94 298 ASP A CA 1
ATOM 2151 C C . ASP A 1 298 ? 2.203 10.100 -24.352 1.00 86.94 298 ASP A C 1
ATOM 2153 O O . ASP A 1 298 ? 2.723 11.212 -24.305 1.00 86.94 298 ASP A O 1
ATOM 2157 N N . GLY A 1 299 ? 2.957 9.010 -24.533 1.00 90.00 299 GLY A N 1
ATOM 2158 C CA . GLY A 1 299 ? 4.418 9.052 -24.706 1.00 90.00 299 GLY A CA 1
ATOM 2159 C C . GLY A 1 299 ? 5.224 9.051 -23.402 1.00 90.00 299 GLY A C 1
ATOM 2160 O O . GLY A 1 299 ? 6.452 9.015 -23.447 1.00 90.00 299 GLY A O 1
ATOM 2161 N N . GLY A 1 300 ? 4.571 9.049 -22.242 1.00 96.25 300 GLY A N 1
ATOM 2162 C CA . GLY A 1 300 ? 5.181 8.820 -20.937 1.00 96.25 300 GLY A CA 1
ATOM 2163 C C . GLY A 1 300 ? 5.587 7.358 -20.718 1.00 96.25 300 GLY A C 1
ATOM 2164 O O . GLY A 1 300 ? 4.909 6.434 -21.173 1.00 96.25 300 GLY A O 1
ATOM 2165 N 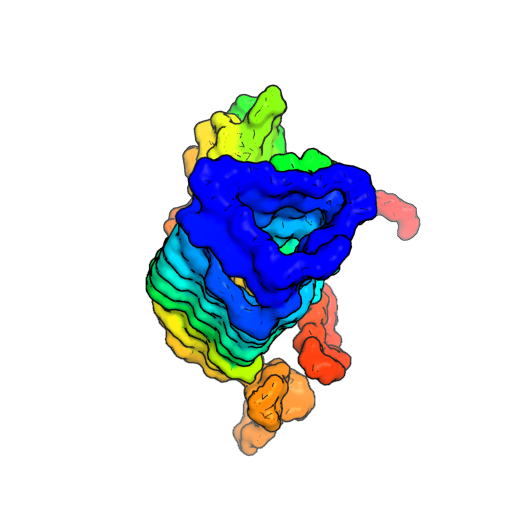N . GLY A 1 301 ? 6.701 7.136 -20.024 1.00 97.25 301 GLY A N 1
ATOM 2166 C CA . GLY A 1 301 ? 7.210 5.799 -19.706 1.00 97.25 301 GLY A CA 1
ATOM 2167 C C . GLY A 1 301 ? 6.483 5.125 -18.538 1.00 97.25 301 GLY A C 1
ATOM 2168 O O . GLY A 1 301 ? 6.023 5.796 -17.613 1.00 97.25 301 GLY A O 1
ATOM 2169 N N . GLY A 1 302 ? 6.401 3.794 -18.555 1.00 97.69 302 GLY A N 1
ATOM 2170 C CA . GLY A 1 302 ? 5.790 3.021 -17.465 1.00 97.69 302 GLY A CA 1
ATOM 2171 C C . GLY A 1 302 ? 6.673 2.988 -16.212 1.00 97.69 302 GLY A C 1
ATOM 2172 O O . GLY A 1 302 ? 7.897 2.939 -16.316 1.00 97.69 302 GLY A O 1
ATOM 2173 N N . GLY A 1 303 ? 6.088 3.018 -15.017 1.00 97.38 303 GLY A N 1
ATOM 2174 C CA . GLY A 1 303 ? 6.828 2.846 -13.762 1.00 97.38 303 GLY A CA 1
ATOM 2175 C C . GLY A 1 303 ? 7.281 1.398 -13.564 1.00 97.38 303 GLY A C 1
ATOM 2176 O O . GLY A 1 303 ? 6.632 0.475 -14.040 1.00 97.38 303 GLY A O 1
ATOM 2177 N N . ALA A 1 304 ? 8.395 1.154 -12.884 1.00 96.94 304 ALA A N 1
ATOM 2178 C CA . ALA A 1 304 ? 8.865 -0.202 -12.598 1.00 96.94 304 ALA A CA 1
ATOM 2179 C C . ALA A 1 304 ? 7.998 -0.921 -11.551 1.00 96.94 304 ALA A C 1
ATOM 2181 O O . ALA A 1 304 ? 7.374 -0.274 -10.712 1.00 96.94 304 ALA A O 1
ATOM 2182 N N . GLY A 1 305 ? 7.980 -2.255 -11.566 1.00 96.69 305 GLY A N 1
ATOM 2183 C CA . GLY A 1 305 ? 7.453 -3.040 -10.443 1.00 96.69 305 GLY A CA 1
ATOM 2184 C C . GLY A 1 305 ? 8.463 -3.111 -9.295 1.00 96.69 305 GLY A C 1
ATOM 2185 O O . GLY A 1 305 ? 9.654 -3.132 -9.563 1.00 96.69 305 GLY A O 1
ATOM 2186 N N . GLY A 1 306 ? 7.995 -3.175 -8.048 1.00 95.50 306 GLY A N 1
ATOM 2187 C CA . GLY A 1 306 ? 8.792 -3.167 -6.818 1.00 95.50 306 GLY A CA 1
ATOM 2188 C C . GLY A 1 306 ? 9.189 -4.552 -6.292 1.00 95.50 306 GLY A C 1
ATOM 2189 O O . GLY A 1 306 ? 9.532 -5.456 -7.056 1.00 95.50 306 GLY A O 1
ATOM 2190 N N . PHE A 1 307 ? 9.167 -4.734 -4.972 1.00 94.62 307 PHE A N 1
ATOM 2191 C CA . PHE A 1 307 ? 9.656 -5.954 -4.323 1.00 94.62 307 PHE A CA 1
ATOM 2192 C C . PHE A 1 307 ? 8.618 -6.610 -3.425 1.00 94.62 307 PHE A C 1
ATOM 2194 O O . PHE A 1 307 ? 7.974 -5.945 -2.618 1.00 94.62 307 PHE A O 1
ATOM 2201 N N . ALA A 1 308 ? 8.552 -7.937 -3.489 1.00 97.06 308 ALA A N 1
ATOM 2202 C CA . ALA A 1 308 ? 7.925 -8.758 -2.466 1.00 97.06 308 ALA A CA 1
ATOM 2203 C C . ALA A 1 308 ? 8.943 -9.761 -1.908 1.00 97.06 308 ALA A C 1
ATOM 2205 O O . ALA A 1 308 ? 9.536 -10.516 -2.671 1.00 97.06 308 ALA A O 1
ATOM 2206 N N . ALA A 1 309 ? 9.145 -9.804 -0.595 1.00 94.62 309 ALA A N 1
ATOM 2207 C CA . ALA A 1 309 ? 9.952 -10.829 0.063 1.00 94.62 309 ALA A CA 1
ATOM 2208 C C . ALA A 1 309 ? 9.068 -11.650 0.996 1.00 94.62 309 ALA A C 1
ATOM 2210 O O . ALA A 1 309 ? 8.438 -11.088 1.887 1.00 94.62 309 ALA A O 1
ATOM 2211 N N . ILE A 1 310 ? 9.022 -12.965 0.805 1.00 96.00 310 ILE A N 1
ATOM 2212 C CA . ILE A 1 310 ? 8.127 -13.871 1.525 1.00 96.00 310 ILE A CA 1
ATOM 2213 C C . ILE A 1 310 ? 8.960 -14.959 2.188 1.00 96.00 310 ILE A C 1
ATOM 2215 O O . ILE A 1 310 ? 9.563 -15.808 1.527 1.00 96.00 310 ILE A O 1
ATOM 2219 N N . TYR A 1 311 ? 8.975 -14.919 3.511 1.00 93.00 311 TYR A N 1
ATOM 2220 C CA . TYR A 1 311 ? 9.636 -15.887 4.366 1.00 93.00 311 TYR A CA 1
ATOM 2221 C C . TYR A 1 311 ? 8.576 -16.781 5.007 1.00 93.00 311 TYR A C 1
ATOM 2223 O O . TYR A 1 311 ? 7.702 -16.277 5.714 1.00 93.00 311 TYR A O 1
ATOM 2231 N N . TYR A 1 312 ? 8.647 -18.088 4.758 1.00 92.25 312 TYR A N 1
ATOM 2232 C CA . TYR A 1 312 ? 7.625 -19.049 5.187 1.00 92.25 312 TYR A CA 1
ATOM 2233 C C . TYR A 1 312 ? 8.228 -20.367 5.677 1.00 92.25 312 TYR A C 1
ATOM 2235 O O . TYR A 1 312 ? 9.314 -20.739 5.238 1.00 92.25 312 TYR A O 1
ATOM 2243 N N . ALA A 1 313 ? 7.518 -21.109 6.532 1.00 88.50 313 ALA A N 1
ATOM 2244 C CA . ALA A 1 313 ? 7.842 -22.514 6.815 1.00 88.50 313 ALA A CA 1
ATOM 2245 C C . ALA A 1 313 ? 7.039 -23.472 5.925 1.00 88.50 313 ALA A C 1
ATOM 2247 O O . ALA A 1 313 ? 7.582 -24.433 5.390 1.00 88.50 313 ALA A O 1
ATOM 2248 N N . TYR A 1 314 ? 5.760 -23.179 5.701 1.00 91.31 314 TYR A N 1
ATOM 2249 C CA . TYR A 1 314 ? 4.875 -23.957 4.842 1.00 91.31 314 TYR A CA 1
ATOM 2250 C C . TYR A 1 314 ? 4.236 -23.031 3.812 1.00 91.31 314 TYR A C 1
ATOM 2252 O O . TYR A 1 314 ? 3.669 -22.001 4.167 1.00 91.31 314 TYR A O 1
ATOM 2260 N N . ASN A 1 315 ? 4.349 -23.388 2.534 1.00 94.50 315 ASN A N 1
ATOM 2261 C CA . ASN A 1 315 ? 3.760 -22.631 1.436 1.00 94.50 315 ASN A CA 1
ATOM 2262 C C . ASN A 1 315 ? 2.663 -23.460 0.768 1.00 94.50 315 ASN A C 1
ATOM 2264 O O . ASN A 1 315 ? 2.949 -24.474 0.130 1.00 94.50 315 ASN A O 1
ATOM 2268 N N . HIS A 1 316 ? 1.424 -23.015 0.935 1.00 97.00 316 HIS A N 1
ATOM 2269 C CA . HIS A 1 316 ? 0.225 -23.523 0.271 1.00 97.00 316 HIS A CA 1
ATOM 2270 C C . HIS A 1 316 ? -0.372 -22.491 -0.698 1.00 97.00 316 HIS A C 1
ATOM 2272 O O . HIS A 1 316 ? -1.351 -22.789 -1.380 1.00 97.00 316 HIS A O 1
ATOM 2278 N N . TYR A 1 317 ? 0.230 -21.302 -0.791 1.00 97.56 317 TYR A N 1
ATOM 2279 C CA . TYR A 1 317 ? -0.234 -20.236 -1.661 1.00 97.56 317 TYR A CA 1
ATOM 2280 C C . TYR A 1 317 ? -0.167 -20.658 -3.132 1.00 97.56 317 TYR A C 1
ATOM 2282 O O . TYR A 1 317 ? 0.866 -21.113 -3.632 1.00 97.56 317 TYR A O 1
ATOM 2290 N N . SER A 1 318 ? -1.287 -20.485 -3.826 1.00 97.19 318 SER A N 1
ATOM 2291 C CA . SER A 1 318 ? -1.460 -20.835 -5.242 1.00 97.19 318 SER A CA 1
ATOM 2292 C C . SER A 1 318 ? -1.988 -19.671 -6.084 1.00 97.19 318 SER A C 1
ATOM 2294 O O . SER A 1 318 ? -2.371 -19.865 -7.237 1.00 97.19 318 SER A O 1
ATOM 2296 N N . GLY A 1 319 ? -1.994 -18.472 -5.499 1.00 96.69 319 GLY A N 1
ATOM 2297 C CA . GLY A 1 319 ? -2.480 -17.252 -6.121 1.00 96.69 319 GLY A CA 1
ATOM 2298 C C . GLY A 1 319 ? -1.482 -16.563 -7.053 1.00 96.69 319 GLY A C 1
ATOM 2299 O O . GLY A 1 319 ? -0.385 -17.054 -7.338 1.00 96.69 319 GLY A O 1
ATOM 2300 N N . ASP A 1 320 ? -1.876 -15.382 -7.522 1.00 97.12 320 ASP A N 1
ATOM 2301 C CA . ASP A 1 320 ? -1.142 -14.615 -8.525 1.00 97.12 320 ASP A CA 1
ATOM 2302 C C . ASP A 1 320 ? -0.066 -13.713 -7.907 1.00 97.12 320 ASP A C 1
ATOM 2304 O O . ASP A 1 320 ? -0.355 -12.817 -7.112 1.00 97.12 320 ASP A O 1
ATOM 2308 N N . LEU A 1 321 ? 1.178 -13.882 -8.364 1.00 97.00 321 LEU A N 1
ATOM 2309 C CA . LEU A 1 321 ? 2.301 -12.989 -8.067 1.00 97.00 321 LEU A CA 1
ATOM 2310 C C . LEU A 1 321 ? 2.539 -12.030 -9.243 1.00 97.00 321 LEU A C 1
ATOM 2312 O O . LEU A 1 321 ? 3.093 -12.420 -10.279 1.00 97.00 321 LEU A O 1
ATOM 2316 N N . ILE A 1 322 ? 2.150 -10.764 -9.081 1.00 96.94 322 ILE A N 1
ATOM 2317 C CA . ILE A 1 322 ? 2.264 -9.734 -10.121 1.00 96.94 322 ILE A CA 1
ATOM 2318 C C . ILE A 1 322 ? 3.419 -8.788 -9.794 1.00 96.94 322 ILE A C 1
ATOM 2320 O O . ILE A 1 322 ? 3.367 -8.024 -8.831 1.00 96.94 322 ILE A O 1
ATOM 2324 N N . THR A 1 323 ? 4.450 -8.798 -10.641 1.00 95.56 323 THR A N 1
ATOM 2325 C CA . THR A 1 323 ? 5.605 -7.893 -10.520 1.00 95.56 323 THR A CA 1
ATOM 2326 C C . THR A 1 323 ? 5.840 -7.034 -11.756 1.00 95.56 323 THR A C 1
ATOM 2328 O O . THR A 1 323 ? 6.838 -6.330 -11.824 1.00 95.56 323 THR A O 1
ATOM 2331 N N . ALA A 1 324 ? 4.964 -7.058 -12.757 1.00 97.38 324 ALA A N 1
ATOM 2332 C CA . ALA A 1 324 ? 5.227 -6.364 -14.013 1.00 97.38 324 ALA A CA 1
ATOM 2333 C C . ALA A 1 324 ? 5.308 -4.833 -13.842 1.00 97.38 324 ALA A C 1
ATOM 2335 O O . ALA A 1 324 ? 4.479 -4.227 -13.159 1.00 97.38 324 ALA A O 1
ATOM 2336 N N . GLY A 1 325 ? 6.277 -4.195 -14.503 1.00 97.31 325 GLY A N 1
ATOM 2337 C CA . GLY A 1 325 ? 6.333 -2.734 -14.608 1.00 97.31 325 GLY A CA 1
ATOM 2338 C C . GLY A 1 325 ? 5.187 -2.213 -15.467 1.00 97.31 325 GLY A C 1
ATOM 2339 O O . GLY A 1 325 ? 4.681 -2.945 -16.304 1.00 97.31 325 GLY A O 1
ATOM 2340 N N . GLY A 1 326 ? 4.724 -0.989 -15.253 1.00 97.50 326 GLY A N 1
ATOM 2341 C CA . GLY A 1 326 ? 3.528 -0.444 -15.884 1.00 97.50 326 GLY A CA 1
ATOM 2342 C C . GLY A 1 326 ? 3.605 -0.321 -17.405 1.00 97.50 326 GLY A C 1
ATOM 2343 O O . GLY A 1 326 ? 4.682 -0.301 -18.007 1.00 97.50 326 GLY A O 1
ATOM 2344 N N . GLU A 1 327 ? 2.426 -0.237 -18.019 1.00 97.00 327 GLU A N 1
ATOM 2345 C CA . GLU A 1 327 ? 2.267 -0.105 -19.468 1.00 97.00 327 GLU A CA 1
ATOM 2346 C C . GLU A 1 327 ? 2.736 1.267 -19.970 1.00 97.00 327 GLU A C 1
ATOM 2348 O O . GLU A 1 327 ? 2.786 2.251 -19.228 1.00 97.00 327 GLU A O 1
ATOM 2353 N N . SER A 1 328 ? 3.058 1.344 -21.260 1.00 95.00 328 SER A N 1
ATOM 2354 C CA . SER A 1 328 ? 3.367 2.600 -21.945 1.00 95.00 328 SER A CA 1
ATOM 2355 C C . SER A 1 328 ? 3.222 2.440 -23.454 1.00 95.00 328 SER A C 1
ATOM 2357 O O . SER A 1 328 ? 3.514 1.383 -24.013 1.00 95.00 328 SER A O 1
ATOM 2359 N N . PHE A 1 329 ? 2.848 3.525 -24.134 1.00 91.31 329 PHE A N 1
ATOM 2360 C CA . PHE A 1 329 ? 2.883 3.606 -25.597 1.00 91.31 329 PHE A CA 1
ATOM 2361 C C . PHE A 1 329 ? 4.300 3.771 -26.170 1.00 91.31 329 PHE A C 1
ATOM 2363 O O . PHE A 1 329 ? 4.478 3.667 -27.385 1.00 91.31 329 PHE A O 1
ATOM 2370 N N . TYR A 1 330 ? 5.299 4.048 -25.327 1.00 93.75 330 TYR A N 1
ATOM 2371 C CA . TYR A 1 330 ? 6.686 4.232 -25.744 1.00 93.75 330 TYR A CA 1
ATOM 2372 C C . TYR A 1 330 ? 7.606 3.144 -25.194 1.00 93.75 330 TYR A C 1
ATOM 2374 O O . TYR A 1 330 ? 8.180 2.384 -25.975 1.00 93.75 330 TYR A O 1
ATOM 2382 N N . GLU A 1 331 ? 7.749 3.051 -23.873 1.00 95.31 331 GLU A N 1
ATOM 2383 C CA . GLU A 1 331 ? 8.531 1.996 -23.232 1.00 95.31 331 GLU A CA 1
ATOM 2384 C C . GLU A 1 331 ? 7.939 1.644 -21.858 1.00 95.31 331 GLU A C 1
ATOM 2386 O O . GLU A 1 331 ? 7.759 2.540 -21.022 1.00 95.31 331 GLU A O 1
ATOM 2391 N N . PRO A 1 332 ? 7.595 0.366 -21.615 1.00 96.38 332 PRO A N 1
ATOM 2392 C CA . PRO A 1 332 ? 7.055 -0.066 -20.332 1.00 96.38 332 PRO A CA 1
ATOM 2393 C C . PRO A 1 332 ? 8.115 -0.006 -19.226 1.00 96.38 332 PRO A C 1
ATOM 2395 O O . PRO A 1 332 ? 9.313 0.120 -19.484 1.00 96.38 332 PRO A O 1
ATOM 2398 N N . GLY A 1 333 ? 7.670 -0.118 -17.978 1.00 96.25 333 GLY A N 1
ATOM 2399 C CA . GLY A 1 333 ? 8.572 -0.279 -16.841 1.00 96.25 333 GLY A CA 1
ATOM 2400 C C . GLY A 1 333 ? 9.196 -1.674 -16.776 1.00 96.25 333 GLY A C 1
ATOM 2401 O O . GLY A 1 333 ? 8.664 -2.649 -17.314 1.00 96.25 333 GLY A O 1
ATOM 2402 N N . GLY A 1 334 ? 10.327 -1.778 -16.082 1.00 95.19 334 GLY A N 1
ATOM 2403 C CA . GLY A 1 334 ? 10.958 -3.060 -15.779 1.00 95.19 334 GLY A CA 1
ATOM 2404 C C . GLY A 1 334 ? 10.170 -3.807 -14.716 1.00 95.19 334 GLY A C 1
ATOM 2405 O O . GLY A 1 334 ? 9.524 -3.189 -13.866 1.00 95.19 334 GLY A O 1
ATOM 2406 N N . SER A 1 335 ? 10.232 -5.135 -14.742 1.00 95.62 335 SER A N 1
ATOM 2407 C CA . SER A 1 335 ? 9.606 -5.935 -13.694 1.00 95.62 335 SER A CA 1
ATOM 2408 C C . SER A 1 335 ? 10.249 -5.677 -12.330 1.00 95.62 335 SER A C 1
ATOM 2410 O O . SER A 1 335 ? 11.440 -5.391 -12.208 1.00 95.62 335 SER A O 1
ATOM 2412 N N . GLY A 1 336 ? 9.448 -5.835 -11.296 1.00 94.81 336 GLY A N 1
ATOM 2413 C CA . GLY A 1 336 ? 9.884 -6.068 -9.937 1.00 94.81 336 GLY A CA 1
ATOM 2414 C C . GLY A 1 336 ? 10.294 -7.514 -9.703 1.00 94.81 336 GLY A C 1
ATOM 2415 O O . GLY A 1 336 ? 10.409 -8.311 -10.641 1.00 94.81 336 GLY A O 1
ATOM 2416 N N . MET A 1 337 ? 10.465 -7.874 -8.433 1.00 92.94 337 MET A N 1
ATOM 2417 C CA . MET A 1 337 ? 10.881 -9.220 -8.036 1.00 92.94 337 MET A CA 1
ATOM 2418 C C . MET A 1 337 ? 10.076 -9.746 -6.853 1.00 92.94 337 MET A C 1
ATOM 2420 O O . MET A 1 337 ? 9.754 -8.996 -5.932 1.00 92.94 337 MET A O 1
ATOM 2424 N N . VAL A 1 338 ? 9.834 -11.058 -6.849 1.00 95.88 338 VAL A N 1
ATOM 2425 C CA . VAL A 1 338 ? 9.433 -11.800 -5.652 1.00 95.88 338 VAL A CA 1
ATOM 2426 C C . VAL A 1 338 ? 10.588 -12.678 -5.192 1.00 95.88 338 VAL A C 1
ATOM 2428 O O . VAL A 1 338 ? 11.095 -13.498 -5.956 1.00 95.88 338 VAL A O 1
ATOM 2431 N N . TYR A 1 339 ? 10.992 -12.517 -3.939 1.00 93.69 339 TYR A N 1
ATOM 2432 C CA . TYR A 1 339 ? 11.939 -13.377 -3.249 1.00 93.69 339 TYR A CA 1
ATOM 2433 C C . TYR A 1 339 ? 11.185 -14.307 -2.301 1.00 93.69 339 TYR A C 1
ATOM 2435 O O . TYR A 1 339 ? 10.531 -13.853 -1.366 1.00 93.69 339 TYR A O 1
ATOM 2443 N N . LEU A 1 340 ? 11.278 -15.610 -2.538 1.00 92.62 340 LEU A N 1
ATOM 2444 C CA . LEU A 1 340 ? 10.687 -16.645 -1.698 1.00 92.62 340 LEU A CA 1
ATOM 2445 C C . LEU A 1 340 ? 11.804 -17.338 -0.923 1.00 92.62 340 LEU A C 1
ATOM 2447 O O . LEU A 1 340 ? 12.759 -17.829 -1.528 1.00 92.62 340 LEU A O 1
ATOM 2451 N N . HIS A 1 341 ? 11.672 -17.417 0.398 1.00 88.56 341 HIS A N 1
ATOM 2452 C CA . HIS A 1 341 ? 12.628 -18.119 1.242 1.00 88.56 341 HIS A CA 1
ATOM 2453 C C . HIS A 1 341 ? 11.921 -19.051 2.219 1.00 88.56 341 HIS A C 1
ATOM 2455 O O . HIS A 1 341 ? 11.253 -18.620 3.157 1.00 88.56 341 HIS A O 1
ATOM 2461 N N . HIS A 1 342 ? 12.148 -20.347 2.027 1.00 85.69 342 HIS A N 1
ATOM 2462 C CA . HIS A 1 342 ? 11.726 -21.355 2.986 1.00 85.69 342 HIS A CA 1
ATOM 2463 C C . HIS A 1 342 ? 12.639 -21.351 4.224 1.00 85.69 342 HIS A C 1
ATOM 2465 O O . HIS A 1 342 ? 13.862 -21.483 4.114 1.00 85.69 342 HIS A O 1
ATOM 2471 N N . LEU A 1 343 ? 12.037 -21.214 5.399 1.00 83.31 343 LEU A N 1
ATOM 2472 C CA . LEU A 1 343 ? 12.679 -21.217 6.708 1.00 83.31 343 LEU A CA 1
ATOM 2473 C C . LEU A 1 343 ? 12.297 -22.481 7.479 1.00 83.31 343 LEU A C 1
ATOM 2475 O O . LEU A 1 343 ? 11.235 -23.058 7.277 1.00 83.31 343 LEU A O 1
ATOM 2479 N N . GLN A 1 344 ? 13.156 -22.908 8.400 1.00 74.88 344 GLN A N 1
ATOM 2480 C CA . GLN A 1 344 ? 12.849 -24.041 9.265 1.00 74.88 344 GLN A CA 1
ATOM 2481 C C . GLN A 1 344 ? 12.171 -23.582 10.559 1.00 74.88 344 GLN A C 1
ATOM 2483 O O . GLN A 1 344 ? 12.696 -22.683 11.228 1.00 74.88 344 GLN A O 1
ATOM 2488 N N . PRO A 1 345 ? 11.054 -24.217 10.955 1.00 68.88 345 PRO A N 1
ATOM 2489 C CA . PRO A 1 345 ? 10.436 -23.972 12.246 1.00 68.88 345 PRO A CA 1
ATOM 2490 C C . PRO A 1 345 ? 11.236 -24.676 13.348 1.00 68.88 345 PRO A C 1
ATOM 2492 O O . PRO A 1 345 ? 11.440 -25.890 13.322 1.00 68.88 345 PRO A O 1
ATOM 2495 N N . ILE A 1 346 ? 11.677 -23.923 14.355 1.00 63.75 346 ILE A N 1
ATOM 2496 C CA . ILE A 1 346 ? 12.352 -24.455 15.544 1.00 63.75 346 ILE A CA 1
ATOM 2497 C C . ILE A 1 346 ? 11.548 -24.081 16.786 1.00 63.75 346 ILE A C 1
ATOM 2499 O O . ILE A 1 346 ? 11.172 -22.924 16.986 1.00 63.75 346 ILE A O 1
ATOM 2503 N N . ASN A 1 347 ? 11.288 -25.079 17.638 1.00 61.78 347 ASN A N 1
ATOM 2504 C CA . ASN A 1 347 ? 10.496 -24.944 18.866 1.00 61.78 347 ASN A CA 1
ATOM 2505 C C . ASN A 1 347 ? 9.112 -24.290 18.644 1.00 61.78 347 ASN A C 1
ATOM 2507 O O . ASN A 1 347 ? 8.625 -23.571 19.516 1.00 61.78 347 ASN A O 1
ATOM 2511 N N . GLY A 1 348 ? 8.507 -24.503 17.467 1.00 56.84 348 GLY A N 1
ATOM 2512 C CA . GLY A 1 348 ? 7.136 -24.093 17.128 1.00 56.84 348 GLY A CA 1
ATOM 2513 C C . GLY A 1 348 ? 6.862 -22.585 17.086 1.00 56.84 348 GLY A C 1
ATOM 2514 O O . GLY A 1 348 ? 5.705 -22.201 17.120 1.00 56.84 348 GLY A O 1
ATOM 2515 N N . THR A 1 349 ? 7.889 -21.724 17.101 1.00 54.22 349 THR A N 1
ATOM 2516 C CA . THR A 1 349 ? 7.702 -20.251 17.117 1.00 54.22 349 THR A CA 1
ATOM 2517 C C . THR A 1 349 ? 8.809 -19.455 16.416 1.00 54.22 349 THR A C 1
ATOM 2519 O O . THR A 1 349 ? 8.619 -18.275 16.103 1.00 54.22 349 THR A O 1
ATOM 2522 N N . LYS A 1 350 ? 9.986 -20.056 16.182 1.00 58.09 350 LYS A N 1
ATOM 2523 C CA . LYS A 1 350 ? 11.129 -19.388 15.546 1.00 58.09 350 LYS A CA 1
ATOM 2524 C C . LYS A 1 350 ? 11.332 -19.907 14.132 1.00 58.09 350 LYS A C 1
ATOM 2526 O O . LYS A 1 350 ? 11.540 -21.103 13.953 1.00 58.09 350 LYS A O 1
ATOM 2531 N N . LEU A 1 351 ? 11.337 -18.995 13.165 1.00 56.56 351 LEU A N 1
ATOM 2532 C CA . LEU A 1 351 ? 11.738 -19.271 11.792 1.00 56.56 351 LEU A CA 1
ATOM 2533 C C . LEU A 1 351 ? 13.231 -18.972 11.654 1.00 56.56 351 LEU A C 1
ATOM 2535 O O . LEU A 1 351 ? 13.671 -17.859 11.944 1.00 56.56 351 LEU A O 1
ATOM 2539 N N . LEU A 1 352 ? 14.017 -19.967 11.254 1.00 56.84 352 LEU A N 1
ATOM 2540 C CA . LEU A 1 352 ? 15.456 -19.819 11.055 1.00 56.84 352 LEU A CA 1
ATOM 2541 C C . LEU A 1 352 ? 15.849 -20.227 9.634 1.00 56.84 352 LEU A C 1
ATOM 2543 O O . LEU A 1 352 ? 15.327 -21.189 9.074 1.00 56.84 352 LEU A O 1
ATOM 2547 N N . ASP A 1 353 ? 16.792 -19.488 9.056 1.00 57.12 353 ASP A N 1
ATOM 2548 C CA . ASP A 1 353 ? 17.410 -19.829 7.774 1.00 57.12 353 ASP A CA 1
ATOM 2549 C C . ASP A 1 353 ? 18.163 -21.159 7.914 1.00 57.12 353 ASP A C 1
ATOM 2551 O O . ASP A 1 353 ? 18.953 -21.309 8.841 1.00 57.12 353 ASP A O 1
ATOM 2555 N N . ALA A 1 354 ? 17.969 -22.100 6.983 1.00 54.34 354 ALA A N 1
ATOM 2556 C CA . ALA A 1 354 ? 18.618 -23.418 6.970 1.00 54.34 354 ALA A CA 1
ATOM 2557 C C . ALA A 1 354 ? 20.164 -23.372 6.994 1.00 54.34 354 ALA A C 1
ATOM 2559 O O . ALA A 1 354 ? 20.829 -24.378 7.261 1.00 54.34 354 ALA A O 1
ATOM 2560 N N . THR A 1 355 ? 20.761 -22.213 6.710 1.00 54.53 355 THR A N 1
ATOM 2561 C CA . THR A 1 355 ? 22.196 -21.970 6.871 1.00 54.53 355 THR A CA 1
ATOM 2562 C C . THR A 1 355 ? 22.640 -21.692 8.306 1.00 54.53 355 THR A C 1
ATOM 2564 O O . THR A 1 355 ? 23.839 -21.839 8.600 1.00 54.53 355 THR A O 1
ATOM 2567 N N . SER A 1 356 ? 21.732 -21.296 9.205 1.00 55.91 356 SER A N 1
ATOM 2568 C CA . SER A 1 356 ? 22.050 -21.044 10.610 1.00 55.91 356 SER A CA 1
ATOM 2569 C C . SER A 1 356 ? 22.481 -22.345 11.296 1.00 55.91 356 SER A C 1
ATOM 2571 O O . SER A 1 356 ? 21.949 -23.410 10.979 1.00 55.91 356 SER A O 1
ATOM 2573 N N . PRO A 1 357 ? 23.467 -22.315 12.211 1.00 60.34 357 PRO A N 1
ATOM 2574 C CA . PRO A 1 357 ? 23.911 -23.516 12.916 1.00 60.34 357 PRO A CA 1
ATOM 2575 C C . PRO A 1 357 ? 22.763 -24.287 13.582 1.00 60.34 357 PRO A C 1
ATOM 2577 O O . PRO A 1 357 ? 22.792 -25.513 13.609 1.00 60.34 357 PRO A O 1
ATOM 2580 N N . GLU A 1 358 ? 21.749 -23.574 14.075 1.00 54.91 358 GLU A N 1
ATOM 2581 C CA . GLU A 1 358 ? 20.594 -24.127 14.783 1.00 54.91 358 GLU A CA 1
ATOM 2582 C C . GLU A 1 358 ? 19.558 -24.772 13.849 1.00 54.91 358 GLU A C 1
ATOM 2584 O O . GLU A 1 358 ? 18.830 -25.659 14.286 1.00 54.91 358 GLU A O 1
ATOM 2589 N N . ALA A 1 359 ? 19.504 -24.354 12.579 1.00 50.81 359 ALA A N 1
ATOM 2590 C CA . ALA A 1 359 ? 18.575 -24.846 11.555 1.00 50.81 359 ALA A CA 1
ATOM 2591 C C . ALA A 1 359 ? 19.242 -25.741 10.504 1.00 50.81 359 ALA A C 1
ATOM 2593 O O . ALA A 1 359 ? 18.683 -26.038 9.448 1.00 50.81 359 ALA A O 1
ATOM 2594 N N . ARG A 1 360 ? 20.462 -26.213 10.753 1.00 55.69 360 ARG A N 1
ATOM 2595 C CA . ARG A 1 360 ? 21.069 -27.227 9.890 1.00 55.69 360 ARG A CA 1
ATOM 2596 C C . ARG A 1 360 ? 20.468 -28.585 10.217 1.00 55.69 360 ARG A C 1
ATOM 2598 O O . ARG A 1 360 ? 20.768 -29.176 11.253 1.00 55.69 360 ARG A O 1
ATOM 2605 N N . ILE A 1 361 ? 19.677 -29.129 9.295 1.00 51.28 361 ILE A N 1
ATOM 2606 C CA . ILE A 1 361 ? 19.290 -30.539 9.366 1.00 51.28 361 ILE A CA 1
ATOM 2607 C C . ILE A 1 361 ? 20.541 -31.367 9.060 1.00 51.28 361 ILE A C 1
ATOM 2609 O O . ILE A 1 361 ? 20.999 -31.443 7.919 1.00 51.28 361 ILE A O 1
ATOM 2613 N N . HIS A 1 362 ? 21.112 -31.994 10.089 1.00 48.03 362 HIS A N 1
ATOM 2614 C CA . HIS A 1 362 ? 22.178 -32.980 9.937 1.00 48.03 362 HIS A CA 1
ATOM 2615 C C . HIS A 1 362 ? 21.604 -34.269 9.333 1.00 48.03 362 HIS A C 1
ATOM 2617 O O . HIS A 1 362 ? 21.315 -35.233 10.040 1.00 48.03 362 HIS A O 1
ATOM 2623 N N . HIS A 1 363 ? 21.416 -34.301 8.016 1.00 43.81 363 HIS A N 1
ATOM 2624 C CA . HIS A 1 363 ? 21.149 -35.558 7.328 1.00 43.81 363 HIS A CA 1
ATOM 2625 C C . HIS A 1 363 ? 22.414 -36.434 7.315 1.00 43.81 363 HIS A C 1
ATOM 2627 O O . HIS A 1 363 ? 23.517 -35.952 7.076 1.00 43.81 363 HIS A O 1
ATOM 2633 N N . GLN A 1 364 ? 22.251 -37.747 7.524 1.00 43.06 364 GLN A N 1
ATOM 2634 C CA . GLN A 1 364 ? 23.320 -38.757 7.395 1.00 43.06 364 GLN A CA 1
ATOM 2635 C C . GLN A 1 364 ? 23.818 -38.955 5.945 1.00 43.06 364 GLN A C 1
ATOM 2637 O O . GLN A 1 364 ? 24.693 -39.782 5.694 1.00 43.06 364 GLN A O 1
ATOM 2642 N N . SER A 1 365 ? 23.263 -38.226 4.976 1.00 48.09 365 SER A N 1
ATOM 2643 C CA . SER A 1 365 ? 23.684 -38.228 3.576 1.00 48.09 365 SER A CA 1
ATOM 2644 C C . SER A 1 365 ? 24.724 -37.135 3.319 1.00 48.09 365 SER A C 1
ATOM 2646 O O . SER A 1 365 ? 24.550 -36.020 3.798 1.00 48.09 365 SER A O 1
ATOM 2648 N N . ASN A 1 366 ? 25.757 -37.452 2.525 1.00 44.00 366 ASN A N 1
ATOM 2649 C CA . ASN A 1 366 ? 26.854 -36.588 2.038 1.00 44.00 366 ASN A CA 1
ATOM 2650 C C . ASN A 1 366 ? 26.392 -35.341 1.235 1.00 44.00 366 ASN A C 1
ATOM 2652 O O . ASN A 1 366 ? 26.875 -35.088 0.133 1.00 44.00 366 ASN A O 1
ATOM 2656 N N . VAL A 1 367 ? 25.449 -34.554 1.744 1.00 48.12 367 VAL A N 1
ATOM 2657 C CA . VAL A 1 367 ? 25.057 -33.274 1.159 1.00 48.12 367 VAL A CA 1
ATOM 2658 C C . VAL A 1 367 ? 26.004 -32.221 1.729 1.00 48.12 367 VAL A C 1
ATOM 2660 O O . VAL A 1 367 ? 25.976 -31.913 2.917 1.00 48.12 367 VAL A O 1
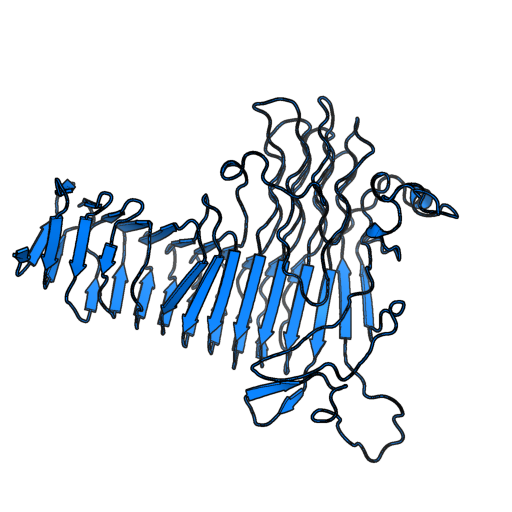ATOM 2663 N N . THR A 1 368 ? 26.904 -31.719 0.887 1.00 49.78 368 THR A N 1
ATOM 2664 C CA . THR A 1 368 ? 28.006 -30.824 1.273 1.00 49.78 368 THR A CA 1
ATOM 2665 C C . THR A 1 368 ? 27.581 -29.376 1.547 1.00 49.78 368 THR A C 1
ATOM 2667 O O . THR A 1 368 ? 28.376 -28.636 2.123 1.00 49.78 368 THR A O 1
ATOM 2670 N N . SER A 1 369 ? 26.340 -28.991 1.221 1.00 53.56 369 SER A N 1
ATOM 2671 C CA . SER A 1 369 ? 25.757 -27.675 1.530 1.00 53.56 369 SER A CA 1
ATOM 2672 C C . SER A 1 369 ? 24.247 -27.795 1.798 1.00 53.56 369 SER A C 1
ATOM 2674 O O . SER A 1 369 ? 23.563 -28.426 0.993 1.00 53.56 369 SER A O 1
ATOM 2676 N N . PRO A 1 370 ? 23.699 -27.215 2.884 1.00 54.00 370 PRO A N 1
ATOM 2677 C CA . PRO A 1 370 ? 22.253 -27.209 3.121 1.00 54.00 370 PRO A CA 1
ATOM 2678 C C . PRO A 1 370 ? 21.528 -26.474 1.982 1.00 54.00 370 PRO A C 1
ATOM 2680 O O . PRO A 1 370 ? 21.949 -25.385 1.595 1.00 54.00 370 PRO A O 1
ATOM 2683 N N . LEU A 1 371 ? 20.456 -27.069 1.446 1.00 57.50 371 LEU A N 1
ATOM 2684 C CA . LEU A 1 371 ? 19.571 -26.416 0.474 1.00 57.50 371 LEU A CA 1
ATOM 2685 C C . LEU A 1 371 ? 18.800 -25.305 1.194 1.00 57.50 371 LEU A C 1
ATOM 2687 O O . LEU A 1 371 ? 18.049 -25.584 2.129 1.00 57.50 371 LEU A O 1
ATOM 2691 N N . THR A 1 372 ? 19.000 -24.056 0.777 1.00 62.41 372 THR A N 1
ATOM 2692 C CA . THR A 1 372 ? 18.351 -22.885 1.387 1.00 62.41 372 THR A CA 1
ATOM 2693 C C . THR A 1 372 ? 16.960 -22.598 0.830 1.00 62.41 372 THR A C 1
ATOM 2695 O O . THR A 1 372 ? 16.236 -21.792 1.409 1.00 62.41 372 THR A O 1
ATOM 2698 N N . ASN A 1 373 ? 16.592 -23.292 -0.254 1.00 77.12 373 ASN A N 1
ATOM 2699 C CA . ASN A 1 373 ? 15.341 -23.181 -0.998 1.00 77.12 373 ASN A CA 1
ATOM 2700 C C . ASN A 1 373 ? 14.891 -21.715 -1.159 1.00 77.12 373 ASN A C 1
ATOM 2702 O O . ASN A 1 373 ? 13.829 -21.294 -0.691 1.00 77.12 373 ASN A O 1
ATOM 2706 N N . ARG A 1 374 ? 15.788 -20.929 -1.765 1.00 85.06 374 ARG A N 1
ATOM 2707 C CA . ARG A 1 374 ? 15.611 -19.518 -2.109 1.00 85.06 374 ARG A CA 1
ATOM 2708 C C . ARG A 1 374 ? 15.253 -19.398 -3.582 1.00 85.06 374 ARG A C 1
ATOM 2710 O O . ARG A 1 374 ? 16.082 -19.715 -4.438 1.00 85.06 374 ARG A O 1
ATOM 2717 N N . THR A 1 375 ? 14.055 -18.905 -3.866 1.00 89.94 375 THR A N 1
ATOM 2718 C CA . THR A 1 375 ? 13.578 -18.681 -5.235 1.00 89.94 375 THR A CA 1
ATOM 2719 C C . THR A 1 375 ? 13.471 -17.193 -5.511 1.00 89.94 375 THR A C 1
ATOM 2721 O O . THR A 1 375 ? 12.937 -16.443 -4.696 1.00 89.94 375 THR A O 1
ATOM 2724 N N . LEU A 1 376 ? 13.951 -16.766 -6.674 1.00 91.38 376 LEU A N 1
ATOM 2725 C CA . LEU A 1 376 ? 13.699 -15.432 -7.200 1.00 91.38 376 LEU A CA 1
ATOM 2726 C C . LEU A 1 376 ? 12.790 -15.529 -8.426 1.00 91.38 376 LEU A C 1
ATOM 2728 O O . LEU A 1 376 ? 13.123 -16.226 -9.383 1.00 91.38 376 LEU A O 1
ATOM 2732 N N . TYR A 1 377 ? 11.672 -14.811 -8.406 1.00 93.81 377 TYR A N 1
ATOM 2733 C CA . TYR A 1 377 ? 10.663 -14.809 -9.463 1.00 93.81 377 TYR A CA 1
ATOM 2734 C C . TYR A 1 377 ? 10.440 -13.410 -10.035 1.00 93.81 377 TYR A C 1
ATOM 2736 O O . TYR A 1 377 ? 10.271 -12.439 -9.295 1.00 93.81 377 TYR A O 1
ATOM 2744 N N . LEU A 1 378 ? 10.422 -13.316 -11.366 1.00 94.00 378 LEU A N 1
ATOM 2745 C CA . LEU A 1 378 ? 10.127 -12.099 -12.112 1.00 94.00 378 LEU A CA 1
ATOM 2746 C C . LEU A 1 378 ? 9.260 -12.420 -13.330 1.00 94.00 378 LEU A C 1
ATOM 2748 O O . LEU A 1 378 ? 9.559 -13.341 -14.096 1.00 94.00 378 LEU A O 1
ATOM 2752 N N . ASN A 1 379 ? 8.221 -11.618 -13.557 1.00 94.69 379 ASN A N 1
ATOM 2753 C CA . ASN A 1 379 ? 7.373 -11.739 -14.736 1.00 94.69 379 ASN A CA 1
ATOM 2754 C C . ASN A 1 379 ? 6.875 -10.363 -15.186 1.00 94.69 379 ASN A C 1
ATOM 2756 O O . ASN A 1 379 ? 6.131 -9.708 -14.458 1.00 94.69 379 ASN A O 1
ATOM 2760 N N . ASN A 1 380 ? 7.250 -9.939 -16.397 1.00 94.44 380 ASN A N 1
ATOM 2761 C CA . ASN A 1 380 ? 6.817 -8.649 -16.945 1.00 94.44 380 ASN A CA 1
ATOM 2762 C C . ASN A 1 380 ? 5.528 -8.734 -17.785 1.00 94.44 380 ASN A C 1
ATOM 2764 O O . ASN A 1 380 ? 5.166 -7.775 -18.457 1.00 94.44 380 ASN A O 1
ATOM 2768 N N . LEU A 1 381 ? 4.818 -9.870 -17.759 1.00 95.06 381 LEU A N 1
ATOM 2769 C CA . LEU A 1 381 ? 3.512 -10.072 -18.409 1.00 95.06 381 LEU A CA 1
ATOM 2770 C C . LEU A 1 381 ? 3.477 -9.749 -19.917 1.00 95.06 381 LEU A C 1
ATOM 2772 O O . LEU A 1 381 ? 2.472 -9.299 -20.455 1.00 95.06 381 LEU A O 1
ATOM 2776 N N . GLY A 1 382 ? 4.579 -10.008 -20.618 1.00 92.38 382 GLY A N 1
ATOM 2777 C CA . GLY A 1 382 ? 4.722 -9.774 -22.056 1.00 92.38 382 GLY A CA 1
ATOM 2778 C C . GLY A 1 382 ? 5.179 -8.360 -22.417 1.00 92.38 382 GLY A C 1
ATOM 2779 O O . GLY A 1 382 ? 5.341 -8.067 -23.601 1.00 92.38 382 GLY A O 1
ATOM 2780 N N . ARG A 1 383 ? 5.422 -7.495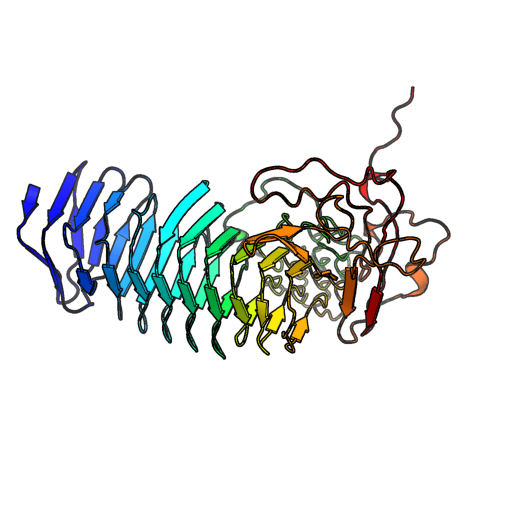 -21.426 1.00 93.00 383 ARG A N 1
ATOM 2781 C CA . ARG A 1 383 ? 5.944 -6.140 -21.623 1.00 93.00 383 ARG A CA 1
ATOM 2782 C C . ARG A 1 383 ? 7.434 -6.221 -21.931 1.00 93.00 383 ARG A C 1
ATOM 2784 O O . ARG A 1 383 ? 8.237 -6.610 -21.084 1.00 93.00 383 ARG A O 1
ATOM 2791 N N . LEU A 1 384 ? 7.791 -5.878 -23.163 1.00 90.19 384 LEU A N 1
ATOM 2792 C CA . LEU A 1 384 ? 9.161 -5.950 -23.665 1.00 90.19 384 LEU A CA 1
ATOM 2793 C C . LEU A 1 384 ? 9.805 -4.558 -23.689 1.00 90.19 384 LEU A C 1
ATOM 2795 O O . LEU A 1 384 ? 9.116 -3.579 -23.989 1.00 90.19 384 LEU A O 1
ATOM 2799 N N . PRO A 1 385 ? 11.122 -4.454 -23.441 1.00 86.12 385 PRO A N 1
ATOM 2800 C CA . PRO A 1 385 ? 11.852 -3.213 -23.668 1.00 86.12 385 PRO A CA 1
ATOM 2801 C C . PRO A 1 385 ? 11.760 -2.805 -25.134 1.00 86.12 385 PRO A C 1
ATOM 2803 O O . PRO A 1 385 ? 11.732 -3.642 -26.043 1.00 86.12 385 PRO A O 1
ATOM 2806 N N . ARG A 1 386 ? 11.803 -1.497 -25.388 1.00 86.31 386 ARG A N 1
ATOM 2807 C CA . ARG A 1 386 ? 11.707 -0.974 -26.754 1.00 86.31 386 ARG A CA 1
ATOM 2808 C C . ARG A 1 386 ? 12.914 -1.373 -27.608 1.00 86.31 386 ARG A C 1
ATOM 2810 O O . ARG A 1 386 ? 12.779 -1.575 -28.814 1.00 86.31 386 ARG A O 1
ATOM 2817 N N . VAL A 1 387 ? 14.100 -1.471 -27.000 1.00 80.06 387 VAL A N 1
ATOM 2818 C CA . VAL A 1 387 ? 15.343 -1.877 -27.676 1.00 80.06 387 VAL A CA 1
ATOM 2819 C C . VAL A 1 387 ? 16.144 -2.845 -26.797 1.00 80.06 387 VAL A C 1
ATOM 2821 O O . VAL A 1 387 ? 17.050 -2.425 -26.083 1.00 80.06 387 VAL A O 1
ATOM 2824 N N . ALA A 1 388 ? 15.873 -4.149 -26.908 1.00 66.94 388 ALA A N 1
ATOM 2825 C CA . ALA A 1 388 ? 16.521 -5.196 -26.099 1.00 66.94 388 ALA A CA 1
ATOM 2826 C C . ALA A 1 388 ? 18.069 -5.181 -26.162 1.00 66.94 388 ALA A C 1
ATOM 2828 O O . ALA A 1 388 ? 18.759 -5.331 -25.159 1.00 66.94 388 ALA A O 1
ATOM 2829 N N . LEU A 1 389 ? 18.657 -4.927 -27.340 1.00 64.50 389 LEU A N 1
ATOM 2830 C CA . LEU A 1 389 ? 20.120 -4.939 -27.520 1.00 64.50 389 LEU A CA 1
ATOM 2831 C C . LEU A 1 389 ? 20.838 -3.709 -26.943 1.00 64.50 389 LEU A C 1
ATOM 2833 O O . LEU A 1 389 ? 22.059 -3.740 -26.785 1.00 64.50 389 LEU A O 1
ATOM 2837 N N . ARG A 1 390 ? 20.114 -2.629 -26.610 1.00 62.53 390 ARG A N 1
ATOM 2838 C CA . ARG A 1 390 ? 20.710 -1.434 -25.982 1.00 62.53 390 ARG A CA 1
ATOM 2839 C C . ARG A 1 390 ? 21.273 -1.757 -24.592 1.00 62.53 390 ARG A C 1
ATOM 2841 O O . ARG A 1 390 ? 22.164 -1.059 -24.117 1.00 62.53 390 ARG A O 1
ATOM 2848 N N . ASN A 1 391 ? 20.813 -2.861 -24.008 1.00 56.53 391 ASN A N 1
ATOM 2849 C CA . ASN A 1 391 ? 21.190 -3.352 -22.690 1.00 56.53 391 ASN A CA 1
ATOM 2850 C C . ASN A 1 391 ? 22.438 -4.259 -22.733 1.00 56.53 391 ASN A C 1
ATOM 2852 O O . ASN A 1 391 ? 22.892 -4.725 -21.695 1.00 56.53 391 ASN A O 1
ATOM 2856 N N . MET A 1 392 ? 23.030 -4.494 -23.915 1.00 53.44 392 MET A N 1
ATOM 2857 C CA . MET A 1 392 ? 24.165 -5.408 -24.125 1.00 53.44 392 MET A CA 1
ATOM 2858 C C . MET A 1 392 ? 25.449 -4.717 -24.625 1.00 53.44 392 MET A C 1
ATOM 2860 O O . MET A 1 392 ? 26.188 -5.270 -25.441 1.00 53.44 392 MET A O 1
ATOM 2864 N N . THR A 1 393 ? 25.760 -3.505 -24.160 1.00 53.94 393 THR A N 1
ATOM 2865 C CA . THR A 1 393 ? 27.091 -2.917 -24.392 1.00 53.94 393 THR A CA 1
ATOM 2866 C C . THR A 1 393 ? 28.110 -3.497 -23.410 1.00 53.94 393 THR A C 1
ATOM 2868 O O . THR A 1 393 ? 27.788 -3.810 -22.267 1.00 53.94 393 THR A O 1
ATOM 2871 N N . THR A 1 394 ? 29.378 -3.605 -23.823 1.00 50.78 394 THR A N 1
ATOM 2872 C CA . THR A 1 394 ? 30.507 -4.112 -23.007 1.00 50.78 394 THR A CA 1
ATOM 2873 C C . THR A 1 394 ? 30.728 -3.362 -21.684 1.00 50.78 394 THR A C 1
ATOM 2875 O O . THR A 1 394 ? 31.525 -3.797 -20.857 1.00 50.78 394 THR A O 1
ATOM 2878 N N . TYR A 1 395 ? 30.017 -2.252 -21.466 1.00 53.03 395 TYR A N 1
ATOM 2879 C CA . TYR A 1 395 ? 29.933 -1.503 -20.221 1.00 53.03 395 TYR A CA 1
ATOM 2880 C C . TYR A 1 395 ? 28.565 -0.800 -20.151 1.00 53.03 395 TYR A C 1
ATOM 2882 O O . TYR A 1 395 ? 28.146 -0.178 -21.126 1.00 53.03 395 TYR A O 1
ATOM 2890 N N . TYR A 1 396 ? 27.884 -0.839 -19.001 1.00 59.41 396 TYR A N 1
ATOM 2891 C CA . TYR A 1 396 ? 26.664 -0.053 -18.764 1.00 59.41 396 TYR A CA 1
ATOM 2892 C C . TYR A 1 396 ? 27.001 1.421 -18.502 1.00 59.41 396 TYR A C 1
ATOM 2894 O O . TYR A 1 396 ? 27.007 1.856 -17.351 1.00 59.41 396 TYR A O 1
ATOM 2902 N N . GLU A 1 397 ? 27.389 2.182 -19.528 1.00 56.22 397 GLU A N 1
ATOM 2903 C CA . GLU A 1 397 ? 27.913 3.554 -19.369 1.00 56.22 397 GLU A CA 1
ATOM 2904 C C . GLU A 1 397 ? 27.030 4.438 -18.470 1.00 56.22 397 GLU A C 1
ATOM 2906 O O . GLU A 1 397 ? 27.561 5.142 -17.614 1.00 56.22 397 GLU A O 1
ATOM 2911 N N . ALA A 1 398 ? 25.700 4.306 -18.564 1.00 71.75 398 ALA A N 1
ATOM 2912 C CA . ALA A 1 398 ? 24.752 4.899 -17.622 1.00 71.75 398 ALA A CA 1
ATOM 2913 C C . ALA A 1 398 ? 23.505 4.015 -17.433 1.00 71.75 398 ALA A C 1
ATOM 2915 O O . ALA A 1 398 ? 22.668 3.915 -18.329 1.00 71.75 398 ALA A O 1
ATOM 2916 N N . VAL A 1 399 ? 23.337 3.429 -16.239 1.00 76.12 399 VAL A N 1
ATOM 2917 C CA . VAL A 1 399 ? 22.170 2.591 -15.878 1.00 76.12 399 VAL A CA 1
ATOM 2918 C C . VAL A 1 399 ? 20.845 3.356 -16.009 1.00 76.12 399 VAL A C 1
ATOM 2920 O O . VAL A 1 399 ? 19.827 2.761 -16.342 1.00 76.12 399 VAL A O 1
ATOM 2923 N N . ARG A 1 400 ? 20.856 4.688 -15.837 1.00 82.00 400 ARG A N 1
ATOM 2924 C CA . ARG A 1 400 ? 19.661 5.534 -16.017 1.00 82.00 400 ARG A CA 1
ATOM 2925 C C . ARG A 1 400 ? 19.196 5.653 -17.476 1.00 82.00 400 ARG A C 1
ATOM 2927 O O . ARG A 1 400 ? 18.108 6.154 -17.695 1.00 82.00 400 ARG A O 1
ATOM 2934 N N . ASN A 1 401 ? 19.987 5.232 -18.466 1.00 84.06 401 ASN A N 1
ATOM 2935 C CA . ASN A 1 401 ? 19.610 5.283 -19.890 1.00 84.06 401 ASN A CA 1
ATOM 2936 C C . ASN A 1 401 ? 19.035 3.955 -20.409 1.00 84.06 401 ASN A C 1
ATOM 2938 O O . ASN A 1 401 ? 18.837 3.789 -21.617 1.00 84.06 401 ASN A O 1
ATOM 2942 N N . ILE A 1 402 ? 18.822 3.001 -19.505 1.00 83.12 402 ILE A N 1
ATOM 2943 C CA . ILE A 1 402 ? 18.332 1.658 -19.788 1.00 83.12 402 ILE A CA 1
ATOM 2944 C C . ILE A 1 402 ? 16.946 1.550 -19.171 1.00 83.12 402 ILE A C 1
ATOM 2946 O O . ILE A 1 402 ? 16.820 1.560 -17.950 1.00 83.12 402 ILE A O 1
ATOM 2950 N N . GLY A 1 403 ? 15.911 1.506 -20.005 1.00 82.94 403 GLY A N 1
ATOM 2951 C CA . GLY A 1 403 ? 14.550 1.258 -19.545 1.00 82.94 403 GLY A CA 1
ATOM 2952 C C . GLY A 1 403 ? 14.283 -0.235 -19.381 1.00 82.94 403 GLY A C 1
ATOM 2953 O O . GLY A 1 403 ? 15.021 -1.062 -19.915 1.00 82.94 403 GLY A O 1
ATOM 2954 N N . ALA A 1 404 ? 13.220 -0.574 -18.655 1.00 86.12 404 ALA A N 1
ATOM 2955 C CA . ALA A 1 404 ? 12.646 -1.921 -18.636 1.00 86.12 404 ALA A CA 1
ATOM 2956 C C . ALA A 1 404 ? 13.562 -3.084 -18.174 1.00 86.12 404 ALA A C 1
ATOM 2958 O O . ALA A 1 404 ? 13.269 -4.242 -18.460 1.00 86.12 404 ALA A O 1
ATOM 2959 N N . VAL A 1 405 ? 14.627 -2.804 -17.409 1.00 87.88 405 VAL A N 1
ATOM 2960 C CA . VAL A 1 405 ? 15.526 -3.827 -16.831 1.00 87.88 405 VAL A CA 1
ATOM 2961 C C . VAL A 1 405 ? 15.402 -3.882 -15.316 1.00 87.88 405 VAL A C 1
ATOM 2963 O O . VAL A 1 405 ? 15.398 -2.851 -14.642 1.00 87.88 405 VAL A O 1
ATOM 2966 N N . THR A 1 406 ? 15.367 -5.097 -14.784 1.00 87.50 406 THR A N 1
ATOM 2967 C CA . THR A 1 406 ? 15.432 -5.404 -13.359 1.00 87.50 406 THR A CA 1
ATOM 2968 C C . THR A 1 406 ? 16.882 -5.597 -12.914 1.00 87.50 406 THR A C 1
ATOM 2970 O O . THR A 1 406 ? 17.622 -6.386 -13.504 1.00 87.50 406 THR A O 1
ATOM 2973 N N . TRP A 1 407 ? 17.318 -4.882 -11.874 1.00 80.38 407 TRP A N 1
ATOM 2974 C CA . TRP A 1 407 ? 18.716 -4.914 -11.429 1.00 80.38 407 TRP A CA 1
ATOM 2975 C C . TRP A 1 407 ? 18.884 -5.712 -10.149 1.00 80.38 407 TRP A C 1
ATOM 2977 O O . TRP A 1 407 ? 18.273 -5.410 -9.128 1.00 80.38 407 TRP A O 1
ATOM 2987 N N . LEU A 1 408 ? 19.763 -6.709 -10.200 1.00 77.81 408 LEU A N 1
ATOM 2988 C CA . LEU A 1 408 ? 20.175 -7.450 -9.021 1.00 77.81 408 LEU A CA 1
ATOM 2989 C C . LEU A 1 408 ? 21.356 -6.770 -8.343 1.00 77.81 408 LEU A C 1
ATOM 2991 O O . LEU A 1 408 ? 22.499 -6.846 -8.805 1.00 77.81 408 LEU A O 1
ATOM 2995 N N . GLU A 1 409 ? 21.075 -6.150 -7.204 1.00 68.44 409 GLU A N 1
ATOM 2996 C CA . GLU A 1 409 ? 22.103 -5.651 -6.305 1.00 68.44 409 GLU A CA 1
ATOM 2997 C C . GLU A 1 409 ? 22.504 -6.737 -5.293 1.00 68.44 409 GLU A C 1
ATOM 2999 O O . GLU A 1 409 ? 21.632 -7.364 -4.687 1.00 68.44 409 GLU A O 1
ATOM 3004 N N . PRO A 1 410 ? 23.811 -6.989 -5.072 1.00 58.81 410 PRO A N 1
ATOM 3005 C CA . PRO A 1 410 ? 24.247 -7.881 -4.005 1.00 58.81 410 PRO A CA 1
ATOM 3006 C C . PRO A 1 410 ? 23.826 -7.297 -2.652 1.00 58.81 410 PRO A C 1
ATOM 3008 O O . PRO A 1 410 ? 24.419 -6.318 -2.197 1.00 58.81 410 PRO A O 1
ATOM 3011 N N . SER A 1 411 ? 22.813 -7.890 -2.023 1.00 51.53 411 SER A N 1
ATOM 3012 C CA . SER A 1 411 ? 22.296 -7.468 -0.722 1.00 51.53 411 SER A CA 1
ATOM 3013 C C . SER A 1 411 ? 23.317 -7.762 0.382 1.00 51.53 411 SER A C 1
ATOM 3015 O O . SER A 1 411 ? 23.708 -8.917 0.576 1.00 51.53 411 SER A O 1
ATOM 3017 N N . GLU A 1 412 ? 23.755 -6.742 1.124 1.00 45.91 412 GLU A N 1
ATOM 3018 C CA . GLU A 1 412 ? 24.443 -6.964 2.397 1.00 45.91 412 GLU A CA 1
ATOM 3019 C C . GLU A 1 412 ? 23.421 -7.487 3.424 1.00 45.91 412 GLU A C 1
ATOM 3021 O O . GLU A 1 412 ? 22.394 -6.862 3.636 1.00 45.91 412 GLU A O 1
ATOM 3026 N N . VAL A 1 413 ? 23.726 -8.648 4.019 1.00 41.88 413 VAL A N 1
ATOM 3027 C CA . VAL A 1 413 ? 23.240 -9.178 5.312 1.00 41.88 413 VAL A CA 1
ATOM 3028 C C . VAL A 1 413 ? 21.728 -9.071 5.585 1.00 41.88 413 VAL A C 1
ATOM 3030 O O . VAL A 1 413 ? 21.228 -8.013 5.938 1.00 41.88 413 VAL A O 1
ATOM 3033 N N . ALA A 1 414 ? 21.022 -10.206 5.596 1.00 37.75 414 ALA A N 1
ATOM 3034 C CA . ALA A 1 414 ? 19.699 -10.298 6.218 1.00 37.75 414 ALA A CA 1
ATOM 3035 C C . ALA A 1 414 ? 19.840 -10.596 7.727 1.00 37.75 414 ALA A C 1
ATOM 3037 O O . ALA A 1 414 ? 20.245 -11.708 8.084 1.00 37.75 414 ALA A O 1
ATOM 3038 N N . PRO A 1 415 ? 19.522 -9.663 8.644 1.00 40.19 415 PRO A N 1
ATOM 3039 C CA . PRO A 1 415 ? 19.204 -10.025 10.013 1.00 40.19 415 PRO A CA 1
ATOM 3040 C C . PRO A 1 415 ? 17.751 -10.519 10.053 1.00 40.19 415 PRO A C 1
ATOM 3042 O O . PRO A 1 415 ? 16.818 -9.730 10.161 1.00 40.19 415 PRO A O 1
ATOM 3045 N N . ILE A 1 416 ? 17.540 -11.835 9.995 1.00 43.25 416 ILE A N 1
ATOM 3046 C CA . ILE A 1 416 ? 16.283 -12.413 10.491 1.00 43.25 416 ILE A CA 1
ATOM 3047 C C . ILE A 1 416 ? 16.373 -12.339 12.018 1.00 43.25 416 ILE A C 1
ATOM 3049 O O . ILE A 1 416 ? 17.133 -13.096 12.623 1.00 43.25 416 ILE A O 1
ATOM 3053 N N . VAL A 1 417 ? 15.669 -11.400 12.657 1.00 44.28 417 VAL A N 1
ATOM 3054 C CA . VAL A 1 417 ? 15.688 -11.273 14.123 1.00 44.28 417 VAL A CA 1
ATOM 3055 C C . VAL A 1 417 ? 14.277 -11.129 14.697 1.00 44.28 417 VAL A C 1
ATOM 3057 O O . VAL A 1 417 ? 13.716 -10.042 14.704 1.00 44.28 417 VAL A O 1
ATOM 3060 N N . ARG A 1 418 ? 13.784 -12.220 15.304 1.00 47.06 418 ARG A N 1
ATOM 3061 C CA . ARG A 1 418 ? 12.735 -12.257 16.350 1.00 47.06 418 ARG A CA 1
ATOM 3062 C C . ARG A 1 418 ? 13.356 -12.214 17.764 1.00 47.06 418 ARG A C 1
ATOM 3064 O O . ARG A 1 418 ? 13.050 -13.043 18.603 1.00 47.06 418 ARG A O 1
ATOM 3071 N N . GLU A 1 419 ? 14.286 -11.293 18.017 1.00 36.31 419 GLU A N 1
ATOM 3072 C CA . GLU A 1 419 ? 15.212 -11.255 19.175 1.00 36.31 419 GLU A CA 1
ATOM 3073 C C . GLU A 1 419 ? 16.381 -12.269 19.106 1.00 36.31 419 GLU A C 1
ATOM 3075 O O . GLU A 1 419 ? 16.223 -13.474 19.302 1.00 36.31 419 GLU A O 1
ATOM 3080 N N . ARG A 1 420 ? 17.598 -11.733 18.910 1.00 38.31 420 ARG A N 1
ATOM 3081 C CA . ARG A 1 420 ? 18.892 -12.410 18.663 1.00 38.31 420 ARG A CA 1
ATOM 3082 C C . ARG A 1 420 ? 18.994 -13.179 17.341 1.00 38.31 420 ARG A C 1
ATOM 3084 O O . ARG A 1 420 ? 18.387 -14.227 17.186 1.00 38.31 420 ARG A O 1
ATOM 3091 N N . ASN A 1 421 ? 19.887 -12.714 16.461 1.00 48.25 421 ASN A N 1
ATOM 3092 C CA . ASN A 1 421 ? 21.033 -13.505 15.999 1.00 48.25 421 ASN A CA 1
ATOM 3093 C C . ASN A 1 421 ? 21.951 -12.710 15.062 1.00 48.25 421 ASN A C 1
ATOM 3095 O O . ASN A 1 421 ? 21.526 -12.025 14.138 1.00 48.25 421 ASN A O 1
ATOM 3099 N N . THR A 1 422 ? 23.245 -12.830 15.334 1.00 37.00 422 THR A N 1
ATOM 3100 C CA . THR A 1 422 ? 24.351 -12.413 14.473 1.00 37.00 422 THR A CA 1
ATOM 3101 C C . THR A 1 422 ? 24.418 -13.281 13.206 1.00 37.00 422 THR A C 1
ATOM 3103 O O . THR A 1 422 ? 24.160 -14.482 13.302 1.00 37.00 422 THR A O 1
ATOM 3106 N N . PRO A 1 423 ? 24.814 -12.726 12.045 1.00 36.19 423 PRO A N 1
ATOM 3107 C CA . PRO A 1 423 ? 24.842 -13.447 10.769 1.00 36.19 423 PRO A CA 1
ATOM 3108 C C . PRO A 1 423 ? 25.745 -14.690 10.815 1.00 36.19 423 PRO A C 1
ATOM 3110 O O . PRO A 1 423 ? 26.898 -14.595 11.231 1.00 36.19 423 PRO A O 1
ATOM 3113 N N . SER A 1 424 ? 25.270 -15.840 10.324 1.00 36.72 424 SER A N 1
ATOM 3114 C CA . SER A 1 424 ? 26.112 -17.032 10.094 1.00 36.72 424 SER A CA 1
ATOM 3115 C C . SER A 1 424 ? 26.850 -16.998 8.747 1.00 36.72 424 SER A C 1
ATOM 3117 O O . SER A 1 424 ? 27.732 -17.824 8.511 1.00 36.72 424 SER A O 1
ATOM 3119 N N . HIS A 1 425 ? 26.540 -16.029 7.878 1.00 38.44 425 HIS A N 1
ATOM 3120 C CA . HIS A 1 425 ? 27.209 -15.832 6.596 1.00 38.44 425 HIS A CA 1
ATOM 3121 C C . HIS A 1 425 ? 27.747 -14.406 6.460 1.00 38.44 425 HIS A C 1
ATOM 3123 O O . HIS A 1 425 ? 27.007 -13.447 6.245 1.00 38.44 425 HIS A O 1
ATOM 3129 N N . ILE A 1 426 ? 29.075 -14.285 6.527 1.00 36.56 426 ILE A N 1
ATOM 3130 C CA . ILE A 1 426 ? 29.802 -13.157 5.945 1.00 36.56 426 ILE A CA 1
ATOM 3131 C C . ILE A 1 426 ? 29.735 -13.371 4.432 1.00 36.56 426 ILE A C 1
ATOM 3133 O O . ILE A 1 426 ? 30.565 -14.080 3.862 1.00 36.56 426 ILE A O 1
ATOM 3137 N N . TYR A 1 427 ? 28.720 -12.818 3.770 1.00 43.28 427 TYR A N 1
ATOM 3138 C CA . TYR A 1 427 ? 28.753 -12.732 2.315 1.00 43.28 427 TYR A CA 1
ATOM 3139 C C . TYR A 1 427 ? 29.903 -11.791 1.960 1.00 43.28 427 TYR A C 1
ATOM 3141 O O . TYR A 1 427 ? 29.836 -10.580 2.172 1.00 43.28 427 TYR A O 1
ATOM 3149 N N . THR A 1 428 ? 31.005 -12.347 1.452 1.00 41.84 428 THR A N 1
ATOM 3150 C CA . THR A 1 428 ? 31.999 -11.549 0.730 1.00 41.84 428 THR A CA 1
ATOM 3151 C C . THR A 1 428 ? 31.232 -10.750 -0.316 1.00 41.84 428 THR A C 1
ATOM 3153 O O . THR A 1 428 ? 30.471 -11.362 -1.064 1.00 41.84 428 THR A O 1
ATOM 3156 N N . LYS A 1 429 ? 31.395 -9.421 -0.312 1.00 50.53 429 LYS A N 1
ATOM 3157 C CA . LYS A 1 429 ? 30.625 -8.363 -1.004 1.00 50.53 429 LYS A CA 1
ATOM 3158 C C . LYS A 1 429 ? 30.404 -8.530 -2.529 1.00 50.53 429 LYS A C 1
ATOM 3160 O O . LYS A 1 429 ? 30.484 -7.534 -3.238 1.00 50.53 429 LYS A O 1
ATOM 3165 N N . ILE A 1 430 ? 30.211 -9.717 -3.096 1.00 52.81 430 ILE A N 1
ATOM 3166 C CA . ILE A 1 430 ? 30.257 -9.965 -4.547 1.00 52.81 430 ILE A CA 1
ATOM 3167 C C . ILE A 1 430 ? 29.274 -11.066 -5.004 1.00 52.81 430 ILE A C 1
ATOM 3169 O O . ILE A 1 430 ? 28.878 -11.045 -6.163 1.00 52.81 430 ILE A O 1
ATOM 3173 N N . ASN A 1 431 ? 28.819 -11.982 -4.137 1.00 58.88 431 ASN A N 1
ATOM 3174 C CA . ASN A 1 431 ? 28.018 -13.137 -4.577 1.00 58.88 431 ASN A CA 1
ATOM 3175 C C . ASN A 1 431 ? 26.532 -13.013 -4.209 1.00 58.88 431 ASN A C 1
ATOM 3177 O O . ASN A 1 431 ? 26.205 -12.745 -3.056 1.00 58.88 431 ASN A O 1
ATOM 3181 N N . ILE A 1 432 ? 25.654 -13.294 -5.175 1.00 67.56 432 ILE A N 1
ATOM 3182 C CA . ILE A 1 432 ? 24.216 -13.527 -4.976 1.00 67.56 432 ILE A CA 1
ATOM 3183 C C . ILE A 1 432 ? 24.001 -15.043 -5.026 1.00 67.56 432 ILE A C 1
ATOM 3185 O O . ILE A 1 432 ? 24.391 -15.677 -6.005 1.00 67.56 432 ILE A O 1
ATOM 3189 N N . ILE A 1 433 ? 23.437 -15.628 -3.966 1.00 70.00 433 ILE A N 1
ATOM 3190 C CA . ILE A 1 433 ? 23.184 -17.075 -3.868 1.00 70.00 433 ILE A CA 1
ATOM 3191 C C . ILE A 1 433 ? 21.672 -17.299 -3.786 1.00 70.00 433 ILE A C 1
ATOM 3193 O O . ILE A 1 433 ? 21.057 -16.996 -2.763 1.00 70.00 433 ILE A O 1
ATOM 3197 N N . ILE A 1 434 ? 21.114 -17.832 -4.871 1.00 76.94 434 ILE A N 1
ATOM 3198 C CA . ILE A 1 434 ? 19.723 -18.275 -5.020 1.00 76.94 434 ILE A CA 1
ATOM 3199 C C . ILE A 1 434 ? 19.735 -19.725 -5.509 1.00 76.94 434 ILE A C 1
ATOM 3201 O O . ILE A 1 434 ? 20.623 -20.102 -6.275 1.00 76.94 434 ILE A O 1
ATOM 3205 N N . ASP A 1 435 ? 18.786 -20.534 -5.044 1.00 82.88 435 ASP A N 1
ATOM 3206 C CA . ASP A 1 435 ? 18.668 -21.940 -5.440 1.00 82.88 435 ASP A CA 1
ATOM 3207 C C . ASP A 1 435 ? 17.863 -22.079 -6.743 1.00 82.88 435 ASP A C 1
ATOM 3209 O O . ASP A 1 435 ? 18.147 -22.956 -7.559 1.00 82.88 435 ASP A O 1
ATOM 3213 N N . GLU A 1 436 ? 16.900 -21.180 -6.966 1.00 87.44 436 GLU A N 1
ATOM 3214 C CA . GLU A 1 436 ? 16.014 -21.183 -8.129 1.00 87.44 436 GLU A CA 1
ATOM 3215 C C . GLU A 1 436 ? 15.789 -19.759 -8.674 1.00 87.44 436 GLU A C 1
ATOM 3217 O O . GLU A 1 436 ? 15.618 -18.800 -7.918 1.00 87.44 436 GLU A O 1
ATOM 3222 N N . LEU A 1 437 ? 15.812 -19.610 -10.005 1.00 89.69 437 LEU A N 1
ATOM 3223 C CA . LEU A 1 437 ? 15.600 -18.342 -10.712 1.00 89.69 437 LEU A CA 1
ATOM 3224 C C . LEU A 1 437 ? 14.552 -18.518 -11.811 1.00 89.69 437 LEU A C 1
ATOM 3226 O O . LEU A 1 437 ? 14.726 -19.319 -12.728 1.00 89.69 437 LEU A O 1
ATOM 3230 N N . HIS A 1 438 ? 13.492 -17.724 -11.735 1.00 92.56 438 HIS A N 1
ATOM 3231 C CA . HIS A 1 438 ? 12.356 -17.716 -12.649 1.00 92.56 438 HIS A CA 1
ATOM 3232 C C . HIS A 1 438 ? 12.267 -16.366 -13.358 1.00 92.56 438 HIS A C 1
ATOM 3234 O O . HIS A 1 438 ? 12.086 -15.335 -12.712 1.00 92.56 438 HIS A O 1
ATOM 3240 N N . VAL A 1 439 ? 12.373 -16.372 -14.688 1.00 92.06 439 VAL A N 1
ATOM 3241 C CA . VAL A 1 439 ? 12.288 -15.165 -15.522 1.00 92.06 439 VAL A CA 1
ATOM 3242 C C . VAL A 1 439 ? 11.278 -15.409 -16.638 1.00 92.06 439 VAL A C 1
ATOM 3244 O O . VAL A 1 439 ? 11.490 -16.263 -17.500 1.00 92.06 439 VAL A O 1
ATOM 3247 N N . TYR A 1 440 ? 10.175 -14.662 -16.618 1.00 91.50 440 TYR A N 1
ATOM 3248 C CA . TYR A 1 440 ? 9.042 -14.849 -17.525 1.00 91.50 440 TYR A CA 1
ATOM 3249 C C . TYR A 1 440 ? 8.585 -13.543 -18.180 1.00 91.50 440 TYR A C 1
ATOM 3251 O O . TYR A 1 440 ? 8.934 -12.439 -17.762 1.00 91.50 440 TYR A O 1
ATOM 3259 N N . GLY A 1 441 ? 7.760 -13.678 -19.222 1.00 88.69 441 GLY A N 1
ATOM 3260 C CA . GLY A 1 441 ? 6.949 -12.579 -19.750 1.00 88.69 441 GLY A CA 1
ATOM 3261 C C . GLY A 1 441 ? 7.739 -11.346 -20.182 1.00 88.69 441 GLY A C 1
ATOM 3262 O O . GLY A 1 441 ? 7.264 -10.239 -19.975 1.00 88.69 441 GLY A O 1
ATOM 3263 N N . GLY A 1 442 ? 8.935 -11.513 -20.748 1.00 86.44 442 GLY A N 1
ATOM 3264 C CA . GLY A 1 442 ? 9.743 -10.384 -21.221 1.00 86.44 442 GLY A CA 1
ATOM 3265 C C . GLY A 1 442 ? 10.531 -9.647 -20.138 1.00 86.44 442 GLY A C 1
ATOM 3266 O O . GLY A 1 442 ? 11.134 -8.623 -20.443 1.00 86.44 442 GLY A O 1
ATOM 3267 N N . ALA A 1 443 ? 10.548 -10.156 -18.901 1.00 90.38 443 ALA A N 1
ATOM 3268 C CA . ALA A 1 443 ? 11.418 -9.640 -17.852 1.00 90.38 443 ALA A CA 1
ATOM 3269 C C . ALA A 1 443 ? 12.894 -9.747 -18.268 1.00 90.38 443 ALA A C 1
ATOM 3271 O O . ALA A 1 443 ? 13.357 -10.810 -18.688 1.00 90.38 443 ALA A O 1
ATOM 3272 N N . GLU A 1 444 ? 13.636 -8.652 -18.117 1.00 88.69 444 GLU A N 1
ATOM 3273 C CA . GLU A 1 444 ? 15.083 -8.611 -18.311 1.00 88.69 444 GLU A CA 1
ATOM 3274 C C . GLU A 1 444 ? 15.783 -8.391 -16.975 1.00 88.69 444 GLU A C 1
ATOM 3276 O O . GLU A 1 444 ? 15.364 -7.553 -16.178 1.00 88.69 444 GLU A O 1
ATOM 3281 N N . ILE A 1 445 ? 16.872 -9.125 -16.741 1.00 86.69 445 ILE A N 1
ATOM 3282 C CA . ILE A 1 445 ? 17.626 -9.068 -15.491 1.00 86.69 445 ILE A CA 1
ATOM 3283 C C . ILE A 1 445 ? 19.100 -8.765 -15.754 1.00 86.69 445 ILE A C 1
ATOM 3285 O O . ILE A 1 445 ? 19.728 -9.364 -16.629 1.00 86.69 445 ILE A O 1
ATOM 3289 N N . GLY A 1 446 ? 19.657 -7.826 -14.991 1.00 79.88 446 GLY A N 1
ATOM 3290 C CA . GLY A 1 446 ? 21.045 -7.389 -15.101 1.00 79.88 446 GLY A CA 1
ATOM 3291 C C . GLY A 1 446 ? 21.783 -7.410 -13.763 1.00 79.88 446 GLY A C 1
ATOM 3292 O O . GLY A 1 446 ? 21.191 -7.236 -12.699 1.00 79.88 446 GLY A O 1
ATOM 3293 N N . PHE A 1 447 ? 23.107 -7.582 -13.821 1.00 74.19 447 PHE A N 1
ATOM 3294 C CA . PHE A 1 447 ? 23.997 -7.590 -12.655 1.00 74.19 447 PHE A CA 1
ATOM 3295 C C . PHE A 1 447 ? 24.909 -6.357 -12.681 1.00 74.19 447 PHE A C 1
ATOM 3297 O O . PHE A 1 447 ? 25.945 -6.358 -13.348 1.00 74.19 447 PHE A O 1
ATOM 3304 N N . VAL A 1 448 ? 24.534 -5.288 -11.976 1.00 63.97 448 VAL A N 1
ATOM 3305 C CA . VAL A 1 448 ? 25.359 -4.079 -11.791 1.00 63.97 448 VAL A CA 1
ATOM 3306 C C . VAL A 1 448 ? 25.058 -3.493 -10.423 1.00 63.97 448 VAL A C 1
ATOM 3308 O O . VAL A 1 448 ? 23.903 -3.449 -10.035 1.00 63.97 448 VAL A O 1
ATOM 3311 N N . ARG A 1 449 ? 26.082 -2.985 -9.725 1.00 57.03 449 ARG A N 1
ATOM 3312 C CA . ARG A 1 449 ? 25.905 -2.054 -8.600 1.00 57.03 449 ARG A CA 1
ATOM 3313 C C . ARG A 1 449 ? 25.730 -0.629 -9.133 1.00 57.03 449 ARG A C 1
ATOM 3315 O O . ARG A 1 449 ? 26.736 -0.037 -9.541 1.00 57.03 449 ARG A O 1
ATOM 3322 N N . PRO A 1 450 ? 24.521 -0.047 -9.138 1.00 47.81 450 PRO A N 1
ATOM 3323 C CA . PRO A 1 450 ? 24.290 1.299 -9.661 1.00 47.81 450 PRO A CA 1
ATOM 3324 C C . PRO A 1 450 ? 25.047 2.367 -8.853 1.00 47.81 450 PRO A C 1
ATOM 3326 O O . PRO A 1 450 ? 25.528 3.349 -9.421 1.00 47.81 450 PRO A O 1
ATOM 3329 N N . SER A 1 451 ? 25.260 2.131 -7.551 1.00 46.12 451 SER A N 1
ATOM 3330 C CA . SER A 1 451 ? 25.934 3.052 -6.620 1.00 46.12 451 SER A CA 1
ATOM 3331 C C . SER A 1 451 ? 27.421 3.318 -6.910 1.00 46.12 451 SER A C 1
ATOM 3333 O O . SER A 1 451 ? 27.987 4.258 -6.361 1.00 46.12 451 SER A O 1
ATOM 3335 N N . HIS A 1 452 ? 28.079 2.547 -7.783 1.00 41.97 452 HIS A N 1
ATOM 3336 C CA . HIS A 1 452 ? 29.505 2.725 -8.108 1.00 41.97 452 HIS A CA 1
ATOM 3337 C C . HIS A 1 452 ? 29.790 3.554 -9.371 1.00 41.97 452 HIS A C 1
ATOM 3339 O O . HIS A 1 452 ? 30.951 3.682 -9.754 1.00 41.97 452 HIS A O 1
ATOM 3345 N N . ARG A 1 453 ? 28.780 4.139 -10.032 1.00 45.12 453 ARG A N 1
ATOM 3346 C CA . ARG A 1 453 ? 29.001 4.955 -11.249 1.00 45.12 453 ARG A CA 1
ATOM 3347 C C . ARG A 1 453 ? 28.619 6.436 -11.123 1.00 45.12 453 ARG A C 1
ATOM 3349 O O . ARG A 1 453 ? 28.677 7.149 -12.116 1.00 45.12 453 ARG A O 1
ATOM 3356 N N . GLY A 1 454 ? 28.272 6.901 -9.918 1.00 37.75 454 GLY A N 1
ATOM 3357 C CA . GLY A 1 454 ? 27.888 8.296 -9.647 1.00 37.75 454 GLY A CA 1
ATOM 3358 C C . GLY A 1 454 ? 28.888 9.131 -8.834 1.00 37.75 454 GLY A C 1
ATOM 3359 O O . GLY A 1 454 ? 28.744 10.348 -8.785 1.00 37.75 454 GLY A O 1
ATOM 3360 N N . MET A 1 455 ? 29.910 8.529 -8.217 1.00 28.98 455 MET A N 1
ATOM 3361 C CA . MET A 1 455 ? 30.983 9.290 -7.569 1.00 28.98 455 MET A CA 1
ATOM 3362 C C . MET A 1 455 ? 32.109 9.511 -8.571 1.00 28.98 455 MET A C 1
ATOM 3364 O O . MET A 1 455 ? 32.871 8.598 -8.887 1.00 28.98 455 MET A O 1
ATOM 3368 N N . SER A 1 456 ? 32.201 10.739 -9.080 1.00 26.91 456 SER A N 1
ATOM 3369 C CA . SER A 1 456 ? 33.420 11.249 -9.695 1.00 26.91 456 SER A CA 1
ATOM 3370 C C . SER A 1 456 ? 34.603 10.908 -8.794 1.00 26.91 456 SER A C 1
ATOM 3372 O O . SER A 1 456 ? 34.609 11.280 -7.620 1.00 26.91 456 SER A O 1
ATOM 3374 N N . SER A 1 457 ? 35.594 10.217 -9.347 1.00 25.17 457 SER A N 1
ATOM 3375 C CA . SER A 1 457 ? 36.921 10.099 -8.762 1.00 25.17 457 SER A CA 1
ATOM 3376 C C . SER A 1 457 ? 37.453 11.501 -8.456 1.00 25.17 457 SER A C 1
ATOM 3378 O O . SER A 1 457 ? 37.918 12.202 -9.356 1.00 25.17 457 SER A O 1
ATOM 3380 N N . ILE A 1 458 ? 37.359 11.922 -7.198 1.00 29.09 458 ILE A N 1
ATOM 3381 C CA . ILE A 1 458 ? 38.289 12.904 -6.663 1.00 29.09 458 ILE A CA 1
ATOM 3382 C C . ILE A 1 458 ? 39.520 12.086 -6.297 1.00 29.09 458 ILE A C 1
ATOM 3384 O O . ILE A 1 458 ? 39.439 11.122 -5.540 1.00 29.09 458 ILE A O 1
ATOM 3388 N N . SER A 1 459 ? 40.606 12.427 -6.978 1.00 27.30 459 SER A N 1
ATOM 3389 C CA . SER A 1 459 ? 41.973 12.004 -6.713 1.00 27.30 459 SER A CA 1
ATOM 3390 C C . SER A 1 459 ? 42.278 11.904 -5.221 1.00 27.30 459 SER A C 1
ATOM 3392 O O . SER A 1 459 ? 42.002 12.860 -4.500 1.00 27.30 459 SER A O 1
ATOM 3394 N N . ASP A 1 460 ? 42.908 10.802 -4.824 1.00 30.34 460 ASP A N 1
ATOM 3395 C CA . ASP A 1 460 ? 44.214 10.816 -4.154 1.00 30.34 460 ASP A CA 1
ATOM 3396 C C . ASP A 1 460 ? 44.960 9.502 -4.430 1.00 30.34 460 ASP A C 1
ATOM 3398 O O . ASP A 1 460 ? 44.335 8.419 -4.316 1.00 30.34 460 ASP A O 1
#

Foldseek 3Di:
DEEAEDEFEDQAEDEDDDQEEYHYQYYYYQQNYEYEAEANYEYAHNYQEDEDHYEYAYDANYYYEDHQAYHYESYEYADEDAYAEHAYDAFDANYEYEYAYQEEYEYEHAYAHFEANGEYEYNQQHDYAYEYAHAEHEFEANGEYEAFHYEYHYQEYAYYANGYYFQAHDCVSDPDDDDQAFEWAADPQAIWAGEALWWWWGFPPGLFTRHYDADQQDFQWWWYFWYYYDPPFGTWGTGHEYHYEHQAEYEAAYEDAQEIGAGPGANIEWIFFTEYEYDHAEYYYAYEYEQEIYAYHRRYIWYFGHHYEYEYQHYHYNYYYHFATYHYPHAGAAGHKYKYWHFHDDPSGDTHQCLDPVNPDPDPDPPVDDDRQIEMATANQQRAGPDPCVVPDPDCLASRSDGHAREDQQDPDDPPDPPDDDDPDPPPRQDDDGPYYYYYNRHHYDYDDNVPNPDDDPDD

Radius of gyration: 23.97 Å; chains: 1; bounding box: 75×65×61 Å